Protein AF-0000000080328642 (afdb_homodimer)

Organism: NCBI:txid40318

Secondary structure (DSSP, 8-state):
--------------------EEEEEEEEEE-HHHHHT-HHHHHHHHHHHHHHHHHHHHHHHHHTTTSPP-EEEEEEE--SS---S-HHHHHHHHHHHHHHTT----EEEETHHHH-BTTB-HHHHHHTTB--SSPBTTBSSPPPHHHH-EEESEEPPP----TTS--------EETT-BSB-EEEEEE-EEEETTEEEE-HHHHHHHHHHHHTT--EETTEE-SPPEEP-SSPPPSSGGGS-SEEE--TTPPPS-EEEEEEEEEGGGHHHHHHHHHHHTTB---HHHHHHHHHHHHHTT-PPPSSGGGGEEEEEEPPPP--------/--------------------EEEEEEEEEE-HHHHHT-HHHHHHHHHHHHHHHHHHHHHHHHHTTTSPP-EEEEEEE--SS---S-HHHHHHHHHHHHHHTT----EEEETHHHH-BTTB-HHHHHHTTB--SSPBTTBSSPPPHHHH-EEESEEPPP----TTS--------EETT-BSB-EEEEEE-EEEETTEEEE-HHHHHHHHHHHHTT--EETTEE-SPPEEP-SSPPPSSGGGS-SEEE--TTPPPS-EEEEEEEEEGGGHHHHHHHHHHHTTB---HHHHHHHHHHHHHTT-PPPSSGGGGEEEEEEPPPP--------

pLDDT: mean 88.15, std 17.82, range [19.39, 98.94]

Solvent-accessible surface area (backbone atoms only — not comparable to full-atom values): 35820 Å² total; per-residue (Å²): 133,84,79,75,77,74,72,74,72,73,73,73,68,73,56,57,85,74,69,65,15,56,30,21,36,30,68,35,72,46,43,63,69,51,58,72,61,34,69,64,47,48,38,54,47,32,55,56,41,45,46,50,50,56,30,52,51,52,51,46,18,56,56,47,74,67,41,87,60,43,58,18,32,29,36,38,36,44,52,60,86,46,76,66,87,28,44,46,62,46,51,58,51,53,52,50,36,30,45,74,47,73,42,73,65,23,30,43,33,35,46,40,27,30,42,43,38,96,90,36,55,46,41,60,57,51,59,73,31,52,49,62,48,64,48,74,64,73,65,64,89,58,70,48,44,92,75,66,27,44,53,46,51,27,47,70,51,75,58,69,72,64,87,87,53,73,86,71,74,89,59,75,59,39,24,68,84,50,71,102,44,31,70,29,41,41,34,39,38,36,48,75,57,96,88,39,75,44,74,18,70,37,45,39,49,33,46,45,50,31,40,37,46,52,44,38,62,56,91,31,33,74,53,80,64,71,40,78,56,86,80,67,83,57,44,68,47,65,90,70,46,65,41,26,29,27,64,36,93,81,47,43,40,67,17,5,69,24,38,36,41,42,45,49,38,87,46,48,57,44,53,41,47,18,37,55,49,46,70,28,42,65,61,51,63,57,39,52,50,52,52,40,54,52,27,42,75,66,61,45,59,60,67,88,54,67,46,59,34,45,25,38,37,25,36,64,65,81,76,77,75,72,76,73,70,82,121,135,85,79,76,76,77,72,75,72,76,74,75,68,74,54,57,86,73,69,64,14,55,30,20,36,32,69,38,73,46,42,63,68,50,59,73,59,34,70,64,47,48,38,54,47,31,54,55,41,45,45,50,50,54,30,52,52,51,51,46,18,57,56,49,73,67,40,86,60,43,59,17,32,28,35,37,35,46,52,60,86,46,77,65,87,29,42,45,63,46,49,57,52,53,52,49,36,29,44,75,48,74,41,74,64,24,30,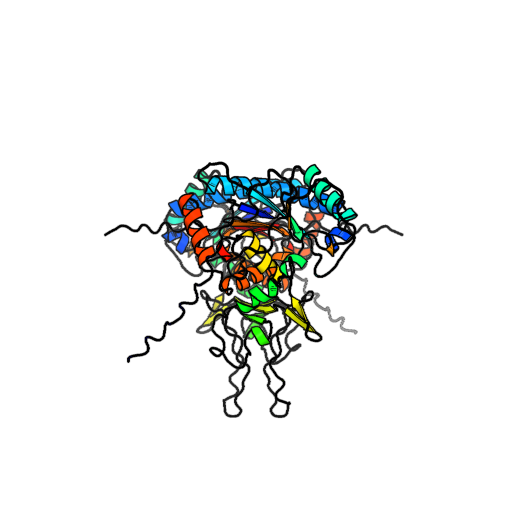43,32,35,46,40,27,30,42,43,38,96,89,36,56,45,41,60,57,50,60,75,30,52,47,64,47,65,48,76,64,75,55,64,90,60,68,48,44,92,74,66,28,45,52,46,50,27,44,70,51,77,49,83,71,52,91,84,51,73,86,70,75,89,59,76,58,40,23,67,83,49,72,100,44,31,68,29,40,41,32,39,38,36,48,76,57,95,88,38,75,45,72,17,69,37,44,38,51,30,47,46,51,32,40,37,46,52,44,39,63,58,90,30,34,74,52,79,66,71,39,79,55,86,79,65,83,58,45,68,46,64,89,70,46,65,41,26,27,28,63,37,92,84,47,42,38,65,16,5,69,23,38,35,41,41,44,48,39,88,46,47,58,44,53,40,47,19,37,56,49,46,70,28,42,65,61,53,64,56,38,52,48,51,53,41,53,51,27,42,74,64,61,46,60,58,67,88,53,69,45,58,34,44,25,37,37,26,36,65,64,79,75,77,74,74,77,74,72,84,119

Foldseek 3Di:
DPPPPPPPPPPQQAQDDFAAWAEEEELEEDDPVQVVLPLVLLLVSLLVSLVVVVVVQVVSCVLLVNDRTAYAYEYEYECQPPNDFFCLPPVVSNQVSNVVSVHHHFKYAYLVVLCPAPNDRQLVVQVVQFAAVVHPPPDEDDDDCVPPQKHKQFAQWHDPPDPPDDPPPTDHTAGPPDDVDDDIDMDRQWDDDPRDTDGDPLSSVLSVLCLQQQQRDDSSHRGPAEDEDPPDGGDRDPVPDHRMYGDDPVHRTRHYNAYEYEYAQVCVVSLVSSLSRQQRGPTDPSRLVVSQVVCVVSSNGHDSRSSRRYHYDHDHRDDSPPPPPPD/DPPPPPPPPVPQQAFDDFAAWAEEEELEEDDPVQVVLPLVLLLVSLLVSLVVVVVVQVVSCVLLVNDRTAYAYEYEYEVQPPNDFFCLPPVVSNQVSNVVSVHHHFKYAYLVVLCPAPNDRQLVVQQVQFAAVVHPPVEEDDDDCVPPQKHKQFHQWHDDPDPPDDPPPTDHTAGPPDDVDDDIDMDRQWDDDPRDTDGDPLSSVLSVLCLQQQQRDDSSHRGPAEDEDPPDGGDRHPVPDHRMYGDDPVHRTRHYNAYEYEYAQVCVVSLVSSLSRQQGGPTDPSRLVVSQVVCVVSSNGHDSRSSRRYHYDHDHRDDSPPPPPPD

InterPro domains:
  IPR049747 SCO2522-like [NF040566] (5-314)
  IPR049747 SCO2522-like [PF28097] (5-315)

Sequence (654 aa):
MTESVFQETTAQPRTQSVPLSHLSLELGHLYMEDFEAGPERLREHFAEVRIWVEAARAAAARRTGGRRPRISTCFLVDDYFTRFSTPAELVPVVLEEAAQAGLVIDYLARESGCAVADKIEIAESVAHRLVESPPPGSHGSRPPVSQTGWLANGQRTPTSRSAMDEVTGWQPPQETAARNHSVFMDVELWSEKDGQRLWSCPFLAAVWQLARLGLLRHLGEPVLTPRPWNGGDFPYDWDRLPPLLQLSPAAAPFCAYRTCTLMANRFLAVEDAVRLILDQVDVDSGALRQVAERSAREGAAVPAAVAQRAGYVFYEEPAHVSSAEETMTESVFQETTAQPRTQSVPLSHLSLELGHLYMEDFEAGPERLREHFAEVRIWVEAARAAAARRTGGRRPRISTCFLVDDYFTRFSTPAELVPVVLEEAAQAGLVIDYLARESGCAVADKIEIAESVAHRLVESPPPGSHGSRPPVSQTGWLANGQRTPTSRSAMDEVTGWQPPQETAARNHSVFMDVELWSEKDGQRLWSCPFLAAVWQLARLGLLRHLGEPVLTPRPWNGGDFPYDWDRLPPLLQLSPAAAPFCAYRTCTLMANRFLAVEDAVRLILDQVDVDSGALRQVAERSAREGAAVPAAVAQRAGYVFYEEPAHVSSAEET

Structure (mmCIF, N/CA/C/O backbone):
data_AF-0000000080328642-model_v1
#
loop_
_entity.id
_entity.type
_entity.pdbx_description
1 polymer 'Uncharacterized protein'
#
loop_
_atom_site.group_PDB
_atom_site.id
_atom_site.type_symbol
_atom_site.label_atom_id
_atom_site.label_alt_id
_atom_site.label_comp_id
_atom_site.label_asym_id
_atom_site.label_entity_id
_atom_site.label_seq_id
_atom_site.pdbx_PDB_ins_code
_atom_site.Cartn_x
_atom_site.Cartn_y
_atom_site.Cartn_z
_atom_site.occupancy
_atom_site.B_iso_or_equiv
_atom_site.auth_seq_id
_atom_site.auth_comp_id
_atom_site.auth_asym_id
_atom_site.auth_atom_id
_atom_site.pdbx_PDB_model_num
ATOM 1 N N . MET A 1 1 ? -30.219 57.719 -15.133 1 29.22 1 MET A N 1
ATOM 2 C CA . MET A 1 1 ? -29.016 57.5 -14.32 1 29.22 1 MET A CA 1
ATOM 3 C C . MET A 1 1 ? -28.844 56.031 -13.961 1 29.22 1 MET A C 1
ATOM 5 O O . MET A 1 1 ? -29.641 55.469 -13.219 1 29.22 1 MET A O 1
ATOM 9 N N . THR A 1 2 ? -28.312 55.156 -14.891 1 35 2 THR A N 1
ATOM 10 C CA . THR A 1 2 ? -28.078 53.719 -14.844 1 35 2 THR A CA 1
ATOM 11 C C . THR A 1 2 ? -27.141 53.375 -13.688 1 35 2 THR A C 1
ATOM 13 O O . THR A 1 2 ? -26.016 53.875 -13.609 1 35 2 THR A O 1
ATOM 16 N N . GLU A 1 3 ? -27.609 53.094 -12.469 1 34.06 3 GLU A N 1
ATOM 17 C CA . GLU A 1 3 ? -26.859 52.656 -11.297 1 34.06 3 GLU A CA 1
ATOM 18 C C . GLU A 1 3 ? -25.938 51.469 -11.633 1 34.06 3 GLU A C 1
ATOM 20 O O . GLU A 1 3 ? -26.422 50.406 -12.07 1 34.06 3 GLU A O 1
ATOM 25 N N . SER A 1 4 ? -24.703 51.688 -12.156 1 37.66 4 SER A N 1
ATOM 26 C CA . SER A 1 4 ? -23.641 50.688 -12.273 1 37.66 4 SER A CA 1
ATOM 27 C C . SER A 1 4 ? -23.469 49.906 -10.969 1 37.66 4 SER A C 1
ATOM 29 O O . SER A 1 4 ? -23.125 50.5 -9.945 1 37.66 4 SER A O 1
ATOM 31 N N . VAL A 1 5 ? -24.266 48.906 -10.672 1 36.34 5 VAL A N 1
ATOM 32 C CA . VAL A 1 5 ? -24.016 48.031 -9.547 1 36.34 5 VAL A CA 1
ATOM 33 C C . VAL A 1 5 ? -22.547 47.594 -9.547 1 36.34 5 VAL A C 1
ATOM 35 O O . VAL A 1 5 ? -22.062 47 -10.516 1 36.34 5 VAL A O 1
ATOM 38 N N . PHE A 1 6 ? -21.609 48.312 -8.898 1 36.38 6 PHE A N 1
ATOM 39 C CA . PHE A 1 6 ? -20.266 47.844 -8.539 1 36.38 6 PHE A CA 1
ATOM 40 C C . PHE A 1 6 ? -20.297 46.438 -8 1 36.38 6 PHE A C 1
ATOM 42 O O . PHE A 1 6 ? -20.859 46.188 -6.938 1 36.38 6 PHE A O 1
ATOM 49 N N . GLN A 1 7 ? -20.453 45.469 -8.797 1 33.44 7 GLN A N 1
ATOM 50 C CA . GLN A 1 7 ? -20.219 44.125 -8.312 1 33.44 7 GLN A CA 1
ATOM 51 C C . GLN A 1 7 ? -18.859 44.031 -7.613 1 33.44 7 GLN A C 1
ATOM 53 O O . GLN A 1 7 ? -17.828 44.375 -8.195 1 33.44 7 GLN A O 1
ATOM 58 N N . GLU A 1 8 ? -18.781 44.312 -6.34 1 35.53 8 GLU A N 1
ATOM 59 C CA . GLU A 1 8 ? -17.594 44 -5.527 1 35.53 8 GLU A CA 1
ATOM 60 C C . GLU A 1 8 ? -16.953 42.688 -5.953 1 35.53 8 GLU A C 1
ATOM 62 O O . GLU A 1 8 ? -17.594 41.656 -5.898 1 35.53 8 GLU A O 1
ATOM 67 N N . THR A 1 9 ? -16.203 42.625 -6.98 1 39.12 9 THR A N 1
ATOM 68 C CA . THR A 1 9 ? -15.375 41.438 -7.219 1 39.12 9 THR A CA 1
ATOM 69 C C . THR A 1 9 ? -14.703 41 -5.926 1 39.12 9 THR A C 1
ATOM 71 O O . THR A 1 9 ? -13.898 41.719 -5.344 1 39.12 9 THR A O 1
ATOM 74 N N . THR A 1 10 ? -15.352 40.5 -4.945 1 40.53 10 THR A N 1
ATOM 75 C CA . THR A 1 10 ? -14.672 39.844 -3.822 1 40.53 10 THR A CA 1
ATOM 76 C C . THR A 1 10 ? -13.359 39.219 -4.277 1 40.53 10 THR A C 1
ATOM 78 O O . THR A 1 10 ? -13.344 38.406 -5.199 1 40.53 10 THR A O 1
ATOM 81 N N . ALA A 1 11 ? -12.242 39.812 -4.25 1 42.97 11 ALA A N 1
ATOM 82 C CA . ALA A 1 11 ? -10.891 39.375 -4.543 1 42.97 11 ALA A CA 1
ATOM 83 C C . ALA A 1 11 ? -10.633 38 -3.951 1 42.97 11 ALA A C 1
ATOM 85 O O . ALA A 1 11 ? -10.875 37.75 -2.764 1 42.97 11 ALA A O 1
ATOM 86 N N . GLN A 1 12 ? -10.875 36.906 -4.574 1 52.72 12 GLN A N 1
ATOM 87 C CA . GLN A 1 12 ? -10.414 35.625 -4.105 1 52.72 12 GLN A CA 1
ATOM 88 C C . GLN A 1 12 ? -9.031 35.719 -3.471 1 52.72 12 GLN A C 1
ATOM 90 O O . GLN A 1 12 ? -8.125 36.344 -4.031 1 52.72 12 GLN A O 1
ATOM 95 N N . PRO A 1 13 ? -8.891 35.562 -2.133 1 62.47 13 PRO A N 1
ATOM 96 C CA . PRO A 1 13 ? -7.598 35.656 -1.454 1 62.47 13 PRO A CA 1
ATOM 97 C C . PRO A 1 13 ? -6.477 34.969 -2.229 1 62.47 13 PRO A C 1
ATOM 99 O O . PRO A 1 13 ? -6.711 33.938 -2.877 1 62.47 13 PRO A O 1
ATOM 102 N N . ARG A 1 14 ? -5.391 35.625 -2.547 1 82.06 14 ARG A N 1
ATOM 103 C CA . ARG A 1 14 ? -4.199 35.125 -3.238 1 82.06 14 ARG A CA 1
ATOM 104 C C . ARG A 1 14 ? -3.562 33.969 -2.482 1 82.06 14 ARG A C 1
ATOM 106 O O . ARG A 1 14 ? -3.381 34.031 -1.266 1 82.06 14 ARG A O 1
ATOM 113 N N . THR A 1 15 ? -3.496 32.75 -3.061 1 91.19 15 THR A N 1
ATOM 114 C CA . THR A 1 15 ? -2.836 31.562 -2.512 1 91.19 15 THR A CA 1
ATOM 115 C C . THR A 1 15 ? -1.35 31.828 -2.291 1 91.19 15 THR A C 1
ATOM 117 O O . THR A 1 15 ? -0.622 32.125 -3.238 1 91.19 15 THR A O 1
ATOM 120 N N . GLN A 1 16 ? -0.92 31.797 -1.029 1 94.5 16 GLN A N 1
ATOM 121 C CA . GLN A 1 16 ? 0.478 32.031 -0.686 1 94.5 16 GLN A CA 1
ATOM 122 C C . GLN A 1 16 ? 1.349 30.844 -1.07 1 94.5 16 GLN A C 1
ATOM 124 O O . GLN A 1 16 ? 0.951 29.688 -0.885 1 94.5 16 GLN A O 1
ATOM 129 N N . SER A 1 17 ? 2.506 31.156 -1.577 1 94.75 17 SER A N 1
ATOM 130 C CA . SER A 1 17 ? 3.447 30.109 -1.954 1 94.75 17 SER A CA 1
ATOM 131 C C . SER A 1 17 ? 4.219 29.594 -0.743 1 94.75 17 SER A C 1
ATOM 133 O O . SER A 1 17 ? 4.332 30.281 0.268 1 94.75 17 SER A O 1
ATOM 135 N N . VAL A 1 18 ? 4.656 28.344 -0.828 1 96.94 18 VAL A N 1
ATOM 136 C CA . VAL A 1 18 ? 5.512 27.75 0.194 1 96.94 18 VAL A CA 1
ATOM 137 C C . VAL A 1 18 ? 6.777 27.188 -0.451 1 96.94 18 VAL A C 1
ATOM 139 O O . VAL A 1 18 ? 6.766 26.797 -1.621 1 96.94 18 VAL A O 1
ATOM 142 N N . PRO A 1 19 ? 7.977 27.281 0.317 1 97.62 19 PRO A N 1
ATOM 143 C CA . PRO A 1 19 ? 9.148 26.594 -0.218 1 97.62 19 PRO A CA 1
ATOM 144 C C . PRO A 1 19 ? 8.93 25.094 -0.363 1 97.62 19 PRO A C 1
ATOM 146 O O . PRO A 1 19 ? 8.18 24.484 0.414 1 97.62 19 PRO A O 1
ATOM 149 N N . LEU A 1 20 ? 9.594 24.5 -1.402 1 98.31 20 LEU A N 1
ATOM 150 C CA . LEU A 1 20 ? 9.328 23.094 -1.695 1 98.31 20 LEU A CA 1
ATOM 151 C C . LEU A 1 20 ? 10.633 22.328 -1.863 1 98.31 20 LEU A C 1
ATOM 153 O O . LEU A 1 20 ? 11.57 22.812 -2.516 1 98.31 20 LEU A O 1
ATOM 157 N N . SER A 1 21 ? 10.672 21.188 -1.241 1 98.69 21 SER A N 1
ATOM 158 C CA . SER A 1 21 ? 11.688 20.188 -1.525 1 98.69 21 SER A CA 1
ATOM 159 C C . SER A 1 21 ? 11.258 19.266 -2.668 1 98.69 21 SER A C 1
ATOM 161 O O . SER A 1 21 ? 10.125 19.359 -3.152 1 98.69 21 SER A O 1
ATOM 163 N N . HIS A 1 22 ? 12.195 18.484 -3.113 1 98.56 22 HIS A N 1
ATOM 164 C CA . HIS A 1 22 ? 11.852 17.484 -4.113 1 98.56 22 HIS A CA 1
ATOM 165 C C . HIS A 1 22 ? 11.109 16.312 -3.484 1 98.56 22 HIS A C 1
ATOM 167 O O . HIS A 1 22 ? 10.195 15.75 -4.098 1 98.56 22 HIS A O 1
ATOM 173 N N . LEU A 1 23 ? 11.5 16.016 -2.246 1 98.81 23 LEU A N 1
ATOM 174 C CA . LEU A 1 23 ? 10.93 14.836 -1.588 1 98.81 23 LEU A CA 1
ATOM 175 C C . LEU A 1 23 ? 10.797 15.07 -0.087 1 98.81 23 LEU A C 1
ATOM 177 O O . LEU A 1 23 ? 11.742 15.508 0.565 1 98.81 23 LEU A O 1
ATOM 181 N N . SER A 1 24 ? 9.625 14.914 0.429 1 98.94 24 SER A N 1
ATOM 182 C CA . SER A 1 24 ? 9.383 14.734 1.857 1 98.94 24 SER A CA 1
ATOM 183 C C . SER A 1 24 ? 9.398 13.258 2.242 1 98.94 24 SER A C 1
ATOM 185 O O . SER A 1 24 ? 8.516 12.5 1.836 1 98.94 24 SER A O 1
ATOM 187 N N . LEU A 1 25 ? 10.359 12.812 3.014 1 98.88 25 LEU A N 1
ATOM 188 C CA . LEU A 1 25 ? 10.578 11.414 3.361 1 98.88 25 LEU A CA 1
ATOM 189 C C . LEU A 1 25 ? 10.18 11.148 4.809 1 98.88 25 LEU A C 1
ATOM 191 O O . LEU A 1 25 ? 10.812 11.664 5.734 1 98.88 25 LEU A O 1
ATOM 195 N N . GLU A 1 26 ? 9.133 10.391 4.992 1 98.88 26 GLU A N 1
ATOM 196 C CA . GLU A 1 26 ? 8.688 10.047 6.336 1 98.88 26 GLU A CA 1
ATOM 197 C C . GLU A 1 26 ? 9.391 8.797 6.855 1 98.88 26 GLU A C 1
ATOM 199 O O . GLU A 1 26 ? 9.25 7.719 6.277 1 98.88 26 GLU A O 1
ATOM 204 N N . LEU A 1 27 ? 10.016 8.93 7.984 1 98.44 27 LEU A N 1
ATOM 205 C CA . LEU A 1 27 ? 10.867 7.875 8.523 1 98.44 27 LEU A CA 1
ATOM 206 C C . LEU A 1 27 ? 10.094 6.973 9.477 1 98.44 27 LEU A C 1
ATOM 208 O O . LEU A 1 27 ? 10.578 5.91 9.867 1 98.44 27 LEU A O 1
ATOM 212 N N . GLY A 1 28 ? 8.906 7.5 9.797 1 95.12 28 GLY A N 1
ATOM 213 C CA . GLY A 1 28 ? 8.133 6.676 10.719 1 95.12 28 GLY A CA 1
ATOM 214 C C . GLY A 1 28 ? 6.934 7.395 11.297 1 95.12 28 GLY A C 1
ATOM 215 O O . GLY A 1 28 ? 6.812 8.617 11.172 1 95.12 28 GLY A O 1
ATOM 216 N N . HIS A 1 29 ? 6.07 6.598 11.789 1 91.38 29 HIS A N 1
ATOM 217 C CA . HIS A 1 29 ? 4.879 6.961 12.547 1 91.38 29 HIS A CA 1
ATOM 218 C C . HIS A 1 29 ? 4.809 6.191 13.867 1 91.38 29 HIS A C 1
ATOM 220 O O . HIS A 1 29 ? 4.578 4.98 13.867 1 91.38 29 HIS A O 1
ATOM 226 N N . LEU A 1 30 ? 4.973 6.945 14.977 1 84.31 30 LEU A N 1
ATOM 227 C CA . LEU A 1 30 ? 5.059 6.281 16.266 1 84.31 30 LEU A CA 1
ATOM 228 C C . LEU A 1 30 ? 3.682 6.184 16.922 1 84.31 30 LEU A C 1
ATOM 230 O O . LEU A 1 30 ? 2.977 7.188 17.047 1 84.31 30 LEU A O 1
ATOM 234 N N . TYR A 1 31 ? 3.4 4.953 17.281 1 83.44 31 TYR A N 1
ATOM 235 C CA . TYR A 1 31 ? 2.16 4.66 17.984 1 83.44 31 TYR A CA 1
ATOM 236 C C . TYR A 1 31 ? 2.443 4.18 19.406 1 83.44 31 TYR A C 1
ATOM 238 O O . TYR A 1 31 ? 3.592 3.889 19.75 1 83.44 31 TYR A O 1
ATOM 246 N N . MET A 1 32 ? 1.432 4.164 20.203 1 79.81 32 MET A N 1
ATOM 247 C CA . MET A 1 32 ? 1.563 3.758 21.594 1 79.81 32 MET A CA 1
ATOM 248 C C . MET A 1 32 ? 2.229 2.391 21.703 1 79.81 32 MET A C 1
ATOM 250 O O . MET A 1 32 ? 3.08 2.174 22.562 1 79.81 32 MET A O 1
ATOM 254 N N . GLU A 1 33 ? 1.872 1.542 20.797 1 79.69 33 GLU A N 1
ATOM 255 C CA . GLU A 1 33 ? 2.414 0.187 20.828 1 79.69 33 GLU A CA 1
ATOM 256 C C . GLU A 1 33 ? 3.922 0.192 20.578 1 79.69 33 GLU A C 1
ATOM 258 O O . GLU A 1 33 ? 4.648 -0.631 21.141 1 79.69 33 GLU A O 1
ATOM 263 N N . ASP A 1 34 ? 4.352 1.085 19.797 1 80.19 34 ASP A N 1
ATOM 264 C CA . ASP A 1 34 ? 5.781 1.203 19.531 1 80.19 34 ASP A CA 1
ATOM 265 C C . ASP A 1 34 ? 6.531 1.714 20.766 1 80.19 34 ASP A C 1
ATOM 267 O O . ASP A 1 34 ? 7.641 1.259 21.047 1 80.19 34 ASP A O 1
ATOM 271 N N . PHE A 1 35 ? 5.855 2.586 21.438 1 77.31 35 PHE A N 1
ATOM 272 C CA . PHE A 1 35 ? 6.441 3.145 22.641 1 77.31 35 PHE A CA 1
ATOM 273 C C . PHE A 1 35 ? 6.535 2.084 23.734 1 77.31 35 PHE A C 1
ATOM 275 O O . PHE A 1 35 ? 7.562 1.967 24.406 1 77.31 35 PHE A O 1
ATOM 282 N N . GLU A 1 36 ? 5.516 1.32 23.797 1 82.81 36 GLU A N 1
ATOM 283 C CA . GLU A 1 36 ? 5.449 0.302 24.844 1 82.81 36 GLU A CA 1
ATOM 284 C C . GLU A 1 36 ? 6.496 -0.785 24.625 1 82.81 36 GLU A C 1
ATOM 286 O O . GLU A 1 36 ? 6.992 -1.385 25.578 1 82.81 36 GLU A O 1
ATOM 291 N N . ALA A 1 37 ? 6.828 -0.941 23.422 1 85.75 37 ALA A N 1
ATOM 292 C CA . ALA A 1 37 ? 7.805 -1.976 23.078 1 85.75 37 ALA A CA 1
ATOM 293 C C . ALA A 1 37 ? 9.219 -1.534 23.438 1 85.75 37 ALA A C 1
ATOM 295 O O . ALA A 1 37 ? 10.141 -2.352 23.469 1 85.75 37 ALA A O 1
ATOM 296 N N . GLY A 1 38 ? 9.461 -0.224 23.766 1 85 38 GLY A N 1
ATOM 297 C CA . GLY A 1 38 ? 10.727 0.267 24.281 1 85 38 GLY A CA 1
ATOM 298 C C . GLY A 1 38 ? 11.68 0.728 23.203 1 85 38 GLY A C 1
ATOM 299 O O . GLY A 1 38 ? 11.359 0.661 22.016 1 85 38 GLY A O 1
ATOM 300 N N . PRO A 1 39 ? 12.812 1.215 23.625 1 90.25 39 PRO A N 1
ATOM 301 C CA . PRO A 1 39 ? 13.781 1.8 22.688 1 90.25 39 PRO A CA 1
ATOM 302 C C . PRO A 1 39 ? 14.336 0.779 21.703 1 90.25 39 PRO A C 1
ATOM 304 O O . PRO A 1 39 ? 14.742 1.143 20.594 1 90.25 39 PRO A O 1
ATOM 307 N N . GLU A 1 40 ? 14.312 -0.454 22.094 1 91.94 40 GLU A N 1
ATOM 308 C CA . GLU A 1 40 ? 14.812 -1.497 21.203 1 91.94 40 GLU A CA 1
ATOM 309 C C . GLU A 1 40 ? 13.969 -1.593 19.938 1 91.94 40 GLU A C 1
ATOM 311 O O . GLU A 1 40 ? 14.492 -1.829 18.844 1 91.94 40 GLU A O 1
ATOM 316 N N . ARG A 1 41 ? 12.719 -1.405 20.125 1 92.12 41 ARG A N 1
ATOM 317 C CA . ARG A 1 41 ? 11.82 -1.421 18.969 1 92.12 41 ARG A CA 1
ATOM 318 C C . ARG A 1 41 ? 12.141 -0.281 18.016 1 92.12 41 ARG A C 1
ATOM 320 O O . ARG A 1 41 ? 12.133 -0.469 16.797 1 92.12 41 ARG A O 1
ATOM 327 N N . LEU A 1 42 ? 12.414 0.886 18.547 1 93.44 42 LEU A N 1
ATOM 328 C CA . LEU A 1 42 ? 12.789 2.031 17.719 1 93.44 42 LEU A CA 1
ATOM 329 C C . LEU A 1 42 ? 14.117 1.779 17.016 1 93.44 42 LEU A C 1
ATOM 331 O O . LEU A 1 42 ? 14.281 2.131 15.844 1 93.44 42 LEU A O 1
ATOM 335 N N . ARG A 1 43 ? 15.008 1.16 17.719 1 94.5 43 ARG A N 1
ATOM 336 C CA . ARG A 1 43 ? 16.312 0.831 17.125 1 94.5 43 ARG A CA 1
ATOM 337 C C . ARG A 1 43 ? 16.156 -0.095 15.93 1 94.5 43 ARG A C 1
ATOM 339 O O . ARG A 1 43 ? 16.734 0.146 14.875 1 94.5 43 ARG A O 1
ATOM 346 N N . GLU A 1 44 ? 15.336 -1.09 16.094 1 93.12 44 GLU A N 1
ATOM 347 C CA . GLU A 1 44 ? 15.078 -2.033 15.008 1 93.12 44 GLU A CA 1
ATOM 348 C C . GLU A 1 44 ? 14.375 -1.353 13.836 1 93.12 44 GLU A C 1
ATOM 350 O O . GLU A 1 44 ? 14.703 -1.607 12.672 1 93.12 44 GLU A O 1
ATOM 355 N N . HIS A 1 45 ? 13.516 -0.506 14.234 1 94.12 45 HIS A N 1
ATOM 356 C CA . HIS A 1 45 ? 12.789 0.24 13.219 1 94.12 45 HIS A CA 1
ATOM 357 C C . HIS A 1 45 ? 13.734 1.094 12.375 1 94.12 45 HIS A C 1
ATOM 359 O O . HIS A 1 45 ? 13.727 1.008 11.148 1 94.12 45 HIS A O 1
ATOM 365 N N . PHE A 1 46 ? 14.57 1.849 13.008 1 96.62 46 PHE A N 1
ATOM 366 C CA . PHE A 1 46 ? 15.43 2.777 12.273 1 96.62 46 PHE A CA 1
ATOM 367 C C . PHE A 1 46 ? 16.516 2.027 11.508 1 96.62 46 PHE A C 1
ATOM 369 O O . PHE A 1 46 ? 16.953 2.473 10.445 1 96.62 46 PHE A O 1
ATOM 376 N N . ALA A 1 47 ? 16.875 0.851 12.031 1 95.69 47 ALA A N 1
ATOM 377 C CA . ALA A 1 47 ? 17.828 0.026 11.289 1 95.69 47 ALA A CA 1
ATOM 378 C C . ALA A 1 47 ? 17.234 -0.408 9.945 1 95.69 47 ALA A C 1
ATOM 380 O O . ALA A 1 47 ? 17.938 -0.412 8.93 1 95.69 47 ALA A O 1
ATOM 381 N N . GLU A 1 48 ? 15.953 -0.744 9.969 1 95.75 48 GLU A N 1
ATOM 382 C CA . GLU A 1 48 ? 15.258 -1.101 8.742 1 95.75 48 GLU A CA 1
ATOM 383 C C . GLU A 1 48 ? 15.07 0.116 7.84 1 95.75 48 GLU A C 1
ATOM 385 O O . GLU A 1 48 ? 15.367 0.059 6.645 1 95.75 48 GLU A O 1
ATOM 390 N N . VAL A 1 49 ? 14.695 1.182 8.398 1 97.62 49 VAL A N 1
ATOM 391 C CA . VAL A 1 49 ? 14.352 2.406 7.68 1 97.62 49 VAL A CA 1
ATOM 392 C C . VAL A 1 49 ? 15.594 2.953 6.98 1 97.62 49 VAL A C 1
ATOM 394 O O . VAL A 1 49 ? 15.508 3.469 5.859 1 97.62 49 VAL A O 1
ATOM 397 N N . ARG A 1 50 ? 16.719 2.844 7.629 1 98.19 50 ARG A N 1
ATOM 398 C CA . ARG A 1 50 ? 17.969 3.361 7.066 1 98.19 50 ARG A CA 1
ATOM 399 C C . ARG A 1 50 ? 18.219 2.791 5.676 1 98.19 50 ARG A C 1
ATOM 401 O O . ARG A 1 50 ? 18.641 3.514 4.77 1 98.19 50 ARG A O 1
ATOM 408 N N . ILE A 1 51 ? 17.922 1.55 5.473 1 97.94 51 ILE A N 1
ATOM 409 C CA . ILE A 1 51 ? 18.109 0.88 4.191 1 97.94 51 ILE A CA 1
ATOM 410 C C . ILE A 1 51 ? 17.25 1.543 3.127 1 97.94 51 ILE A C 1
ATOM 412 O O . ILE A 1 51 ? 17.734 1.901 2.051 1 97.94 51 ILE A O 1
ATOM 416 N N . TRP A 1 52 ? 16.094 1.783 3.459 1 98.56 52 TRP A N 1
ATOM 417 C CA . TRP A 1 52 ? 15.125 2.287 2.496 1 98.56 52 TRP A CA 1
ATOM 418 C C . TRP A 1 52 ? 15.312 3.781 2.256 1 98.56 52 TRP A C 1
ATOM 420 O O . TRP A 1 52 ? 15.039 4.281 1.163 1 98.56 52 TRP A O 1
ATOM 430 N N . VAL A 1 53 ? 15.828 4.508 3.262 1 98.69 53 VAL A N 1
ATOM 431 C CA . VAL A 1 53 ? 16.141 5.922 3.096 1 98.69 53 VAL A CA 1
ATOM 432 C C . VAL A 1 53 ? 17.172 6.098 1.979 1 98.69 53 VAL A C 1
ATOM 434 O O . VAL A 1 53 ? 17.016 6.977 1.127 1 98.69 53 VAL A O 1
ATOM 437 N N . GLU A 1 54 ? 18.141 5.254 1.947 1 98.19 54 GLU A N 1
ATOM 438 C CA . GLU A 1 54 ? 19.172 5.348 0.919 1 98.19 54 GLU A CA 1
ATOM 439 C C . GLU A 1 54 ? 18.594 5.105 -0.47 1 98.19 54 GLU A C 1
ATOM 441 O O . GLU A 1 54 ? 18.953 5.789 -1.429 1 98.19 54 GLU A O 1
ATOM 446 N N . ALA A 1 55 ? 17.703 4.184 -0.55 1 98.62 55 ALA A N 1
ATOM 447 C CA . ALA A 1 55 ? 17.047 3.912 -1.826 1 98.62 55 ALA A CA 1
ATOM 448 C C . ALA A 1 55 ? 16.172 5.082 -2.25 1 98.62 55 ALA A C 1
ATOM 450 O O . ALA A 1 55 ? 16.156 5.473 -3.42 1 98.62 55 ALA A O 1
ATOM 451 N N . ALA A 1 56 ? 15.422 5.656 -1.297 1 98.62 56 ALA A N 1
ATOM 452 C CA . ALA A 1 56 ? 14.57 6.805 -1.591 1 98.62 56 ALA A CA 1
ATOM 453 C C . ALA A 1 56 ? 15.391 7.988 -2.084 1 98.62 56 ALA A C 1
ATOM 455 O O . ALA A 1 56 ? 14.984 8.695 -3.006 1 98.62 56 ALA A O 1
ATOM 456 N N . ARG A 1 57 ? 16.547 8.203 -1.486 1 98.06 57 ARG A N 1
ATOM 457 C CA . ARG A 1 57 ? 17.438 9.266 -1.912 1 98.06 57 ARG A CA 1
ATOM 458 C C . ARG A 1 57 ? 17.938 9.031 -3.336 1 98.06 57 ARG A C 1
ATOM 460 O O . ARG A 1 57 ? 17.953 9.961 -4.152 1 98.06 57 ARG A O 1
ATOM 467 N N . ALA A 1 58 ? 18.312 7.785 -3.604 1 97.69 58 ALA A N 1
ATOM 468 C CA . ALA A 1 58 ? 18.797 7.445 -4.941 1 97.69 58 ALA A CA 1
ATOM 469 C C . ALA A 1 58 ? 17.688 7.625 -5.977 1 97.69 58 ALA A C 1
ATOM 471 O O . ALA A 1 58 ? 17.938 8.125 -7.078 1 97.69 58 ALA A O 1
ATOM 472 N N . ALA A 1 59 ? 16.484 7.254 -5.637 1 97.25 59 ALA A N 1
ATOM 473 C CA . ALA A 1 59 ? 15.344 7.41 -6.543 1 97.25 59 ALA A CA 1
ATOM 474 C C . ALA A 1 59 ? 15.055 8.883 -6.812 1 97.25 59 ALA A C 1
ATOM 476 O O . ALA A 1 59 ? 14.766 9.273 -7.949 1 97.25 59 ALA A O 1
ATOM 477 N N . ALA A 1 60 ? 15.141 9.672 -5.738 1 97.38 60 ALA A N 1
ATOM 478 C CA . ALA A 1 60 ? 14.938 11.109 -5.902 1 97.38 60 ALA A CA 1
ATOM 479 C C . ALA A 1 60 ? 16.016 11.719 -6.797 1 97.38 60 ALA A C 1
ATOM 481 O O . ALA A 1 60 ? 15.719 12.57 -7.633 1 97.38 60 ALA A O 1
ATOM 482 N N . ALA A 1 61 ? 17.25 11.266 -6.605 1 96.75 61 ALA A N 1
ATOM 483 C CA . ALA A 1 61 ? 18.344 11.75 -7.434 1 96.75 61 ALA A CA 1
ATOM 484 C C . ALA A 1 61 ? 18.125 11.406 -8.898 1 96.75 61 ALA A C 1
ATOM 486 O O . ALA A 1 61 ? 18.359 12.242 -9.781 1 96.75 61 ALA A O 1
ATOM 487 N N . ARG A 1 62 ? 17.672 10.25 -9.156 1 94.06 62 ARG A N 1
ATOM 488 C CA . ARG A 1 62 ? 17.391 9.836 -10.531 1 94.06 62 ARG A CA 1
ATOM 489 C C . ARG A 1 62 ? 16.312 10.727 -11.156 1 94.06 62 ARG A C 1
ATOM 491 O O . ARG A 1 62 ? 16.453 11.156 -12.305 1 94.06 62 ARG A O 1
ATOM 498 N N . ARG A 1 63 ? 15.32 11.023 -10.414 1 92.44 63 ARG A N 1
ATOM 499 C CA . ARG A 1 63 ? 14.188 11.797 -10.914 1 92.44 63 ARG A CA 1
ATOM 500 C C . ARG A 1 63 ? 14.609 13.227 -11.25 1 92.44 63 ARG A C 1
ATOM 502 O O . ARG A 1 63 ? 14.031 13.852 -12.141 1 92.44 63 ARG A O 1
ATOM 509 N N . THR A 1 64 ? 15.578 13.719 -10.578 1 92.69 64 THR A N 1
ATOM 510 C CA . THR A 1 64 ? 16.031 15.086 -10.805 1 92.69 64 THR A CA 1
ATOM 511 C C . THR A 1 64 ? 17.141 15.125 -11.852 1 92.69 64 THR A C 1
ATOM 513 O O . THR A 1 64 ? 17.812 16.141 -12.008 1 92.69 64 THR A O 1
ATOM 516 N N . GLY A 1 65 ? 17.391 14.031 -12.57 1 89.19 65 GLY A N 1
ATOM 517 C CA . GLY A 1 65 ? 18.391 13.992 -13.625 1 89.19 65 GLY A CA 1
ATOM 518 C C . GLY A 1 65 ? 19.812 13.914 -13.102 1 89.19 65 GLY A C 1
ATOM 519 O O . GLY A 1 65 ? 20.734 14.461 -13.703 1 89.19 65 GLY A O 1
ATOM 520 N N . GLY A 1 66 ? 19.938 13.43 -11.922 1 84.94 66 GLY A N 1
ATOM 521 C CA . GLY A 1 66 ? 21.281 13.25 -11.375 1 84.94 66 GLY A CA 1
ATOM 522 C C . GLY A 1 66 ? 21.719 14.406 -10.5 1 84.94 66 GLY A C 1
ATOM 523 O O . GLY A 1 66 ? 22.781 14.344 -9.867 1 84.94 66 GLY A O 1
ATOM 524 N N . ARG A 1 67 ? 20.922 15.484 -10.469 1 89.56 67 ARG A N 1
ATOM 525 C CA . ARG A 1 67 ? 21.219 16.578 -9.562 1 89.56 67 ARG A CA 1
ATOM 526 C C . ARG A 1 67 ? 20.906 16.203 -8.117 1 89.56 67 ARG A C 1
ATOM 528 O O . ARG A 1 67 ? 20.141 15.266 -7.875 1 89.56 67 ARG A O 1
ATOM 535 N N . ARG A 1 68 ? 21.516 16.922 -7.242 1 94.44 68 ARG A N 1
ATOM 536 C CA . ARG A 1 68 ? 21.25 16.656 -5.832 1 94.44 68 ARG A CA 1
ATOM 537 C C . ARG A 1 68 ? 19.844 17.094 -5.434 1 94.44 68 ARG A C 1
ATOM 539 O O . ARG A 1 68 ? 19.531 18.297 -5.48 1 94.44 68 ARG A O 1
ATOM 546 N N . PRO A 1 69 ? 19.094 16.172 -5.031 1 97.5 69 PRO A N 1
ATOM 547 C CA . PRO A 1 69 ? 17.719 16.562 -4.664 1 97.5 69 PRO A CA 1
ATOM 548 C C . PRO A 1 69 ? 17.641 17.188 -3.275 1 97.5 69 PRO A C 1
ATOM 550 O O . PRO A 1 69 ? 18.406 16.812 -2.379 1 97.5 69 PRO A O 1
ATOM 553 N N . ARG A 1 70 ? 16.75 18.156 -3.109 1 98.44 70 ARG A N 1
ATOM 554 C CA . ARG A 1 70 ? 16.359 18.609 -1.781 1 98.44 70 ARG A CA 1
ATOM 555 C C . ARG A 1 70 ? 15.406 17.625 -1.123 1 98.44 70 ARG A C 1
ATOM 557 O O . ARG A 1 70 ? 14.305 17.391 -1.625 1 98.44 70 ARG A O 1
ATOM 564 N N . ILE A 1 71 ? 15.906 17.016 -0.026 1 98.69 71 ILE A N 1
ATOM 565 C CA . ILE A 1 71 ? 15.102 16.016 0.66 1 98.69 71 ILE A CA 1
ATOM 566 C C . ILE A 1 71 ? 14.938 16.406 2.129 1 98.69 71 ILE A C 1
ATOM 568 O O . ILE A 1 71 ? 15.914 16.719 2.809 1 98.69 71 ILE A O 1
ATOM 572 N N . SER A 1 72 ? 13.734 16.484 2.574 1 98.69 72 SER A N 1
ATOM 573 C CA . SER A 1 72 ? 13.484 16.641 4.004 1 98.69 72 SER A CA 1
ATOM 574 C C . SER A 1 72 ? 12.93 15.352 4.609 1 98.69 72 SER A C 1
ATOM 576 O O . SER A 1 72 ? 12.203 14.602 3.941 1 98.69 72 SER A O 1
ATOM 578 N N . THR A 1 73 ? 13.312 15.078 5.82 1 98.81 73 THR A N 1
ATO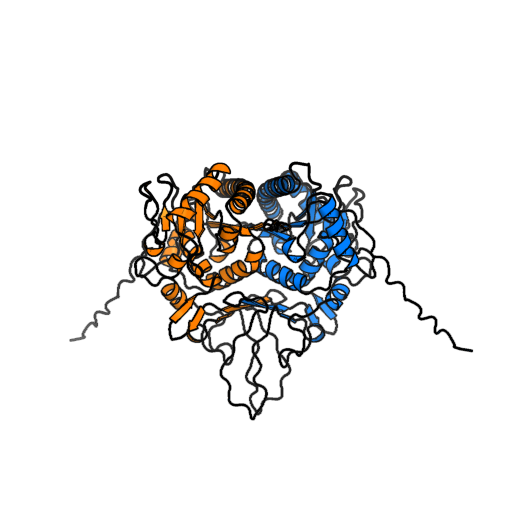M 579 C CA . THR A 1 73 ? 12.82 13.906 6.539 1 98.81 73 THR A CA 1
ATOM 580 C C . THR A 1 73 ? 11.844 14.32 7.637 1 98.81 73 THR A C 1
ATOM 582 O O . THR A 1 73 ? 11.953 15.414 8.195 1 98.81 73 THR A O 1
ATOM 585 N N . CYS A 1 74 ? 10.875 13.5 7.867 1 98.81 74 CYS A N 1
ATOM 586 C CA . CYS A 1 74 ? 9.914 13.82 8.914 1 98.81 74 CYS A CA 1
ATOM 587 C C . CYS A 1 74 ? 9.508 12.562 9.68 1 98.81 74 CYS A C 1
ATOM 589 O O . CYS A 1 74 ? 9.758 11.445 9.227 1 98.81 74 CYS A O 1
ATOM 591 N N . PHE A 1 75 ? 9.039 12.766 10.867 1 98.5 75 PHE A N 1
ATOM 592 C CA . PHE A 1 75 ? 8.578 11.734 11.789 1 98.5 75 PHE A CA 1
ATOM 593 C C . PHE A 1 75 ? 7.297 12.172 12.492 1 98.5 75 PHE A C 1
ATOM 595 O O . PHE A 1 75 ? 7.203 13.297 12.984 1 98.5 75 PHE A O 1
ATOM 602 N N . LEU A 1 76 ? 6.289 11.32 12.469 1 97.5 76 LEU A N 1
ATOM 603 C CA . LEU A 1 76 ? 4.984 11.648 13.031 1 97.5 76 LEU A CA 1
ATOM 604 C C . LEU A 1 76 ? 4.746 10.867 14.32 1 97.5 76 LEU A C 1
ATOM 606 O O . LEU A 1 76 ? 5.027 9.672 14.398 1 97.5 76 LEU A O 1
ATOM 610 N N . VAL A 1 77 ? 4.277 11.57 15.344 1 95.69 77 VAL A N 1
ATOM 611 C CA . VAL A 1 77 ? 3.908 10.945 16.609 1 95.69 77 VAL A CA 1
ATOM 612 C C . VAL A 1 77 ? 2.391 10.977 16.781 1 95.69 77 VAL A C 1
ATOM 614 O O . VAL A 1 77 ? 1.77 12.031 16.656 1 95.69 77 VAL A O 1
ATOM 617 N N . ASP A 1 78 ? 1.811 9.812 17.078 1 93.94 78 ASP A N 1
ATOM 618 C CA . ASP A 1 78 ? 0.37 9.758 17.312 1 93.94 78 ASP A CA 1
ATOM 619 C C . ASP A 1 78 ? 0.025 10.195 18.734 1 93.94 78 ASP A C 1
ATOM 621 O O . ASP A 1 78 ? -0.071 9.359 19.641 1 93.94 78 ASP A O 1
ATOM 625 N N . ASP A 1 79 ? -0.255 11.445 18.938 1 93.81 79 ASP A N 1
ATOM 626 C CA . ASP A 1 79 ? -0.723 11.977 20.203 1 93.81 79 ASP A CA 1
ATOM 627 C C . ASP A 1 79 ? -2.223 12.266 20.172 1 93.81 79 ASP A C 1
ATOM 629 O O . ASP A 1 79 ? -2.779 12.812 21.125 1 93.81 79 ASP A O 1
ATOM 633 N N . TYR A 1 80 ? -2.838 11.922 19.078 1 93.75 80 TYR A N 1
ATOM 634 C CA . TYR A 1 80 ? -4.25 12.227 18.906 1 93.75 80 TYR A CA 1
ATOM 635 C C . TYR A 1 80 ? -5.125 11.211 19.625 1 93.75 80 TYR A C 1
ATOM 637 O O . TYR A 1 80 ? -6.035 11.586 20.375 1 93.75 80 TYR A O 1
ATOM 645 N N . PHE A 1 81 ? -4.836 9.945 19.484 1 88 81 PHE A N 1
ATOM 646 C CA . PHE A 1 81 ? -5.656 8.906 20.094 1 88 81 PHE A CA 1
ATOM 647 C C . PHE A 1 81 ? -5.152 8.57 21.484 1 88 81 PHE A C 1
ATOM 649 O O . PHE A 1 81 ? -5.953 8.352 22.406 1 88 81 PHE A O 1
ATOM 656 N N . THR A 1 82 ? -3.904 8.438 21.5 1 82.81 82 THR A N 1
ATOM 657 C CA . THR A 1 82 ? -3.336 8.094 22.812 1 82.81 82 THR A CA 1
ATOM 658 C C . THR A 1 82 ? -2.133 8.984 23.125 1 82.81 82 THR A C 1
ATOM 660 O O . THR A 1 82 ? -1.172 9.023 22.344 1 82.81 82 THR A O 1
ATOM 663 N N . ARG A 1 83 ? -2.305 9.664 24.141 1 82.69 83 ARG A N 1
ATOM 664 C CA . ARG A 1 83 ? -1.143 10.391 24.656 1 82.69 83 ARG A CA 1
ATOM 665 C C . ARG A 1 83 ? -0.35 9.531 25.641 1 82.69 83 ARG A C 1
ATOM 667 O O . ARG A 1 83 ? -0.91 9 26.594 1 82.69 83 ARG A O 1
ATOM 674 N N . PHE A 1 84 ? 0.709 9.148 25 1 80.88 84 PHE A N 1
ATOM 675 C CA . PHE A 1 84 ? 1.57 8.32 25.844 1 80.88 84 PHE A CA 1
ATOM 676 C C . PHE A 1 84 ? 2.85 9.062 26.203 1 80.88 84 PHE A C 1
ATOM 678 O O . PHE A 1 84 ? 3.348 9.875 25.422 1 80.88 84 PHE A O 1
ATOM 685 N N . SER A 1 85 ? 3.195 8.883 27.469 1 87.44 85 SER A N 1
ATOM 686 C CA . SER A 1 85 ? 4.395 9.531 27.984 1 87.44 85 SER A CA 1
ATOM 687 C C . SER A 1 85 ? 4.352 11.039 27.766 1 87.44 85 SER A C 1
ATOM 689 O O . SER A 1 85 ? 3.283 11.656 27.844 1 87.44 85 SER A O 1
ATOM 691 N N . THR A 1 86 ? 5.543 11.641 27.703 1 93.88 86 THR A N 1
ATOM 692 C CA . THR A 1 86 ? 5.691 13.07 27.469 1 93.88 86 THR A CA 1
ATOM 693 C C . THR A 1 86 ? 6.711 13.328 26.359 1 93.88 86 THR A C 1
ATOM 695 O O . THR A 1 86 ? 7.582 12.492 26.094 1 93.88 86 THR A O 1
ATOM 698 N N . PRO A 1 87 ? 6.574 14.531 25.672 1 95.75 87 PRO A N 1
ATOM 699 C CA . PRO A 1 87 ? 7.605 14.859 24.688 1 95.75 87 PRO A CA 1
ATOM 700 C C . PRO A 1 87 ? 9.016 14.883 25.281 1 95.75 87 PRO A C 1
ATOM 702 O O . PRO A 1 87 ? 9.969 14.445 24.641 1 95.75 87 PRO A O 1
ATOM 705 N N . ALA A 1 88 ? 9.133 15.312 26.516 1 96.75 88 ALA A N 1
ATOM 706 C CA . ALA A 1 88 ? 10.43 15.414 27.172 1 96.75 88 ALA A CA 1
ATOM 707 C C . ALA A 1 88 ? 11.094 14.047 27.281 1 96.75 88 ALA A C 1
ATOM 709 O O . ALA A 1 88 ? 12.328 13.945 27.234 1 96.75 88 ALA A O 1
ATOM 710 N N . GLU A 1 89 ? 10.328 13.109 27.438 1 94.12 89 GLU A N 1
ATOM 711 C CA . GLU A 1 89 ? 10.844 11.758 27.594 1 94.12 89 GLU A CA 1
ATOM 712 C C . GLU A 1 89 ? 10.984 11.055 26.25 1 94.12 89 GLU A C 1
ATOM 714 O O . GLU A 1 89 ? 11.984 10.391 25.984 1 94.12 89 GLU A O 1
ATOM 719 N N . LEU A 1 90 ? 10.078 11.234 25.422 1 93.88 90 LEU A N 1
ATOM 720 C CA . LEU A 1 90 ? 9.953 10.438 24.203 1 93.88 90 LEU A CA 1
ATOM 721 C C . LEU A 1 90 ? 10.836 10.984 23.094 1 93.88 90 LEU A C 1
ATOM 723 O O . LEU A 1 90 ? 11.531 10.227 22.422 1 93.88 90 LEU A O 1
ATOM 727 N N . VAL A 1 91 ? 10.789 12.273 22.859 1 96 91 VAL A N 1
ATOM 728 C CA . VAL A 1 91 ? 11.391 12.875 21.672 1 96 91 VAL A CA 1
ATOM 729 C C . VAL A 1 91 ? 12.906 12.641 21.703 1 96 91 VAL A C 1
ATOM 731 O O . VAL A 1 91 ? 13.484 12.227 20.688 1 96 91 VAL A O 1
ATOM 734 N N . PRO A 1 92 ? 13.594 12.805 22.859 1 96 92 PRO A N 1
ATOM 735 C CA . PRO A 1 92 ? 15.031 12.531 22.875 1 96 92 PRO A CA 1
ATOM 736 C C . PRO A 1 92 ? 15.359 11.086 22.516 1 96 92 PRO A C 1
ATOM 738 O O . PRO A 1 92 ? 16.359 10.828 21.828 1 96 92 PRO A O 1
ATOM 741 N N . VAL A 1 93 ? 14.523 10.188 22.969 1 95.25 93 VAL A N 1
ATOM 742 C CA . VAL A 1 93 ? 14.75 8.773 22.688 1 95.25 93 VAL A CA 1
ATOM 743 C C . VAL A 1 93 ? 14.633 8.516 21.188 1 95.25 93 VAL A C 1
ATOM 745 O O . VAL A 1 93 ? 15.477 7.836 20.594 1 95.25 93 VAL A O 1
ATOM 748 N N . VAL A 1 94 ? 13.625 9.086 20.578 1 96.38 94 VAL A N 1
ATOM 749 C CA . VAL A 1 94 ? 13.406 8.93 19.156 1 96.38 94 VAL A CA 1
ATOM 750 C C . VAL A 1 94 ? 14.594 9.5 18.375 1 96.38 94 VAL A C 1
ATOM 752 O O . VAL A 1 94 ? 15.133 8.844 17.484 1 96.38 94 VAL A O 1
ATOM 755 N N . LEU A 1 95 ? 15.031 10.68 18.766 1 97 95 LEU A N 1
ATOM 756 C CA . LEU A 1 95 ? 16.125 11.359 18.062 1 97 95 LEU A CA 1
ATOM 757 C C . LEU A 1 95 ? 17.422 10.602 18.234 1 97 95 LEU A C 1
ATOM 759 O O . LEU A 1 95 ? 18.203 10.461 17.297 1 97 95 LEU A O 1
ATOM 763 N N . GLU A 1 96 ? 17.656 10.125 19.422 1 96.88 96 GLU A N 1
ATOM 764 C CA . GLU A 1 96 ? 18.875 9.383 19.719 1 96.88 96 GLU A CA 1
ATOM 765 C C . GLU A 1 96 ? 18.938 8.086 18.906 1 96.88 96 GLU A C 1
ATOM 767 O O . GLU A 1 96 ? 19.969 7.773 18.312 1 96.88 96 GLU A O 1
ATOM 772 N N . GLU A 1 97 ? 17.828 7.328 18.891 1 96.69 97 GLU A N 1
ATOM 773 C CA . GLU A 1 97 ? 17.797 6.062 18.172 1 96.69 97 GLU A CA 1
ATOM 774 C C . GLU A 1 97 ? 17.953 6.293 16.656 1 96.69 97 GLU A C 1
ATOM 776 O O . GLU A 1 97 ? 18.609 5.516 15.969 1 96.69 97 GLU A O 1
ATOM 781 N N . ALA A 1 98 ? 17.328 7.344 16.188 1 97.69 98 ALA A N 1
ATOM 782 C CA . ALA A 1 98 ? 17.5 7.691 14.773 1 97.69 98 ALA A CA 1
ATOM 783 C C . ALA A 1 98 ? 18.953 8.016 14.469 1 97.69 98 ALA A C 1
ATOM 785 O O . ALA A 1 98 ? 19.516 7.527 13.484 1 97.69 98 ALA A O 1
ATOM 786 N N . ALA A 1 99 ? 19.578 8.82 15.312 1 97.69 99 ALA A N 1
ATOM 787 C CA . ALA A 1 99 ? 20.969 9.219 15.117 1 97.69 99 ALA A CA 1
ATOM 788 C C . ALA A 1 99 ? 21.906 8.016 15.148 1 97.69 99 ALA A C 1
ATOM 790 O O . ALA A 1 99 ? 22.859 7.941 14.367 1 97.69 99 ALA A O 1
ATOM 791 N N . GLN A 1 100 ? 21.609 7.102 16.031 1 97.5 100 GLN A N 1
ATOM 792 C CA . GLN A 1 100 ? 22.422 5.895 16.141 1 97.5 100 GLN A CA 1
ATOM 793 C C . GLN A 1 100 ? 22.375 5.082 14.844 1 97.5 100 GLN A C 1
ATOM 795 O O . GLN A 1 100 ? 23.344 4.41 14.492 1 97.5 100 GLN A O 1
ATOM 800 N N . ALA A 1 101 ? 21.281 5.191 14.156 1 97 101 ALA A N 1
ATOM 801 C CA . ALA A 1 101 ? 21.125 4.488 12.883 1 97 101 ALA A CA 1
ATOM 802 C C . ALA A 1 101 ? 21.672 5.32 11.727 1 97 101 ALA A C 1
ATOM 804 O O . ALA A 1 101 ? 21.562 4.918 10.562 1 97 101 ALA A O 1
ATOM 805 N N . GLY A 1 102 ? 22.172 6.523 12 1 97.69 102 GLY A N 1
ATOM 806 C CA . GLY A 1 102 ? 22.703 7.402 10.969 1 97.69 102 GLY A CA 1
ATOM 807 C C . GLY A 1 102 ? 21.625 8.211 10.266 1 97.69 102 GLY A C 1
ATOM 808 O O . GLY A 1 102 ? 21.812 8.633 9.125 1 97.69 102 GLY A O 1
ATOM 809 N N . LEU A 1 103 ? 20.516 8.359 10.938 1 98.38 103 LEU A N 1
ATOM 810 C CA . LEU A 1 103 ? 19.391 9.086 10.344 1 98.38 103 LEU A CA 1
ATOM 811 C C . LEU A 1 103 ? 19.188 10.422 11.047 1 98.38 103 LEU A C 1
ATOM 813 O O . LEU A 1 103 ? 19.391 10.539 12.258 1 98.38 103 LEU A O 1
ATOM 817 N N . VAL A 1 104 ? 18.812 11.414 10.297 1 97.94 104 VAL A N 1
ATOM 818 C CA . VAL A 1 104 ? 18.469 12.727 10.828 1 97.94 104 VAL A CA 1
ATOM 819 C C . VAL A 1 104 ? 16.984 13.008 10.602 1 97.94 104 VAL A C 1
ATOM 821 O O . VAL A 1 104 ? 16.484 12.852 9.484 1 97.94 104 VAL A O 1
ATOM 824 N N . ILE A 1 105 ? 16.312 13.32 11.633 1 98.44 105 ILE A N 1
ATOM 825 C CA . ILE A 1 105 ? 14.938 13.781 11.539 1 98.44 105 ILE A CA 1
ATOM 826 C C . ILE A 1 105 ? 14.906 15.305 11.461 1 98.44 105 ILE A C 1
ATOM 828 O O . ILE A 1 105 ? 15.273 15.984 12.414 1 98.44 105 ILE A O 1
ATOM 832 N N . ASP A 1 106 ? 14.453 15.812 10.352 1 98.81 106 ASP A N 1
ATOM 833 C CA . ASP A 1 106 ? 14.398 17.25 10.133 1 98.81 106 ASP A CA 1
ATOM 834 C C . ASP A 1 106 ? 13.164 17.875 10.789 1 98.81 106 ASP A C 1
ATOM 836 O O . ASP A 1 106 ? 13.242 18.953 11.367 1 98.81 106 ASP A O 1
ATOM 840 N N . TYR A 1 107 ? 12.047 17.188 10.672 1 98.81 107 TYR A N 1
ATOM 841 C CA . TYR A 1 107 ? 10.766 17.719 11.141 1 98.81 107 TYR A CA 1
ATOM 842 C C . TYR A 1 107 ? 10.023 16.688 11.984 1 98.81 107 TYR A C 1
ATOM 844 O O . TYR A 1 107 ? 9.906 15.523 11.594 1 98.81 107 TYR A O 1
ATOM 852 N N . LEU A 1 108 ? 9.586 17.062 13.156 1 98.56 108 LEU A N 1
ATOM 853 C CA . LEU A 1 108 ? 8.758 16.25 14.039 1 98.56 108 LEU A CA 1
ATOM 854 C C . LEU A 1 108 ? 7.332 16.797 14.102 1 98.56 108 LEU A C 1
ATOM 856 O O . LEU A 1 108 ? 7.125 17.969 14.414 1 98.56 108 LEU A O 1
ATOM 860 N N . ALA A 1 109 ? 6.387 15.938 13.758 1 98.31 109 ALA A N 1
ATOM 861 C CA . ALA A 1 109 ? 4.992 16.375 13.719 1 98.31 109 ALA A CA 1
ATOM 862 C C . ALA A 1 109 ? 4.145 15.57 14.711 1 98.31 109 ALA A C 1
ATOM 864 O O . ALA A 1 109 ? 4.461 14.422 15.023 1 98.31 109 ALA A O 1
ATOM 865 N N . ARG A 1 110 ? 3.148 16.234 15.203 1 97.38 110 ARG A N 1
ATOM 866 C CA . ARG A 1 110 ? 2.127 15.609 16.031 1 97.38 110 ARG A CA 1
ATOM 867 C C . ARG A 1 110 ? 0.858 15.336 15.234 1 97.38 110 ARG A C 1
ATOM 869 O O . ARG A 1 110 ? 0.353 16.219 14.539 1 97.38 110 ARG A O 1
ATOM 876 N N . GLU A 1 111 ? 0.298 14.148 15.359 1 97.06 111 GLU A N 1
ATOM 877 C CA . GLU A 1 111 ? -0.917 13.812 14.625 1 97.06 111 GLU A CA 1
ATOM 878 C C . GLU A 1 111 ? -2.072 14.734 15.016 1 97.06 111 GLU A C 1
ATOM 880 O O . GLU A 1 111 ? -2.912 15.07 14.18 1 97.06 111 GLU A O 1
ATOM 885 N N . SER A 1 112 ? -2.174 15.117 16.312 1 97.06 112 SER A N 1
ATOM 886 C CA . SER A 1 112 ? -3.215 16.031 16.781 1 97.06 112 SER A CA 1
ATOM 887 C C . SER A 1 112 ? -3.156 17.359 16.031 1 97.06 112 SER A C 1
ATOM 889 O O . SER A 1 112 ? -4.172 18.031 15.875 1 97.06 112 SER A O 1
ATOM 891 N N . GLY A 1 113 ? -1.937 17.688 15.555 1 97.62 113 GLY A N 1
ATOM 892 C CA . GLY A 1 113 ? -1.771 18.906 14.773 1 97.62 113 GLY A CA 1
ATOM 893 C C . GLY A 1 113 ? -2.496 18.859 13.438 1 97.62 113 GLY A C 1
ATOM 894 O O . GLY A 1 113 ? -2.748 19.906 12.828 1 97.62 113 GLY A O 1
ATOM 895 N N . CYS A 1 114 ? -2.779 17.688 12.922 1 98.19 114 CYS A N 1
ATOM 896 C CA . CYS A 1 114 ? -3.539 17.516 11.688 1 98.19 114 CYS A CA 1
ATOM 897 C C . CYS A 1 114 ? -5.023 17.781 11.922 1 98.19 114 CYS A C 1
ATOM 899 O O . CYS A 1 114 ? -5.762 18.062 10.977 1 98.19 114 CYS A O 1
ATOM 901 N N . ALA A 1 115 ? -5.402 17.625 13.195 1 97.81 115 ALA A N 1
ATOM 902 C CA . ALA A 1 115 ? -6.773 17.969 13.555 1 97.81 115 ALA A CA 1
ATOM 903 C C . ALA A 1 115 ? -6.918 19.469 13.812 1 97.81 115 ALA A C 1
ATOM 905 O O . ALA A 1 115 ? -7.738 20.141 13.18 1 97.81 115 ALA A O 1
ATOM 906 N N . VAL A 1 116 ? -6.102 19.953 14.742 1 97.25 116 VAL A N 1
ATOM 907 C CA . VAL A 1 116 ? -6.105 21.359 15.117 1 97.25 116 VAL A CA 1
ATOM 908 C C . VAL A 1 116 ? -4.672 21.859 15.273 1 97.25 116 VAL A C 1
ATOM 910 O O . VAL A 1 116 ? -3.846 21.203 15.914 1 97.25 116 VAL A O 1
ATOM 913 N N . ALA A 1 117 ? -4.352 22.891 14.648 1 96.69 117 ALA A N 1
ATOM 914 C CA . ALA A 1 117 ? -3.066 23.562 14.812 1 96.69 117 ALA A CA 1
ATOM 915 C C . ALA A 1 117 ? -3.236 25.078 14.82 1 96.69 117 ALA A C 1
ATOM 917 O O . ALA A 1 117 ? -3.947 25.641 13.977 1 96.69 117 ALA A O 1
ATOM 918 N N . ASP A 1 118 ? -2.605 25.781 15.859 1 94.25 118 ASP A N 1
ATOM 919 C CA . ASP A 1 118 ? -2.643 27.234 15.969 1 94.25 118 ASP A CA 1
ATOM 920 C C . ASP A 1 118 ? -4.078 27.75 15.938 1 94.25 118 ASP A C 1
ATOM 922 O O . ASP A 1 118 ? -4.387 28.688 15.203 1 94.25 118 ASP A O 1
ATOM 926 N N . LYS A 1 119 ? -4.977 27.094 16.5 1 94 119 LYS A N 1
ATOM 927 C CA . LYS A 1 119 ? -6.379 27.438 16.703 1 94 119 LYS A CA 1
ATOM 928 C C . LYS A 1 119 ? -7.172 27.312 15.414 1 94 119 LYS A C 1
ATOM 930 O O . LYS A 1 119 ? -8.305 27.781 15.32 1 94 119 LYS A O 1
ATOM 935 N N . ILE A 1 120 ? -6.559 26.766 14.453 1 96.62 120 ILE A N 1
ATOM 936 C CA . ILE A 1 120 ? -7.262 26.469 13.211 1 96.62 120 ILE A CA 1
ATOM 937 C C . ILE A 1 120 ? -7.699 25.016 13.188 1 96.62 120 ILE A C 1
ATOM 939 O O . ILE A 1 120 ? -6.898 24.109 13.445 1 96.62 120 ILE A O 1
ATOM 943 N N . GLU A 1 121 ? -8.977 24.797 12.945 1 97.31 121 GLU A N 1
ATOM 944 C CA . GLU A 1 121 ? -9.516 23.438 12.797 1 97.31 121 GLU A CA 1
ATOM 945 C C . GLU A 1 121 ? -9.211 22.875 11.414 1 97.31 121 GLU A C 1
ATOM 947 O O . GLU A 1 121 ? -10.078 22.859 10.539 1 97.31 121 GLU A O 1
ATOM 952 N N . ILE A 1 122 ? -8.086 22.312 11.266 1 98 122 ILE A N 1
ATOM 953 C CA . ILE A 1 122 ? -7.539 21.922 9.969 1 98 122 ILE A CA 1
ATOM 954 C C . ILE A 1 122 ? -8.344 20.781 9.383 1 98 122 ILE A C 1
ATOM 956 O O . ILE A 1 122 ? -8.766 20.828 8.227 1 98 122 ILE A O 1
ATOM 960 N N . ALA A 1 123 ? -8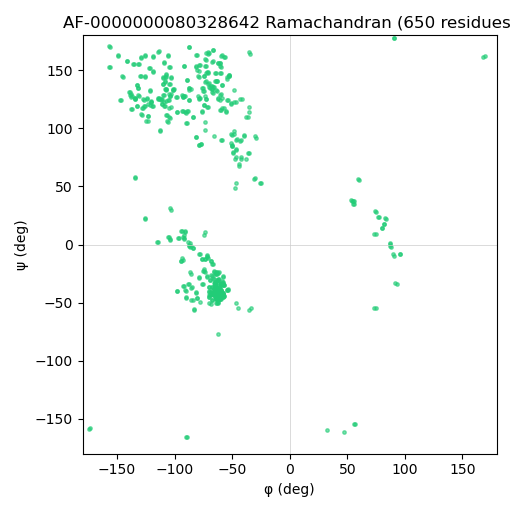.539 19.75 10.164 1 98.06 123 ALA A N 1
ATOM 961 C CA . ALA A 1 123 ? -9.281 18.578 9.688 1 98.06 123 ALA A CA 1
ATOM 962 C C . ALA A 1 123 ? -10.68 18.984 9.234 1 98.06 123 ALA A C 1
ATOM 964 O O . ALA A 1 123 ? -11.156 18.531 8.188 1 98.06 123 ALA A O 1
ATOM 965 N N . GLU A 1 124 ? -11.352 19.859 10.031 1 96.56 124 GLU A N 1
ATOM 966 C CA . GLU A 1 124 ? -12.68 20.344 9.664 1 96.56 124 GLU A CA 1
ATOM 967 C C . GLU A 1 124 ? -12.641 21.094 8.336 1 96.56 124 GLU A C 1
ATOM 969 O O . GLU A 1 124 ? -13.516 20.906 7.484 1 96.56 124 GLU A O 1
ATOM 974 N N . SER A 1 125 ? -11.656 21.922 8.227 1 96.44 125 SER A N 1
ATOM 975 C CA . SER A 1 125 ? -11.492 22.672 6.988 1 96.44 125 SER A CA 1
ATOM 976 C C . SER A 1 125 ? -11.352 21.75 5.785 1 96.44 125 SER A C 1
ATOM 978 O O . SER A 1 125 ? -11.969 21.984 4.742 1 96.44 125 SER A O 1
ATOM 980 N N . VAL A 1 126 ? -10.625 20.688 5.895 1 97.62 126 VAL A N 1
ATOM 981 C CA . VAL A 1 126 ? -10.422 19.734 4.809 1 97.62 126 VAL A CA 1
ATOM 982 C C . VAL A 1 126 ? -11.711 18.969 4.555 1 97.62 126 VAL A C 1
ATOM 984 O O . VAL A 1 126 ? -12.086 18.719 3.4 1 97.62 126 VAL A O 1
ATOM 987 N N . ALA A 1 127 ? -12.383 18.609 5.613 1 97.19 127 ALA A N 1
ATOM 988 C CA . ALA A 1 127 ? -13.641 17.891 5.473 1 97.19 127 ALA A CA 1
ATOM 989 C C . ALA A 1 127 ? -14.648 18.688 4.648 1 97.19 127 ALA A C 1
ATOM 991 O O . ALA A 1 127 ? -15.406 18.109 3.865 1 97.19 127 ALA A O 1
ATOM 992 N N . HIS A 1 128 ? -14.648 19.969 4.758 1 95.19 128 HIS A N 1
ATOM 993 C CA . HIS A 1 128 ? -15.578 20.844 4.047 1 95.19 128 HIS A CA 1
ATOM 994 C C . HIS A 1 128 ? -15.25 20.891 2.557 1 95.19 128 HIS A C 1
ATOM 996 O O . HIS A 1 128 ? -16.062 21.359 1.756 1 95.19 128 HIS A O 1
ATOM 1002 N N . ARG A 1 129 ? -14.117 20.375 2.221 1 95.81 129 ARG A N 1
ATOM 1003 C CA . ARG A 1 129 ? -13.688 20.438 0.83 1 95.81 129 ARG A CA 1
ATOM 1004 C C . ARG A 1 129 ? -13.828 19.078 0.143 1 95.81 129 ARG A C 1
ATOM 1006 O O . ARG A 1 129 ? -13.383 18.906 -0.99 1 95.81 129 ARG A O 1
ATOM 1013 N N . LEU A 1 130 ? -14.398 18.141 0.782 1 96 130 LEU A N 1
ATOM 1014 C CA . LEU A 1 130 ? -14.648 16.828 0.188 1 96 130 LEU A CA 1
ATOM 1015 C C . LEU A 1 130 ? -15.68 16.922 -0.932 1 96 130 LEU A C 1
ATOM 1017 O O . LEU A 1 130 ? -16.703 17.594 -0.784 1 96 130 LEU A O 1
ATOM 1021 N N . VAL A 1 131 ? -15.398 16.297 -2.02 1 91.62 131 VAL A N 1
ATOM 1022 C CA . VAL A 1 131 ? -16.312 16.203 -3.158 1 91.62 131 VAL A CA 1
ATOM 1023 C C . VAL A 1 131 ? -16.531 14.727 -3.51 1 91.62 131 VAL A C 1
ATOM 1025 O O . VAL A 1 131 ? -15.672 14.102 -4.141 1 91.62 131 VAL A O 1
ATOM 1028 N N . GLU A 1 132 ? -17.672 14.281 -3.166 1 86.94 132 GLU A N 1
ATOM 1029 C CA . GLU A 1 132 ? -17.969 12.859 -3.334 1 86.94 132 GLU A CA 1
ATOM 1030 C C . GLU A 1 132 ? -18.047 12.484 -4.812 1 86.94 132 GLU A C 1
ATOM 1032 O O . GLU A 1 132 ? -18.594 13.242 -5.621 1 86.94 132 GLU A O 1
ATOM 1037 N N . SER A 1 133 ? -17.469 11.391 -5.195 1 78.31 133 SER A N 1
ATOM 1038 C CA . SER A 1 133 ? -17.594 10.789 -6.52 1 78.31 133 SER A CA 1
ATOM 1039 C C . SER A 1 133 ? -18.047 9.336 -6.43 1 78.31 133 SER A C 1
ATOM 1041 O O . SER A 1 133 ? -17.312 8.484 -5.918 1 78.31 133 SER A O 1
ATOM 1043 N N . PRO A 1 134 ? -19.188 9.031 -7.016 1 71.81 134 PRO A N 1
ATOM 1044 C CA . PRO A 1 134 ? -20.156 9.906 -7.68 1 71.81 134 PRO A CA 1
ATOM 1045 C C . PRO A 1 134 ? -20.859 10.859 -6.707 1 71.81 134 PRO A C 1
ATOM 1047 O O . PRO A 1 134 ? -20.812 10.648 -5.492 1 71.81 134 PRO A O 1
ATOM 1050 N N . PRO A 1 135 ? -21.391 12.016 -7.297 1 67.88 135 PRO A N 1
ATOM 1051 C CA . PRO A 1 135 ? -22.031 12.992 -6.426 1 67.88 135 PRO A CA 1
ATOM 1052 C C . PRO A 1 135 ? -23.219 12.414 -5.664 1 67.88 135 PRO A C 1
ATOM 1054 O O . PRO A 1 135 ? -23.828 11.438 -6.113 1 67.88 135 PRO A O 1
ATOM 1057 N N . PRO A 1 136 ? -23.391 13.086 -4.496 1 58.16 136 PRO A N 1
ATOM 1058 C CA . PRO A 1 136 ? -24.547 12.664 -3.693 1 58.16 136 PRO A CA 1
ATOM 1059 C C . PRO A 1 136 ? -25.844 12.703 -4.477 1 58.16 136 PRO A C 1
ATOM 1061 O O . PRO A 1 136 ? -26.062 13.602 -5.289 1 58.16 136 PRO A O 1
ATOM 1064 N N . GLY A 1 137 ? -26.734 11.812 -4.266 1 56.31 137 GLY A N 1
ATOM 1065 C CA . GLY A 1 137 ? -28.016 11.742 -4.938 1 56.31 137 GLY A CA 1
ATOM 1066 C C . GLY A 1 137 ? -28 10.898 -6.195 1 56.31 137 GLY A C 1
ATOM 1067 O O . GLY A 1 137 ? -29.047 10.586 -6.766 1 56.31 137 GLY A O 1
ATOM 1068 N N . SER A 1 138 ? -26.656 11.055 -6.816 1 49.72 138 SER A N 1
ATOM 1069 C CA . SER A 1 138 ? -26.641 10.234 -8.023 1 49.72 138 SER A CA 1
ATOM 1070 C C . SER A 1 138 ? -27.25 8.859 -7.766 1 49.72 138 SER A C 1
ATOM 1072 O O . SER A 1 138 ? -27.859 8.266 -8.656 1 49.72 138 SER A O 1
ATOM 1074 N N . HIS A 1 139 ? -26.641 8.336 -6.797 1 47.88 139 HIS A N 1
ATOM 1075 C CA . HIS A 1 139 ? -27.156 7.012 -6.484 1 47.88 139 HIS A CA 1
ATOM 1076 C C . HIS A 1 139 ? -27.688 6.953 -5.055 1 47.88 139 HIS A C 1
ATOM 1078 O O . HIS A 1 139 ? -27.031 7.406 -4.121 1 47.88 139 HIS A O 1
ATOM 1084 N N . GLY A 1 140 ? -28.969 6.57 -4.832 1 52.12 140 GLY A N 1
ATOM 1085 C CA . GLY A 1 140 ? -29.812 6.133 -3.725 1 52.12 140 GLY A CA 1
ATOM 1086 C C . GLY A 1 140 ? -29.672 7.012 -2.494 1 52.12 140 GLY A C 1
ATOM 1087 O O . GLY A 1 140 ? -29.062 8.086 -2.557 1 52.12 140 GLY A O 1
ATOM 1088 N N . SER A 1 141 ? -30.156 6.387 -1.239 1 60.75 141 SER A N 1
ATOM 1089 C CA . SER A 1 141 ? -30.625 6.695 0.107 1 60.75 141 SER A CA 1
ATOM 1090 C C . SER A 1 141 ? -29.469 7.113 1.013 1 60.75 141 SER A C 1
ATOM 1092 O O . SER A 1 141 ? -29.672 7.387 2.199 1 60.75 141 SER A O 1
ATOM 1094 N N . ARG A 1 142 ? -28.188 7.309 0.412 1 68.06 142 ARG A N 1
ATOM 1095 C CA . ARG A 1 142 ? -27.203 7.648 1.437 1 68.06 142 ARG A CA 1
ATOM 1096 C C . ARG A 1 142 ? -27.062 9.164 1.582 1 68.06 142 ARG A C 1
ATOM 1098 O O . ARG A 1 142 ? -26.922 9.875 0.588 1 68.06 142 ARG A O 1
ATOM 1105 N N . PRO A 1 143 ? -27.172 9.555 2.805 1 78.75 143 PRO A N 1
ATOM 1106 C CA . PRO A 1 143 ? -26.906 10.977 3.053 1 78.75 143 PRO A CA 1
ATOM 1107 C C . PRO A 1 143 ? -25.484 11.383 2.672 1 78.75 143 PRO A C 1
ATOM 1109 O O . PRO A 1 143 ? -24.625 10.516 2.492 1 78.75 143 PRO A O 1
ATOM 1112 N N . PRO A 1 144 ? -25.297 12.617 2.402 1 86.19 144 PRO A N 1
ATOM 1113 C CA . PRO A 1 144 ? -23.953 13.117 2.043 1 86.19 144 PRO A CA 1
ATOM 1114 C C . PRO A 1 144 ? -22.906 12.812 3.111 1 86.19 144 PRO A C 1
ATOM 1116 O O . PRO A 1 144 ? -23.25 12.57 4.27 1 86.19 144 PRO A O 1
ATOM 1119 N N . VAL A 1 145 ? -21.672 12.883 2.699 1 90.81 145 VAL A N 1
ATOM 1120 C CA . VAL A 1 145 ? -20.531 12.562 3.559 1 90.81 145 VAL A CA 1
ATOM 1121 C C . VAL A 1 145 ? -20.531 13.492 4.773 1 90.81 145 VAL A C 1
ATOM 1123 O O . VAL A 1 145 ? -20.141 13.086 5.871 1 90.81 145 VAL A O 1
ATOM 1126 N N . SER A 1 146 ? -20.969 14.734 4.602 1 88.81 146 SER A N 1
ATOM 1127 C CA . SER A 1 146 ? -20.984 15.703 5.695 1 88.81 146 SER A CA 1
ATOM 1128 C C . SER A 1 146 ? -21.891 15.234 6.832 1 88.81 146 SER A C 1
ATOM 1130 O O . SER A 1 146 ? -21.656 15.594 7.992 1 88.81 146 SER A O 1
ATOM 1132 N N . GLN A 1 147 ? -22.828 14.383 6.469 1 86.62 147 GLN A N 1
ATOM 1133 C CA . GLN A 1 147 ? -23.781 13.891 7.457 1 86.62 147 GLN A CA 1
ATOM 1134 C C . GLN A 1 147 ? -23.359 12.516 7.98 1 86.62 147 GLN A C 1
ATOM 1136 O O . GLN A 1 147 ? -23.453 12.25 9.18 1 86.62 147 GLN A O 1
ATOM 1141 N N . THR A 1 148 ? -22.891 11.695 7.145 1 88.38 148 THR A N 1
ATOM 1142 C CA . THR A 1 148 ? -22.656 10.305 7.527 1 88.38 148 THR A CA 1
ATOM 1143 C C . THR A 1 148 ? -21.266 10.133 8.125 1 88.38 148 THR A C 1
ATOM 1145 O O . THR A 1 148 ? -21.047 9.25 8.953 1 88.38 148 THR A O 1
ATOM 1148 N N . GLY A 1 149 ? -20.25 10.938 7.602 1 94 149 GLY A N 1
ATOM 1149 C CA . GLY A 1 149 ? -18.859 10.742 7.961 1 94 149 GLY A CA 1
ATOM 1150 C C . GLY A 1 149 ? -18.203 9.602 7.203 1 94 149 GLY A C 1
ATOM 1151 O O . GLY A 1 149 ? -17.172 9.086 7.629 1 94 149 GLY A O 1
ATOM 1152 N N . TRP A 1 150 ? -18.922 9.172 6.105 1 93.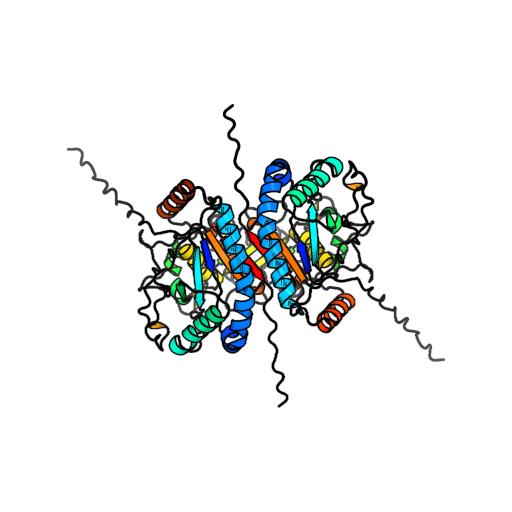88 150 TRP A N 1
ATOM 1153 C CA . TRP A 1 150 ? -18.422 8.047 5.324 1 93.88 150 TRP A CA 1
ATOM 1154 C C . TRP A 1 150 ? -18.203 8.445 3.871 1 93.88 150 TRP A C 1
ATOM 1156 O O . TRP A 1 150 ? -19.047 9.125 3.273 1 93.88 150 TRP A O 1
ATOM 1166 N N . LEU A 1 151 ? -17.062 8.102 3.328 1 95.81 151 LEU A N 1
ATOM 1167 C CA . LEU A 1 151 ? -16.672 8.43 1.962 1 95.81 151 LEU A CA 1
ATOM 1168 C C . LEU A 1 151 ? -16.391 7.168 1.152 1 95.81 151 LEU A C 1
ATOM 1170 O O . LEU A 1 151 ? -15.555 6.352 1.535 1 95.81 151 LEU A O 1
ATOM 1174 N N . ALA A 1 152 ? -17.078 6.973 0.051 1 93.81 152 ALA A N 1
ATOM 1175 C CA . ALA A 1 152 ? -16.922 5.781 -0.779 1 93.81 152 ALA A CA 1
ATOM 1176 C C . ALA A 1 152 ? -16.234 6.113 -2.098 1 93.81 152 ALA A C 1
ATOM 1178 O O . ALA A 1 152 ? -16.234 7.266 -2.535 1 93.81 152 ALA A O 1
ATOM 1179 N N . ASN A 1 153 ? -15.633 5.109 -2.689 1 94.88 153 ASN A N 1
ATOM 1180 C CA . ASN A 1 153 ? -15.008 5.309 -3.996 1 94.88 153 ASN A CA 1
ATOM 1181 C C . ASN A 1 153 ? -15.961 4.93 -5.129 1 94.88 153 ASN A C 1
ATOM 1183 O O . ASN A 1 153 ? -15.531 4.742 -6.27 1 94.88 153 ASN A O 1
ATOM 1187 N N . GLY A 1 154 ? -17.141 4.738 -4.801 1 91.81 154 GLY A N 1
ATOM 1188 C CA . GLY A 1 154 ? -18.125 4.363 -5.801 1 91.81 154 GLY A CA 1
ATOM 1189 C C . GLY A 1 154 ? -19.531 4.305 -5.258 1 91.81 154 GLY A C 1
ATOM 1190 O O . GLY A 1 154 ? -19.859 5.004 -4.297 1 91.81 154 GLY A O 1
ATOM 1191 N N . GLN A 1 155 ? -20.375 3.525 -6.016 1 85.5 155 GLN A N 1
ATOM 1192 C CA . GLN A 1 155 ? -21.781 3.41 -5.645 1 85.5 155 GLN A CA 1
ATOM 1193 C C . GLN A 1 155 ? -22 2.223 -4.711 1 85.5 155 GLN A C 1
ATOM 1195 O O . GLN A 1 155 ? -21.562 1.109 -4.996 1 85.5 155 GLN A O 1
ATOM 1200 N N . ARG A 1 156 ? -22.625 2.506 -3.627 1 81.62 156 ARG A N 1
ATOM 1201 C CA . ARG A 1 156 ? -22.969 1.462 -2.67 1 81.62 156 ARG A CA 1
ATOM 1202 C C . ARG A 1 156 ? -24.109 0.585 -3.205 1 81.62 156 ARG A C 1
ATOM 1204 O O . ARG A 1 156 ? -24.797 0.963 -4.152 1 81.62 156 ARG A O 1
ATOM 1211 N N . THR A 1 157 ? -24.219 -0.582 -2.496 1 73.56 157 THR A N 1
ATOM 1212 C CA . THR A 1 157 ? -25.359 -1.437 -2.811 1 73.56 157 THR A CA 1
ATOM 1213 C C . THR A 1 157 ? -26.672 -0.718 -2.512 1 73.56 157 THR A C 1
ATOM 1215 O O . THR A 1 157 ? -26.828 -0.128 -1.442 1 73.56 157 THR A O 1
ATOM 1218 N N . PRO A 1 158 ? -27.547 -0.671 -3.643 1 64.56 158 PRO A N 1
ATOM 1219 C CA . PRO A 1 158 ? -28.844 -0.008 -3.402 1 64.56 158 PRO A CA 1
ATOM 1220 C C . PRO A 1 158 ? -29.641 -0.67 -2.289 1 64.56 158 PRO A C 1
ATOM 1222 O O . PRO A 1 158 ? -29.609 -1.895 -2.145 1 64.56 158 PRO A O 1
ATOM 1225 N N . THR A 1 159 ? -30.047 0.174 -1.288 1 57.75 159 THR A N 1
ATOM 1226 C CA . THR A 1 159 ? -30.938 -0.333 -0.241 1 57.75 159 THR A CA 1
ATOM 1227 C C . THR A 1 159 ? -32.344 -0.517 -0.768 1 57.75 159 THR A C 1
ATOM 1229 O O . THR A 1 159 ? -32.812 0.255 -1.613 1 57.75 159 THR A O 1
ATOM 1232 N N . SER A 1 160 ? -32.906 -1.554 -1.042 1 52.03 160 SER A N 1
ATOM 1233 C CA . SER A 1 160 ? -34.219 -1.869 -1.566 1 52.03 160 SER A CA 1
ATOM 1234 C C . SER A 1 160 ? -35.281 -0.945 -0.979 1 52.03 160 SER A C 1
ATOM 1236 O O . SER A 1 160 ? -35.531 -0.968 0.228 1 52.03 160 SER A O 1
ATOM 1238 N N . ARG A 1 161 ? -35.531 0.247 -1.204 1 43.69 161 ARG A N 1
ATOM 1239 C CA . ARG A 1 161 ? -36.688 0.888 -0.595 1 43.69 161 ARG A CA 1
ATOM 1240 C C . ARG A 1 161 ? -37.969 0.222 -1.047 1 43.69 161 ARG A C 1
ATOM 1242 O O . ARG A 1 161 ? -38.875 -0.023 -0.235 1 43.69 161 ARG A O 1
ATOM 1249 N N . SER A 1 162 ? -38.5 0.459 -2.311 1 41.88 162 SER A N 1
ATOM 1250 C CA . SER A 1 162 ? -39.906 0.689 -2.516 1 41.88 162 SER A CA 1
ATOM 1251 C C . SER A 1 162 ? -40.719 -0.605 -2.375 1 41.88 162 SER A C 1
ATOM 1253 O O . SER A 1 162 ? -40.312 -1.649 -2.887 1 41.88 162 SER A O 1
ATOM 1255 N N . ALA A 1 163 ? -41.812 -0.72 -1.562 1 41.72 163 ALA A N 1
ATOM 1256 C CA . ALA A 1 163 ? -42.844 -1.747 -1.425 1 41.72 163 ALA A CA 1
ATOM 1257 C C . ALA A 1 163 ? -43.156 -2.396 -2.77 1 41.72 163 ALA A C 1
ATOM 1259 O O . ALA A 1 163 ? -43.469 -3.59 -2.836 1 41.72 163 ALA A O 1
ATOM 1260 N N . MET A 1 164 ? -43.469 -1.563 -3.686 1 43.47 164 MET A N 1
ATOM 1261 C CA . MET A 1 164 ? -44.062 -2.037 -4.938 1 43.47 164 MET A CA 1
ATOM 1262 C C . MET A 1 164 ? -43 -2.699 -5.812 1 43.47 164 MET A C 1
ATOM 1264 O O . MET A 1 164 ? -43.312 -3.219 -6.887 1 43.47 164 MET A O 1
ATOM 1268 N N . ASP A 1 165 ? -41.688 -2.359 -5.555 1 43.66 165 ASP A N 1
ATOM 1269 C CA . ASP A 1 165 ? -40.719 -2.848 -6.527 1 43.66 165 ASP A CA 1
ATOM 1270 C C . ASP A 1 165 ? -40.375 -4.316 -6.273 1 43.66 165 ASP A C 1
ATOM 1272 O O . ASP A 1 165 ? -40.344 -4.758 -5.125 1 43.66 165 ASP A O 1
ATOM 1276 N N . GLU A 1 166 ? -40.469 -5.125 -7.207 1 41.53 166 GLU A N 1
ATOM 1277 C CA . GLU A 1 166 ? -40.062 -6.52 -7.301 1 41.53 166 GLU A CA 1
ATOM 1278 C C . GLU A 1 166 ? -38.75 -6.754 -6.512 1 41.53 166 GLU A C 1
ATOM 1280 O O . GLU A 1 166 ? -37.906 -5.887 -6.457 1 41.53 166 GLU A O 1
ATOM 1285 N N . VAL A 1 167 ? -38.812 -7.551 -5.43 1 44.69 167 VAL A N 1
ATOM 1286 C CA . VAL A 1 167 ? -37.719 -8.07 -4.629 1 44.69 167 VAL A CA 1
ATOM 1287 C C . VAL A 1 167 ? -36.438 -8.125 -5.473 1 44.69 167 VAL A C 1
ATOM 1289 O O . VAL A 1 167 ? -36.281 -8.992 -6.336 1 44.69 167 VAL A O 1
ATOM 1292 N N . THR A 1 168 ? -36.031 -7.102 -6.094 1 52.47 168 THR A N 1
ATOM 1293 C CA . THR A 1 168 ? -34.781 -7.266 -6.871 1 52.47 168 THR A CA 1
ATOM 1294 C C . THR A 1 168 ? -33.656 -7.77 -5.984 1 52.47 168 THR A C 1
ATOM 1296 O O . THR A 1 168 ? -33.531 -7.355 -4.832 1 52.47 168 THR A O 1
ATOM 1299 N N . GLY A 1 169 ? -33.094 -9.078 -6.219 1 61.84 169 GLY A N 1
ATOM 1300 C CA . GLY A 1 169 ? -31.984 -9.797 -5.629 1 61.84 169 GLY A CA 1
ATOM 1301 C C . GLY A 1 169 ? -30.828 -8.898 -5.246 1 61.84 169 GLY A C 1
ATOM 1302 O O . GLY A 1 169 ? -30.891 -7.684 -5.441 1 61.84 169 GLY A O 1
ATOM 1303 N N . TRP A 1 170 ? -29.859 -9.234 -4.484 1 73.19 170 TRP A N 1
ATOM 1304 C CA . TRP A 1 170 ? -28.625 -8.57 -4.066 1 73.19 170 TRP A CA 1
ATOM 1305 C C . TRP A 1 170 ? -27.891 -7.992 -5.266 1 73.19 170 TRP A C 1
ATOM 1307 O O . TRP A 1 170 ? -27.75 -8.648 -6.297 1 73.19 170 TRP A O 1
ATOM 1317 N N . GLN A 1 171 ? -27.672 -6.652 -5.176 1 80.81 171 GLN A N 1
ATOM 1318 C CA . GLN A 1 171 ? -26.812 -6.027 -6.18 1 80.81 171 GLN A CA 1
ATOM 1319 C C . GLN A 1 171 ? -25.469 -5.613 -5.578 1 80.81 171 GLN A C 1
ATOM 1321 O O . GLN A 1 171 ? -25.422 -5.137 -4.445 1 80.81 171 GLN A O 1
ATOM 1326 N N . PRO A 1 172 ? -24.422 -5.809 -6.305 1 85.88 172 PRO A N 1
ATOM 1327 C CA . PRO A 1 172 ? -23.109 -5.457 -5.789 1 85.88 172 PRO A CA 1
ATOM 1328 C C . PRO A 1 172 ? -22.828 -3.955 -5.859 1 85.88 172 PRO A C 1
ATOM 1330 O O . PRO A 1 172 ? -23.484 -3.236 -6.617 1 85.88 172 PRO A O 1
ATOM 1333 N N . PRO A 1 173 ? -21.938 -3.51 -4.969 1 87.94 173 PRO A N 1
ATOM 1334 C CA . PRO A 1 173 ? -21.438 -2.141 -5.152 1 87.94 173 PRO A CA 1
ATOM 1335 C C . PRO A 1 173 ? -20.594 -1.98 -6.418 1 87.94 173 PRO A C 1
ATOM 1337 O O . PRO A 1 173 ? -20.297 -2.969 -7.09 1 87.94 173 PRO A O 1
ATOM 1340 N N . GLN A 1 174 ? -20.359 -0.717 -6.754 1 89.94 174 GLN A N 1
ATOM 1341 C CA . GLN A 1 174 ? -19.578 -0.446 -7.953 1 89.94 174 GLN A CA 1
ATOM 1342 C C . GLN A 1 174 ? -18.516 0.624 -7.691 1 89.94 174 GLN A C 1
ATOM 1344 O O . GLN A 1 174 ? -18.828 1.688 -7.152 1 89.94 174 GLN A O 1
ATOM 1349 N N . GLU A 1 175 ? -17.297 0.283 -8.008 1 92.88 175 GLU A N 1
ATOM 1350 C CA . GLU A 1 175 ? -16.219 1.265 -7.977 1 92.88 175 GLU A CA 1
ATOM 1351 C C . GLU A 1 175 ? -16.281 2.205 -9.18 1 92.88 175 GLU A C 1
ATOM 1353 O O . GLU A 1 175 ? -16.422 1.756 -10.32 1 92.88 175 GLU A O 1
ATOM 1358 N N . THR A 1 176 ? -16.125 3.498 -8.961 1 88.38 176 THR A N 1
ATOM 1359 C CA . THR A 1 176 ? -16.281 4.5 -10.008 1 88.38 176 THR A CA 1
ATOM 1360 C C . THR A 1 176 ? -15.266 4.273 -11.125 1 88.38 176 THR A C 1
ATOM 1362 O O . THR A 1 176 ? -15.625 4.258 -12.305 1 88.38 176 THR A O 1
ATOM 1365 N N . ALA A 1 177 ? -14.047 4.031 -10.805 1 85.94 177 ALA A N 1
ATOM 1366 C CA . ALA A 1 177 ? -12.992 3.912 -11.812 1 85.94 177 ALA A CA 1
ATOM 1367 C C . ALA A 1 177 ? -12.609 2.451 -12.031 1 85.94 177 ALA A C 1
ATOM 1369 O O . ALA A 1 177 ? -11.453 2.148 -12.344 1 85.94 177 ALA A O 1
ATOM 1370 N N . ALA A 1 178 ? -13.562 1.609 -11.867 1 86.69 178 ALA A N 1
ATOM 1371 C CA . ALA A 1 178 ? -13.273 0.183 -11.984 1 86.69 178 ALA A CA 1
ATOM 1372 C C . ALA A 1 178 ? -12.828 -0.173 -13.398 1 86.69 178 ALA A C 1
ATOM 1374 O O . ALA A 1 178 ? -13.391 0.33 -14.375 1 86.69 178 ALA A O 1
ATOM 1375 N N . ARG A 1 179 ? -11.695 -0.966 -13.391 1 82 179 ARG A N 1
ATOM 1376 C CA . ARG A 1 179 ? -11.273 -1.583 -14.641 1 82 179 ARG A CA 1
ATOM 1377 C C . ARG A 1 179 ? -11.562 -3.08 -14.641 1 82 179 ARG A C 1
ATOM 1379 O O . ARG A 1 179 ? -10.852 -3.857 -14.008 1 82 179 ARG A O 1
ATOM 1386 N N . ASN A 1 180 ? -12.531 -3.574 -15.344 1 86.94 180 ASN A N 1
ATOM 1387 C CA . ASN A 1 180 ? -12.977 -4.961 -15.445 1 86.94 180 ASN A CA 1
ATOM 1388 C C . ASN A 1 180 ? -13.703 -5.414 -14.188 1 86.94 180 ASN A C 1
ATOM 1390 O O . ASN A 1 180 ? -14.82 -5.934 -14.258 1 86.94 180 ASN A O 1
ATOM 1394 N N . HIS A 1 181 ? -13.062 -5.27 -13.008 1 94.88 181 HIS A N 1
ATOM 1395 C CA . HIS A 1 181 ? -13.656 -5.637 -11.727 1 94.88 181 HIS A CA 1
ATOM 1396 C C . HIS A 1 181 ? -13.539 -4.504 -10.711 1 94.88 181 HIS A C 1
ATOM 1398 O O . HIS A 1 181 ? -12.727 -3.59 -10.891 1 94.88 181 HIS A O 1
ATOM 1404 N N . SER A 1 182 ? -14.375 -4.586 -9.688 1 95.25 182 SER A N 1
ATOM 1405 C CA . SER A 1 182 ? -14.453 -3.502 -8.711 1 95.25 182 SER A CA 1
ATOM 1406 C C . SER A 1 182 ? -13.75 -3.883 -7.414 1 95.25 182 SER A C 1
ATOM 1408 O O . SER A 1 182 ? -13.82 -5.035 -6.98 1 95.25 182 SER A O 1
ATOM 1410 N N . VAL A 1 183 ? -13.062 -2.988 -6.898 1 96.94 183 VAL A N 1
ATOM 1411 C CA . VAL A 1 183 ? -12.688 -2.945 -5.488 1 96.94 183 VAL A CA 1
ATOM 1412 C C . VAL A 1 183 ? -13.375 -1.771 -4.805 1 96.94 183 VAL A C 1
ATOM 1414 O O . VAL A 1 183 ? -12.938 -0.625 -4.922 1 96.94 183 VAL A O 1
ATOM 1417 N N . PHE A 1 184 ? -14.492 -2.072 -4.129 1 95.31 184 PHE A N 1
ATOM 1418 C CA . PHE A 1 184 ? -15.281 -1.025 -3.492 1 95.31 184 PHE A CA 1
ATOM 1419 C C . PHE A 1 184 ? -14.773 -0.75 -2.08 1 95.31 184 PHE A C 1
ATOM 1421 O O . PHE A 1 184 ? -14.469 -1.682 -1.333 1 95.31 184 PHE A O 1
ATOM 1428 N N . MET A 1 185 ? -14.648 0.498 -1.753 1 96.12 185 MET A N 1
ATOM 1429 C CA . MET A 1 185 ? -14.188 0.911 -0.431 1 96.12 185 MET A CA 1
ATOM 1430 C C . MET A 1 185 ? -15.094 1.999 0.144 1 96.12 185 MET A C 1
ATOM 1432 O O . MET A 1 185 ? -15.562 2.871 -0.587 1 96.12 185 MET A O 1
ATOM 1436 N N . ASP A 1 186 ? -15.398 1.885 1.333 1 94.81 186 ASP A N 1
ATOM 1437 C CA . ASP A 1 186 ? -16.141 2.865 2.123 1 94.81 186 ASP A CA 1
ATOM 1438 C C . ASP A 1 186 ? -15.383 3.211 3.408 1 94.81 186 ASP A C 1
ATOM 1440 O O . ASP A 1 186 ? -15.219 2.361 4.285 1 94.81 186 ASP A O 1
ATOM 1444 N N . VAL A 1 187 ? -14.977 4.488 3.564 1 97.12 187 VAL A N 1
ATOM 1445 C CA . VAL A 1 187 ? -14.047 4.891 4.613 1 97.12 187 VAL A CA 1
ATOM 1446 C C . VAL A 1 187 ? -14.773 5.762 5.641 1 97.12 187 VAL A C 1
ATOM 1448 O O . VAL A 1 187 ? -15.422 6.75 5.281 1 97.12 187 VAL A O 1
ATOM 1451 N N . GLU A 1 188 ? -14.68 5.352 6.855 1 97.38 188 GLU A N 1
ATOM 1452 C CA . GLU A 1 188 ? -15.148 6.199 7.949 1 97.38 188 GLU A CA 1
ATOM 1453 C C . GLU A 1 188 ? -14.18 7.344 8.211 1 97.38 188 GLU A C 1
ATOM 1455 O O . GLU A 1 188 ? -13.031 7.117 8.594 1 97.38 188 GLU A O 1
ATOM 1460 N N . LEU A 1 189 ? -14.68 8.531 8.078 1 98.12 189 LEU A N 1
ATOM 1461 C CA . LEU A 1 189 ? -13.789 9.688 8.18 1 98.12 189 LEU A CA 1
ATOM 1462 C C . LEU A 1 189 ? -13.742 10.211 9.609 1 98.12 189 LEU A C 1
ATOM 1464 O O . LEU A 1 189 ? -12.727 10.758 10.047 1 98.12 189 LEU A O 1
ATOM 1468 N N . TRP A 1 190 ? -14.812 10.148 10.242 1 97.56 190 TRP A N 1
ATOM 1469 C CA . TRP A 1 190 ? -14.914 10.547 11.641 1 97.56 190 TRP A CA 1
ATOM 1470 C C . TRP A 1 190 ? -16.094 9.852 12.32 1 97.56 190 TRP A C 1
ATOM 1472 O O . TRP A 1 190 ? -16.969 9.297 11.648 1 97.56 190 TRP A O 1
ATOM 1482 N N . SER A 1 191 ? -16.016 9.672 13.562 1 94.62 191 SER A N 1
ATOM 1483 C CA . SER A 1 191 ? -17.172 9.336 14.398 1 94.62 191 SER A CA 1
ATOM 1484 C C . SER A 1 191 ? -17.625 10.539 15.219 1 94.62 191 SER A C 1
ATOM 1486 O O . SER A 1 191 ? -16.875 11.492 15.398 1 94.62 191 SER A O 1
ATOM 1488 N N . GLU A 1 192 ? -18.906 10.523 15.531 1 91.19 192 GLU A N 1
ATOM 1489 C CA . GLU A 1 192 ? -19.438 11.641 16.297 1 91.19 192 GLU A CA 1
ATOM 1490 C C . GLU A 1 192 ? -20.062 11.164 17.609 1 91.19 192 GLU A C 1
ATOM 1492 O O . GLU A 1 192 ? -20.844 10.203 17.625 1 91.19 192 GLU A O 1
ATOM 1497 N N . LYS A 1 193 ? -19.5 11.688 18.672 1 84.5 193 LYS A N 1
ATOM 1498 C CA . LYS A 1 193 ? -20.078 11.461 20 1 84.5 193 LYS A CA 1
ATOM 1499 C C . LYS A 1 193 ? -20.328 12.773 20.719 1 84.5 193 LYS A C 1
ATOM 1501 O O . LYS A 1 193 ? -19.422 13.594 20.859 1 84.5 193 LYS A O 1
ATOM 1506 N N . ASP A 1 194 ? -21.531 13.016 21.156 1 88.44 194 ASP A N 1
ATOM 1507 C CA . ASP A 1 194 ? -21.938 14.195 21.922 1 88.44 194 ASP A CA 1
ATOM 1508 C C . ASP A 1 194 ? -21.578 15.477 21.172 1 88.44 194 ASP A C 1
ATOM 1510 O O . ASP A 1 194 ? -21.031 16.422 21.75 1 88.44 194 ASP A O 1
ATOM 1514 N N . GLY A 1 195 ? -21.656 15.438 19.906 1 85.94 195 GLY A N 1
ATOM 1515 C CA . GLY A 1 195 ? -21.469 16.609 19.078 1 85.94 195 GLY A CA 1
ATOM 1516 C C . GLY A 1 195 ? -20.016 16.859 18.703 1 85.94 195 GLY A C 1
ATOM 1517 O O . GLY A 1 195 ? -19.719 17.828 18 1 85.94 195 GLY A O 1
ATOM 1518 N N . GLN A 1 196 ? -19.188 16.094 19.156 1 90.69 196 GLN A N 1
ATOM 1519 C CA . GLN A 1 196 ? -17.766 16.25 18.844 1 90.69 196 GLN A CA 1
ATOM 1520 C C . GLN A 1 196 ? -17.297 15.156 17.891 1 90.69 196 GLN A C 1
ATOM 1522 O O . GLN A 1 196 ? -17.641 13.984 18.047 1 90.69 196 GLN A O 1
ATOM 1527 N N . ARG A 1 197 ? -16.578 15.617 16.922 1 94.75 197 ARG A N 1
ATOM 1528 C CA . ARG A 1 197 ? -16.062 14.656 15.945 1 94.75 197 ARG A CA 1
ATOM 1529 C C . ARG A 1 197 ? -14.727 14.078 16.406 1 94.75 197 ARG A C 1
ATOM 1531 O O . ARG A 1 197 ? -13.883 14.797 16.938 1 94.75 197 ARG A O 1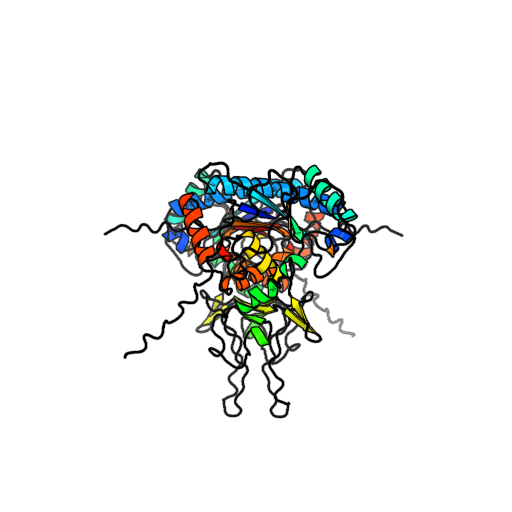
ATOM 1538 N N . LEU A 1 198 ? -14.641 12.852 16.312 1 96.69 198 LEU A N 1
ATOM 1539 C CA . LEU A 1 198 ? -13.375 12.141 16.406 1 96.69 198 LEU A CA 1
ATOM 1540 C C . LEU A 1 198 ? -12.891 11.688 15.039 1 96.69 198 LEU A C 1
ATOM 1542 O O . LEU A 1 198 ? -13.477 10.781 14.438 1 96.69 198 LEU A O 1
ATOM 1546 N N . TRP A 1 199 ? -11.867 12.328 14.602 1 97.62 199 TRP A N 1
ATOM 1547 C CA . TRP A 1 199 ? -11.383 12.094 13.25 1 97.62 199 TRP A CA 1
ATOM 1548 C C . TRP A 1 199 ? -10.664 10.758 13.141 1 97.62 199 TRP A C 1
ATOM 1550 O O . TRP A 1 199 ? -9.961 10.344 14.07 1 97.62 199 TRP A O 1
ATOM 1560 N N . SER A 1 200 ? -10.789 10.094 12.023 1 97.56 200 SER A N 1
ATOM 1561 C CA . SER A 1 200 ? -10.188 8.781 11.828 1 97.56 200 SER A CA 1
ATOM 1562 C C . SER A 1 200 ? -8.711 8.898 11.461 1 97.56 200 SER A C 1
ATOM 1564 O O . SER A 1 200 ? -8.266 9.961 11.016 1 97.56 200 SER A O 1
ATOM 1566 N N . CYS A 1 201 ? -8 7.812 11.602 1 95.69 201 CYS A N 1
ATOM 1567 C CA . CYS A 1 201 ? -6.586 7.742 11.25 1 95.69 201 CYS A CA 1
ATOM 1568 C C . CYS A 1 201 ? -6.379 8.023 9.773 1 95.69 201 CYS A C 1
ATOM 1570 O O . CYS A 1 201 ? -5.547 8.859 9.406 1 95.69 201 CYS A O 1
ATOM 1572 N N . PRO A 1 202 ? -7.145 7.434 8.875 1 97.94 202 PRO A N 1
ATOM 1573 C CA . PRO A 1 202 ? -6.918 7.73 7.461 1 97.94 202 PRO A CA 1
ATOM 1574 C C . PRO A 1 202 ? -7.207 9.188 7.109 1 97.94 202 PRO A C 1
ATOM 1576 O O . PRO A 1 202 ? -6.551 9.758 6.234 1 97.94 202 PRO A O 1
ATOM 1579 N N . PHE A 1 203 ? -8.172 9.781 7.742 1 98.62 203 PHE A N 1
ATOM 1580 C CA . PHE A 1 203 ? -8.477 11.172 7.434 1 98.62 203 PHE A CA 1
ATOM 1581 C C . PHE A 1 203 ? -7.344 12.086 7.867 1 98.62 203 PHE A C 1
ATOM 1583 O O . PHE A 1 203 ? -6.895 12.938 7.098 1 98.62 203 PHE A O 1
ATOM 1590 N N . LEU A 1 204 ? -6.902 11.867 9.094 1 98.5 204 LEU A N 1
ATOM 1591 C CA . LEU A 1 204 ? -5.801 12.688 9.586 1 98.5 204 LEU A CA 1
ATOM 1592 C C . LEU A 1 204 ? -4.535 12.445 8.773 1 98.5 204 LEU A C 1
ATOM 1594 O O . LEU A 1 204 ? -3.752 13.367 8.531 1 98.5 204 LEU A O 1
ATOM 1598 N N . ALA A 1 205 ? -4.324 11.234 8.375 1 98.44 205 ALA A N 1
ATOM 1599 C CA . ALA A 1 205 ? -3.18 10.914 7.523 1 98.44 205 ALA A CA 1
ATOM 1600 C C . ALA A 1 205 ? -3.299 11.602 6.164 1 98.44 205 ALA A C 1
ATOM 1602 O O . ALA A 1 205 ? -2.291 11.992 5.57 1 98.44 205 ALA A O 1
ATOM 1603 N N . ALA A 1 206 ? -4.504 11.75 5.633 1 98.81 206 ALA A N 1
ATOM 1604 C CA . ALA A 1 206 ? -4.699 12.492 4.391 1 98.81 206 ALA A CA 1
ATOM 1605 C C . ALA A 1 206 ? -4.344 13.961 4.566 1 98.81 206 ALA A C 1
ATOM 1607 O O . ALA A 1 206 ? -3.689 14.555 3.705 1 98.81 206 ALA A O 1
ATOM 1608 N N . VAL A 1 207 ? -4.793 14.516 5.695 1 98.81 207 VAL A N 1
ATOM 1609 C CA . VAL A 1 207 ? -4.422 15.891 6.02 1 98.81 207 VAL A CA 1
ATOM 1610 C C . VAL A 1 207 ? -2.902 16.016 6.086 1 98.81 207 VAL A C 1
ATOM 1612 O O . VAL A 1 207 ? -2.326 16.969 5.543 1 98.81 207 VAL A O 1
ATOM 1615 N N . TRP A 1 208 ? -2.271 15.023 6.699 1 98.69 208 TRP A N 1
ATOM 1616 C CA . TRP A 1 208 ? -0.819 14.984 6.832 1 98.69 208 TRP A CA 1
ATOM 1617 C C . TRP A 1 208 ? -0.148 14.953 5.461 1 98.69 208 TRP A C 1
ATOM 1619 O O . TRP A 1 208 ? 0.814 15.688 5.219 1 98.69 208 TRP A O 1
ATOM 1629 N N . GLN A 1 209 ? -0.658 14.172 4.539 1 98.81 209 GLN A N 1
ATOM 1630 C CA . GLN A 1 209 ? -0.117 14.117 3.186 1 98.81 209 GLN A CA 1
ATOM 1631 C C . GLN A 1 209 ? -0.259 15.461 2.479 1 98.81 209 GLN A C 1
ATOM 1633 O O . GLN A 1 209 ? 0.672 15.914 1.812 1 98.81 209 GLN A O 1
ATOM 1638 N N . LEU A 1 210 ? -1.405 16.078 2.621 1 98.81 210 LEU A N 1
ATOM 1639 C CA . LEU A 1 210 ? -1.615 17.391 2.006 1 98.81 210 LEU A CA 1
ATOM 1640 C C . LEU A 1 210 ? -0.614 18.406 2.539 1 98.81 210 LEU A C 1
ATOM 1642 O O . LEU A 1 210 ? -0.095 19.234 1.781 1 98.81 210 LEU A O 1
ATOM 1646 N N . ALA A 1 211 ? -0.364 18.328 3.822 1 98.69 211 ALA A N 1
ATOM 1647 C CA . ALA A 1 211 ? 0.61 19.234 4.43 1 98.69 211 ALA A CA 1
ATOM 1648 C C . ALA A 1 211 ? 2.002 19.016 3.842 1 98.69 211 ALA A C 1
ATOM 1650 O O . ALA A 1 211 ? 2.666 19.969 3.428 1 98.69 211 ALA A O 1
ATOM 1651 N N . ARG A 1 212 ? 2.412 17.797 3.752 1 98.88 212 ARG A N 1
ATOM 1652 C CA . ARG A 1 212 ? 3.738 17.469 3.244 1 98.88 212 ARG A CA 1
ATOM 1653 C C . ARG A 1 212 ? 3.877 17.859 1.776 1 98.88 212 ARG A C 1
ATOM 1655 O O . ARG A 1 212 ? 4.945 18.281 1.344 1 98.88 212 ARG A O 1
ATOM 1662 N N . LEU A 1 213 ? 2.793 17.781 1.052 1 98.75 213 LEU A N 1
ATOM 1663 C CA . LEU A 1 213 ? 2.826 18.062 -0.378 1 98.75 213 LEU A CA 1
ATOM 1664 C C . LEU A 1 213 ? 2.703 19.562 -0.634 1 98.75 213 LEU A C 1
ATOM 1666 O O . LEU A 1 213 ? 2.701 20 -1.787 1 98.75 213 LEU A O 1
ATOM 1670 N N . GLY A 1 214 ? 2.52 20.359 0.438 1 98.06 214 GLY A N 1
ATOM 1671 C CA . GLY A 1 214 ? 2.383 21.797 0.307 1 98.06 214 GLY A CA 1
ATOM 1672 C C . GLY A 1 214 ? 1.034 22.219 -0.244 1 98.06 214 GLY A C 1
ATOM 1673 O O . GLY A 1 214 ? 0.924 23.266 -0.902 1 98.06 214 GLY A O 1
ATOM 1674 N N . LEU A 1 215 ? 0.04 21.422 0.008 1 98.38 215 LEU A N 1
ATOM 1675 C CA . LEU A 1 215 ? -1.256 21.641 -0.624 1 98.38 215 LEU A CA 1
ATOM 1676 C C . LEU A 1 215 ? -2.316 21.984 0.417 1 98.38 215 LEU A C 1
ATOM 1678 O O . LEU A 1 215 ? -3.494 22.141 0.083 1 98.38 215 LEU A O 1
ATOM 1682 N N . LEU A 1 216 ? -1.928 22.078 1.679 1 97.56 216 LEU A N 1
ATOM 1683 C CA . LEU A 1 216 ? -2.842 22.406 2.768 1 97.56 216 LEU A CA 1
ATOM 1684 C C . LEU A 1 216 ? -2.932 23.922 2.969 1 97.56 216 LEU A C 1
ATOM 1686 O O . LEU A 1 216 ? -1.932 24.562 3.279 1 97.56 216 LEU A O 1
ATOM 1690 N N . ARG A 1 217 ? -4.176 24.438 2.689 1 95.38 217 ARG A N 1
ATOM 1691 C CA . ARG A 1 217 ? -4.406 25.875 2.842 1 95.38 217 ARG A CA 1
ATOM 1692 C C . ARG A 1 217 ? -5.652 26.141 3.676 1 95.38 217 ARG A C 1
ATOM 1694 O O . ARG A 1 217 ? -6.594 25.359 3.67 1 95.38 217 ARG A O 1
ATOM 1701 N N . HIS A 1 218 ? -5.574 27.172 4.418 1 93.31 218 HIS A N 1
ATOM 1702 C CA . HIS A 1 218 ? -6.73 27.781 5.059 1 93.31 218 HIS A CA 1
ATOM 1703 C C . HIS A 1 218 ? -6.867 29.25 4.656 1 93.31 218 HIS A C 1
ATOM 1705 O O . HIS A 1 218 ? -6.023 30.078 5.016 1 93.31 218 HIS A O 1
ATOM 1711 N N . LEU A 1 219 ? -7.895 29.594 3.863 1 89.81 219 LEU A N 1
ATOM 1712 C CA . LEU A 1 219 ? -8.133 30.938 3.352 1 89.81 219 LEU A CA 1
ATOM 1713 C C . LEU A 1 219 ? -6.914 31.453 2.598 1 89.81 219 LEU A C 1
ATOM 1715 O O . LEU A 1 219 ? -6.469 32.594 2.83 1 89.81 219 LEU A O 1
ATOM 1719 N N . GLY A 1 220 ? -6.289 30.516 1.89 1 90.5 220 GLY A N 1
ATOM 1720 C CA . GLY A 1 220 ? -5.195 30.891 1.005 1 90.5 220 GLY A CA 1
ATOM 1721 C C . GLY A 1 220 ? -3.84 30.844 1.684 1 90.5 220 GLY A C 1
ATOM 1722 O O . GLY A 1 220 ? -2.805 30.922 1.018 1 90.5 220 GLY A O 1
ATOM 1723 N N . GLU A 1 221 ? -3.814 30.688 2.988 1 94.31 221 GLU A N 1
ATOM 1724 C CA . GLU A 1 221 ? -2.566 30.688 3.748 1 94.31 221 GLU A CA 1
ATOM 1725 C C . GLU A 1 221 ? -2.166 29.266 4.137 1 94.31 221 GLU A C 1
ATOM 1727 O O . GLU A 1 221 ? -3.023 28.438 4.445 1 94.31 221 GLU A O 1
ATOM 1732 N N . PRO A 1 222 ? -0.826 29.031 4.105 1 94.88 222 PRO A N 1
ATOM 1733 C CA . PRO A 1 222 ? -0.396 27.703 4.582 1 94.88 222 PRO A CA 1
ATOM 1734 C C . PRO A 1 222 ? -0.698 27.484 6.062 1 94.88 222 PRO A C 1
ATOM 1736 O O . PRO A 1 222 ? -0.621 28.438 6.859 1 94.88 222 PRO A O 1
ATOM 1739 N N . VAL A 1 223 ? -1.09 26.328 6.348 1 95.56 223 VAL A N 1
ATOM 1740 C CA . VAL A 1 223 ? -1.315 25.938 7.734 1 95.56 223 VAL A CA 1
ATOM 1741 C C . VAL A 1 223 ? -0.39 24.781 8.102 1 95.56 223 VAL A C 1
ATOM 1743 O O . VAL A 1 223 ? 0.161 24.109 7.227 1 95.56 223 VAL A O 1
ATOM 1746 N N . LEU A 1 224 ? -0.191 24.562 9.445 1 95.5 224 LEU A N 1
ATOM 1747 C CA . LEU A 1 224 ? 0.756 23.562 9.938 1 95.5 224 LEU A CA 1
ATOM 1748 C C . LEU A 1 224 ? 2.17 23.875 9.461 1 95.5 224 LEU A C 1
ATOM 1750 O O . LEU A 1 224 ? 2.83 23.031 8.859 1 95.5 224 LEU A O 1
ATOM 1754 N N . THR A 1 225 ? 2.568 25.094 9.797 1 96.31 225 THR A N 1
ATOM 1755 C CA . THR A 1 225 ? 3.889 25.578 9.406 1 96.31 225 THR A CA 1
ATOM 1756 C C . THR A 1 225 ? 4.93 25.219 10.461 1 96.31 225 THR A C 1
ATOM 1758 O O . THR A 1 225 ? 4.656 25.281 11.664 1 96.31 225 THR A O 1
ATOM 1761 N N . PRO A 1 226 ? 6.113 24.859 10.016 1 97.88 226 PRO A N 1
ATOM 1762 C CA . PRO A 1 226 ? 7.137 24.422 10.969 1 97.88 226 PRO A CA 1
ATOM 1763 C C . PRO A 1 226 ? 7.602 25.547 11.891 1 97.88 226 PRO A C 1
ATOM 1765 O O . PRO A 1 226 ? 7.758 26.688 11.445 1 97.88 226 PRO A O 1
ATOM 1768 N N . ARG A 1 227 ? 7.727 25.25 13.156 1 97.75 227 ARG A N 1
ATOM 1769 C CA . ARG A 1 227 ? 8.359 26.109 14.141 1 97.75 227 ARG A CA 1
ATOM 1770 C C . ARG A 1 227 ? 9.781 25.641 14.453 1 97.75 227 ARG A C 1
ATOM 1772 O O . ARG A 1 227 ? 10 24.469 14.711 1 97.75 227 ARG A O 1
ATOM 1779 N N . PRO A 1 228 ? 10.727 26.531 14.477 1 97.62 228 PRO A N 1
ATOM 1780 C CA . PRO A 1 228 ? 12.094 26.109 14.75 1 97.62 228 PRO A CA 1
ATOM 1781 C C . PRO A 1 228 ? 12.289 25.656 16.203 1 97.62 228 PRO A C 1
ATOM 1783 O O . PRO A 1 228 ? 11.727 26.25 17.109 1 97.62 228 PRO A O 1
ATOM 1786 N N . TRP A 1 229 ? 12.977 24.547 16.359 1 96.44 229 TRP A N 1
ATOM 1787 C CA . TRP A 1 229 ? 13.43 24.094 17.672 1 96.44 229 TRP A CA 1
ATOM 1788 C C . TRP A 1 229 ? 14.625 24.922 18.156 1 96.44 229 TRP A C 1
ATOM 1790 O O . TRP A 1 229 ? 15.562 25.172 17.391 1 96.44 229 TRP A O 1
ATOM 1800 N N . ASN A 1 230 ? 14.609 25.375 19.312 1 90.69 230 ASN A N 1
ATOM 1801 C CA . ASN A 1 230 ? 15.648 26.25 19.844 1 90.69 230 ASN A CA 1
ATOM 1802 C C . ASN A 1 230 ? 16.812 25.469 20.438 1 90.69 230 ASN A C 1
ATOM 1804 O O . ASN A 1 230 ? 17.75 26.047 20.984 1 90.69 230 ASN A O 1
ATOM 1808 N N . GLY A 1 231 ? 16.766 24.188 20.375 1 89.62 231 GLY A N 1
ATOM 1809 C CA . GLY A 1 231 ? 17.844 23.344 20.891 1 89.62 231 GLY A CA 1
ATOM 1810 C C . GLY A 1 231 ? 17.688 23.016 22.359 1 89.62 231 GLY A C 1
ATOM 1811 O O . GLY A 1 231 ? 18.516 22.297 22.922 1 89.62 231 GLY A O 1
ATOM 1812 N N . GLY A 1 232 ? 16.625 23.516 22.938 1 91.38 232 GLY A N 1
ATOM 1813 C CA . GLY A 1 232 ? 16.438 23.297 24.359 1 91.38 232 GLY A CA 1
ATOM 1814 C C . GLY A 1 232 ? 15.664 22.031 24.672 1 91.38 232 GLY A C 1
ATOM 1815 O O . GLY A 1 232 ? 15.586 21.125 23.844 1 91.38 232 GLY A O 1
ATOM 1816 N N . ASP A 1 233 ? 15.234 21.984 25.922 1 95.88 233 ASP A N 1
ATOM 1817 C CA . ASP A 1 233 ? 14.492 20.812 26.375 1 95.88 233 ASP A CA 1
ATOM 1818 C C . ASP A 1 233 ? 13.094 20.781 25.781 1 95.88 233 ASP A C 1
ATOM 1820 O O . ASP A 1 233 ? 12.508 21.828 25.5 1 95.88 233 ASP A O 1
ATOM 1824 N N . PHE A 1 234 ? 12.648 19.641 25.562 1 97.62 234 PHE A N 1
ATOM 1825 C CA . PHE A 1 234 ? 11.266 19.469 25.125 1 97.62 234 PHE A CA 1
ATOM 1826 C C . PHE A 1 234 ? 10.312 19.594 26.312 1 97.62 234 PHE A C 1
ATOM 1828 O O . PHE A 1 234 ? 10.672 19.266 27.438 1 97.62 234 PHE A O 1
ATOM 1835 N N . PRO A 1 235 ? 9.156 20.062 26.062 1 96.94 235 PRO A N 1
ATOM 1836 C CA . PRO A 1 235 ? 8.195 20.25 27.156 1 96.94 235 PRO A CA 1
ATOM 1837 C C . PRO A 1 235 ? 7.66 18.938 27.703 1 96.94 235 PRO A C 1
ATOM 1839 O O . PRO A 1 235 ? 7.75 17.891 27.047 1 96.94 235 PRO A O 1
ATOM 1842 N N . TYR A 1 236 ? 7.039 18.953 28.891 1 96 236 TYR A N 1
ATOM 1843 C CA . TYR A 1 236 ? 6.453 17.781 29.516 1 96 236 TYR A CA 1
ATOM 1844 C C . TYR A 1 236 ? 5.027 17.547 29.031 1 96 236 TYR A C 1
ATOM 1846 O O . TYR A 1 236 ? 4.531 16.422 29.047 1 96 236 TYR A O 1
ATOM 1854 N N . ASP A 1 237 ? 4.438 18.609 28.609 1 95.44 237 ASP A N 1
ATOM 1855 C CA . ASP A 1 237 ? 3.059 18.547 28.125 1 95.44 237 ASP A CA 1
ATOM 1856 C C . ASP A 1 237 ? 3.002 18.578 26.594 1 95.44 237 ASP A C 1
ATOM 1858 O O . ASP A 1 237 ? 3.592 19.453 25.969 1 95.44 237 ASP A O 1
ATOM 1862 N N . TRP A 1 238 ? 2.275 17.625 26.047 1 94.88 238 TRP A N 1
ATOM 1863 C CA . TRP A 1 238 ? 2.135 17.531 24.594 1 94.88 238 TRP A CA 1
ATOM 1864 C C . TRP A 1 238 ? 1.557 18.828 24.016 1 94.88 238 TRP A C 1
ATOM 1866 O O . TRP A 1 238 ? 1.923 19.234 22.922 1 94.88 238 TRP A O 1
ATOM 1876 N N . ASP A 1 239 ? 0.676 19.5 24.75 1 94.12 239 ASP A N 1
ATOM 1877 C CA . ASP A 1 239 ? 0.018 20.719 24.266 1 94.12 239 ASP A CA 1
ATOM 1878 C C . ASP A 1 239 ? 1.018 21.859 24.094 1 94.12 239 ASP A C 1
ATOM 1880 O O . ASP A 1 239 ? 0.729 22.844 23.422 1 94.12 239 ASP A O 1
ATOM 1884 N N . ARG A 1 240 ? 2.148 21.672 24.719 1 95.44 240 ARG A N 1
ATOM 1885 C CA . ARG A 1 240 ? 3.158 22.719 24.656 1 95.44 240 ARG A CA 1
ATOM 1886 C C . ARG A 1 240 ? 4.16 22.453 23.531 1 95.44 240 ARG A C 1
ATOM 1888 O O . ARG A 1 240 ? 4.98 23.312 23.219 1 95.44 240 ARG A O 1
ATOM 1895 N N . LEU A 1 241 ? 4.172 21.281 23 1 96.56 241 LEU A N 1
ATOM 1896 C CA . LEU A 1 241 ? 4.992 20.984 21.828 1 96.56 241 LEU A CA 1
ATOM 1897 C C . LEU A 1 241 ? 4.324 21.5 20.547 1 96.56 241 LEU A C 1
ATOM 1899 O O . LEU A 1 241 ? 3.166 21.172 20.281 1 96.56 241 LEU A O 1
ATOM 1903 N N . PRO A 1 242 ? 5.031 22.328 19.75 1 97.38 242 PRO A N 1
ATOM 1904 C CA . PRO A 1 242 ? 4.418 22.766 18.5 1 97.38 242 PRO A CA 1
ATOM 1905 C C . PRO A 1 242 ? 3.916 21.609 17.641 1 97.38 242 PRO A C 1
ATOM 1907 O O . PRO A 1 242 ? 4.512 20.531 17.656 1 97.38 242 PRO A O 1
ATOM 1910 N N . PRO A 1 243 ? 2.799 21.781 16.906 1 98 243 PRO A N 1
ATOM 1911 C CA . PRO A 1 243 ? 2.27 20.703 16.062 1 98 243 PRO A CA 1
ATOM 1912 C C . PRO A 1 243 ? 3.281 20.219 15.031 1 98 243 PRO A C 1
ATOM 1914 O O . PRO A 1 243 ? 3.271 19.031 14.664 1 98 243 PRO A O 1
ATOM 1917 N N . LEU A 1 244 ? 4.109 21.062 14.555 1 98.62 244 LEU A N 1
ATOM 1918 C CA . LEU A 1 244 ? 5.176 20.766 13.609 1 98.62 244 LEU A CA 1
ATOM 1919 C C . LEU A 1 244 ? 6.465 21.484 13.992 1 98.62 244 LEU A C 1
ATOM 1921 O O . LEU A 1 244 ? 6.508 22.719 13.992 1 98.62 244 LEU A O 1
ATOM 1925 N N . LEU A 1 245 ? 7.477 20.703 14.305 1 98.5 245 LEU A N 1
ATOM 1926 C CA . LEU A 1 245 ? 8.734 21.234 14.82 1 98.5 245 LEU A CA 1
ATOM 1927 C C . LEU A 1 245 ? 9.875 20.984 13.836 1 98.5 245 LEU A C 1
ATOM 1929 O O . LEU A 1 245 ? 10.055 19.875 13.352 1 98.5 245 LEU A O 1
ATOM 1933 N N . GLN A 1 246 ? 10.562 22.031 13.461 1 98.75 246 GLN A N 1
ATOM 1934 C CA . GLN A 1 246 ? 11.797 21.891 12.703 1 98.75 246 GLN A CA 1
ATOM 1935 C C . GLN A 1 246 ? 12.984 21.641 13.633 1 98.75 246 GLN A C 1
ATOM 1937 O O . GLN A 1 246 ? 13.414 22.531 14.352 1 98.75 246 GLN A O 1
ATOM 1942 N N . LEU A 1 247 ? 13.484 20.438 13.578 1 98.44 247 LEU A N 1
ATOM 1943 C CA . LEU A 1 247 ? 14.531 20.016 14.508 1 98.44 247 LEU A CA 1
ATOM 1944 C C . LEU A 1 247 ? 15.914 20.422 13.992 1 98.44 247 LEU A C 1
ATOM 1946 O O . LEU A 1 247 ? 16.797 20.766 14.773 1 98.44 247 LEU A O 1
ATOM 1950 N N . SER A 1 248 ? 16.078 20.344 12.68 1 95.81 248 SER A N 1
ATOM 1951 C CA . SER A 1 248 ? 17.344 20.672 12.047 1 95.81 248 SER A CA 1
ATOM 1952 C C . SER A 1 248 ? 17.281 22.031 11.359 1 95.81 248 SER A C 1
ATOM 1954 O O . SER A 1 248 ? 16.547 22.203 10.398 1 95.81 248 SER A O 1
ATOM 1956 N N . PRO A 1 249 ? 18.062 23 11.766 1 94.44 249 PRO A N 1
ATOM 1957 C CA . PRO A 1 249 ? 18.047 24.312 11.133 1 94.44 249 PRO A CA 1
ATOM 1958 C C . PRO A 1 249 ? 18.484 24.266 9.664 1 94.44 249 PRO A C 1
ATOM 1960 O O . PRO A 1 249 ? 18.094 25.125 8.875 1 94.44 249 PRO A O 1
ATOM 1963 N N . ALA A 1 250 ? 19.219 23.297 9.312 1 95.5 250 ALA A N 1
ATOM 1964 C CA . ALA A 1 250 ? 19.734 23.188 7.953 1 95.5 250 ALA A CA 1
ATOM 1965 C C . ALA A 1 250 ? 18.797 22.359 7.082 1 95.5 250 ALA A C 1
ATOM 1967 O O . ALA A 1 250 ? 19.109 22.062 5.922 1 95.5 250 ALA A O 1
ATOM 1968 N N . ALA A 1 251 ? 17.688 22.016 7.617 1 97.94 251 ALA A N 1
ATOM 1969 C CA . ALA A 1 251 ? 16.766 21.125 6.91 1 97.94 251 ALA A CA 1
ATOM 1970 C C . ALA A 1 251 ? 16.266 21.781 5.621 1 97.94 251 ALA A C 1
ATOM 1972 O O . ALA A 1 251 ? 16.016 22.984 5.578 1 97.94 251 ALA A O 1
ATOM 1973 N N . ALA A 1 252 ? 16.141 20.984 4.539 1 98.56 252 ALA A N 1
ATOM 1974 C CA . ALA A 1 252 ? 15.398 21.422 3.363 1 98.56 252 ALA A CA 1
ATOM 1975 C C . ALA A 1 252 ? 13.953 21.75 3.725 1 98.56 252 ALA A C 1
ATOM 1977 O O . ALA A 1 252 ? 13.469 21.359 4.789 1 98.56 252 ALA A O 1
ATOM 1978 N N . PRO A 1 253 ? 13.289 22.469 2.857 1 98.69 253 PRO A N 1
ATOM 1979 C CA . PRO A 1 253 ? 11.898 22.828 3.135 1 98.69 253 PRO A CA 1
ATOM 1980 C C . PRO A 1 253 ? 11.031 21.609 3.479 1 98.69 253 PRO A C 1
ATOM 1982 O O . PRO A 1 253 ? 11.234 20.531 2.926 1 98.69 253 PRO A O 1
ATOM 1985 N N . PHE A 1 254 ? 10.086 21.812 4.367 1 98.69 254 PHE A N 1
ATOM 1986 C CA . PHE A 1 254 ? 9.195 20.766 4.855 1 98.69 254 PHE A CA 1
ATOM 1987 C C . PHE A 1 254 ? 8.32 20.234 3.723 1 98.69 254 PHE A C 1
ATOM 1989 O O . PHE A 1 254 ? 8.195 19.016 3.555 1 98.69 254 PHE A O 1
ATOM 1996 N N . CYS A 1 255 ? 7.66 21.109 2.969 1 98.75 255 CYS A N 1
ATOM 1997 C CA . CYS A 1 255 ? 6.793 20.703 1.867 1 98.75 255 CYS A CA 1
ATOM 1998 C C . CYS A 1 255 ? 7.609 20.219 0.679 1 98.75 255 CYS A C 1
ATOM 2000 O O . CYS A 1 255 ? 8.758 20.625 0.5 1 98.75 255 CYS A O 1
ATOM 2002 N N . ALA A 1 256 ? 6.98 19.375 -0.074 1 98.81 256 ALA A N 1
ATOM 2003 C CA . ALA A 1 256 ? 7.723 18.797 -1.194 1 98.81 256 ALA A CA 1
ATOM 2004 C C . ALA A 1 256 ? 6.789 18.484 -2.361 1 98.81 256 ALA A C 1
ATOM 2006 O O . ALA A 1 256 ? 5.57 18.406 -2.189 1 98.81 256 ALA A O 1
ATOM 2007 N N . TYR A 1 257 ? 7.387 18.281 -3.559 1 98.5 257 TYR A N 1
ATOM 2008 C CA . TYR A 1 257 ? 6.656 17.875 -4.75 1 98.5 257 TYR A CA 1
ATOM 2009 C C . TYR A 1 257 ? 6.066 16.484 -4.574 1 98.5 257 TYR A C 1
ATOM 2011 O O . TYR A 1 257 ? 4.965 16.203 -5.055 1 98.5 257 TYR A O 1
ATOM 2019 N N . ARG A 1 258 ? 6.832 15.648 -3.871 1 98.62 258 ARG A N 1
ATOM 2020 C CA . ARG A 1 258 ? 6.492 14.242 -3.676 1 98.62 258 ARG A CA 1
ATOM 2021 C C . ARG A 1 258 ? 6.719 13.828 -2.227 1 98.62 258 ARG A C 1
ATOM 2023 O O . ARG A 1 258 ? 7.508 14.445 -1.511 1 98.62 258 ARG A O 1
ATOM 2030 N N . THR A 1 259 ? 6 12.82 -1.873 1 98.81 259 THR A N 1
ATOM 2031 C CA . THR A 1 259 ? 6.227 12.227 -0.562 1 98.81 259 THR A CA 1
ATOM 2032 C C . THR A 1 259 ? 6.582 10.742 -0.699 1 98.81 259 THR A C 1
ATOM 2034 O O . THR A 1 259 ? 6.246 10.109 -1.699 1 98.81 259 THR A O 1
ATOM 2037 N N . CYS A 1 260 ? 7.301 10.242 0.182 1 98.88 260 CYS A N 1
ATOM 2038 C CA . CYS A 1 260 ? 7.555 8.82 0.368 1 98.88 260 CYS A CA 1
ATOM 2039 C C . CYS A 1 260 ? 7.43 8.43 1.837 1 98.88 260 CYS A C 1
ATOM 2041 O O . CYS A 1 260 ? 8.031 9.062 2.705 1 98.88 260 CYS A O 1
ATOM 2043 N N . THR A 1 261 ? 6.617 7.488 2.086 1 98.75 261 THR A N 1
ATOM 2044 C CA . THR A 1 261 ? 6.367 7.039 3.451 1 98.75 261 THR A CA 1
ATOM 2045 C C . THR A 1 261 ? 6.926 5.637 3.672 1 98.75 261 THR A C 1
ATOM 2047 O O . THR A 1 261 ? 6.613 4.711 2.922 1 98.75 261 THR A O 1
ATOM 2050 N N . LEU A 1 262 ? 7.84 5.5 4.637 1 98.19 262 LEU A N 1
ATOM 2051 C CA . LEU A 1 262 ? 8.391 4.215 5.059 1 98.19 262 LEU A CA 1
ATOM 2052 C C . LEU A 1 262 ? 7.676 3.697 6.301 1 98.19 262 LEU A C 1
ATOM 2054 O O . LEU A 1 262 ? 7.738 4.32 7.363 1 98.19 262 LEU A O 1
ATOM 2058 N N . MET A 1 263 ? 6.949 2.574 6.16 1 96 263 MET A N 1
ATOM 2059 C CA . MET A 1 263 ? 6.184 2.137 7.324 1 96 263 MET A CA 1
ATOM 2060 C C . MET A 1 263 ? 5.895 0.641 7.254 1 96 263 MET A C 1
ATOM 2062 O O . MET A 1 263 ? 6.168 -0.002 6.238 1 96 263 MET A O 1
ATOM 2066 N N . ALA A 1 264 ? 5.383 0.126 8.352 1 95.31 264 ALA A N 1
ATOM 2067 C CA . ALA A 1 264 ? 5.012 -1.284 8.438 1 95.31 264 ALA A CA 1
ATOM 2068 C C . ALA A 1 264 ? 3.873 -1.613 7.473 1 95.31 264 ALA A C 1
ATOM 2070 O O . ALA A 1 264 ? 2.977 -0.794 7.262 1 95.31 264 ALA A O 1
ATOM 2071 N N . ASN A 1 265 ? 3.863 -2.889 6.93 1 96.62 265 ASN A N 1
ATOM 2072 C CA . ASN A 1 265 ? 2.914 -3.273 5.891 1 96.62 265 ASN A CA 1
ATOM 2073 C C . ASN A 1 265 ? 1.501 -3.42 6.449 1 96.62 265 ASN A C 1
ATOM 2075 O O . ASN A 1 265 ? 0.529 -3.441 5.691 1 96.62 265 ASN A O 1
ATOM 2079 N N . ARG A 1 266 ? 1.32 -3.381 7.797 1 92.88 266 ARG A N 1
ATOM 2080 C CA . ARG A 1 266 ? -0.011 -3.443 8.391 1 92.88 266 ARG A CA 1
ATOM 2081 C C . ARG A 1 266 ? -0.803 -2.174 8.094 1 92.88 266 ARG A C 1
ATOM 2083 O O . ARG A 1 266 ? -2.027 -2.154 8.234 1 92.88 266 ARG A O 1
ATOM 2090 N N . PHE A 1 267 ? -0.12 -1.124 7.625 1 95.25 267 PHE A N 1
ATOM 2091 C CA . PHE A 1 267 ? -0.775 0.161 7.406 1 95.25 267 PHE A CA 1
ATOM 2092 C C . PHE A 1 267 ? -1.183 0.318 5.945 1 95.25 267 PHE A C 1
ATOM 2094 O O . PHE A 1 267 ? -1.678 1.373 5.547 1 95.25 267 PHE A O 1
ATOM 2101 N N . LEU A 1 268 ? -1.001 -0.714 5.168 1 97.75 268 LEU A N 1
ATOM 2102 C CA . LEU A 1 268 ? -1.304 -0.615 3.744 1 97.75 268 LEU A CA 1
ATOM 2103 C C . LEU A 1 268 ? -2.768 -0.249 3.523 1 97.75 268 LEU A C 1
ATOM 2105 O O . LEU A 1 268 ? -3.078 0.619 2.705 1 97.75 268 LEU A O 1
ATOM 2109 N N . ALA A 1 269 ? -3.646 -0.817 4.273 1 97.12 269 ALA A N 1
ATOM 2110 C CA . ALA A 1 269 ? -5.074 -0.541 4.137 1 97.12 269 ALA A CA 1
ATOM 2111 C C . ALA A 1 269 ? -5.387 0.911 4.484 1 97.12 269 ALA A C 1
ATOM 2113 O O . ALA A 1 269 ? -6.195 1.558 3.811 1 97.12 269 ALA A O 1
ATOM 2114 N N . VAL A 1 270 ? -4.758 1.408 5.469 1 96.94 270 VAL A N 1
ATOM 2115 C CA . VAL A 1 270 ? -4.953 2.795 5.879 1 96.94 270 VAL A CA 1
ATOM 2116 C C . VAL A 1 270 ? -4.492 3.732 4.766 1 96.94 270 VAL A C 1
ATOM 2118 O O . VAL A 1 270 ? -5.199 4.68 4.41 1 96.94 270 VAL A O 1
ATOM 2121 N N . GLU A 1 271 ? -3.344 3.436 4.207 1 98.44 271 GLU A N 1
ATOM 2122 C CA . GLU A 1 271 ? -2.799 4.309 3.174 1 98.44 271 GLU A CA 1
ATOM 2123 C C . GLU A 1 271 ? -3.627 4.234 1.894 1 98.44 271 GLU A C 1
ATOM 2125 O O . GLU A 1 271 ? -3.721 5.211 1.148 1 98.44 271 GLU A O 1
ATOM 2130 N N . ASP A 1 272 ? -4.234 3.066 1.652 1 98.44 272 ASP A N 1
ATOM 2131 C CA . ASP A 1 272 ? -5.18 3.01 0.542 1 98.44 272 ASP A CA 1
ATOM 2132 C C . ASP A 1 272 ? -6.359 3.949 0.777 1 98.44 272 ASP A C 1
ATOM 2134 O O . ASP A 1 272 ? -6.785 4.66 -0.135 1 98.44 272 ASP A O 1
ATOM 2138 N N . ALA A 1 273 ? -6.887 3.949 1.974 1 98.5 273 ALA A N 1
ATOM 2139 C CA . ALA A 1 273 ? -7.957 4.867 2.348 1 98.5 273 ALA A CA 1
ATOM 2140 C C . ALA A 1 273 ? -7.512 6.32 2.197 1 98.5 273 ALA A C 1
ATOM 2142 O O . ALA A 1 273 ? -8.289 7.172 1.753 1 98.5 273 ALA A O 1
ATOM 2143 N N . VAL A 1 274 ? -6.281 6.605 2.576 1 98.81 274 VAL A N 1
ATOM 2144 C CA . VAL A 1 274 ? -5.727 7.949 2.439 1 98.81 274 VAL A CA 1
ATOM 2145 C C . VAL A 1 274 ? -5.789 8.391 0.979 1 98.81 274 VAL A C 1
ATOM 2147 O O . VAL A 1 274 ? -6.207 9.508 0.678 1 98.81 274 VAL A O 1
ATOM 2150 N N . ARG A 1 275 ? -5.422 7.531 0.098 1 98.5 275 ARG A N 1
ATOM 2151 C CA . ARG A 1 275 ? -5.414 7.848 -1.326 1 98.5 275 ARG A CA 1
ATOM 2152 C C . ARG A 1 275 ? -6.828 8.117 -1.835 1 98.5 275 ARG A C 1
ATOM 2154 O O . ARG A 1 275 ? -7.039 9.031 -2.635 1 98.5 275 ARG A O 1
ATOM 2161 N N . LEU A 1 276 ? -7.77 7.316 -1.372 1 97.69 276 LEU A N 1
ATOM 2162 C CA . LEU A 1 276 ? -9.164 7.555 -1.718 1 97.69 276 LEU A CA 1
ATOM 2163 C C . LEU A 1 276 ? -9.602 8.953 -1.287 1 97.69 276 LEU A C 1
ATOM 2165 O O . LEU A 1 276 ? -10.25 9.664 -2.053 1 97.69 276 LEU A O 1
ATOM 2169 N N . ILE A 1 277 ? -9.234 9.305 -0.083 1 98.44 277 ILE A N 1
ATOM 2170 C CA . ILE A 1 277 ? -9.602 10.617 0.454 1 98.44 277 ILE A CA 1
ATOM 2171 C C . ILE A 1 277 ? -8.945 11.711 -0.38 1 98.44 277 ILE A C 1
ATOM 2173 O O . ILE A 1 277 ? -9.609 12.672 -0.782 1 98.44 277 ILE A O 1
ATOM 2177 N N . LEU A 1 278 ? -7.688 11.562 -0.685 1 98.38 278 LEU A N 1
ATOM 2178 C CA . LEU A 1 278 ? -6.953 12.555 -1.457 1 98.38 278 LEU A CA 1
ATOM 2179 C C . LEU A 1 278 ? -7.59 12.758 -2.828 1 98.38 278 LEU A C 1
ATOM 2181 O O . LEU A 1 278 ? -7.59 13.875 -3.359 1 98.38 278 LEU A O 1
ATOM 2185 N N . ASP A 1 279 ? -8.125 11.742 -3.381 1 96.75 279 ASP A N 1
ATOM 2186 C CA . ASP A 1 279 ? -8.727 11.805 -4.707 1 96.75 279 ASP A CA 1
ATOM 2187 C C . ASP A 1 279 ? -10.062 12.539 -4.668 1 96.75 279 ASP A C 1
ATOM 2189 O O . ASP A 1 279 ? -10.617 12.891 -5.715 1 96.75 279 ASP A O 1
ATOM 2193 N N . GLN A 1 280 ? -10.586 12.766 -3.473 1 96.88 280 GLN A N 1
ATOM 2194 C CA . GLN A 1 280 ? -11.922 13.359 -3.379 1 96.88 280 GLN A CA 1
ATOM 2195 C C . GLN A 1 280 ? -11.906 14.617 -2.512 1 96.88 280 GLN A C 1
ATOM 2197 O O . GLN A 1 280 ? -12.906 14.945 -1.875 1 96.88 280 GLN A O 1
ATOM 2202 N N . VAL A 1 281 ? -10.758 15.219 -2.377 1 97.06 281 VAL A N 1
ATOM 2203 C CA . VAL A 1 281 ? -10.625 16.531 -1.742 1 97.06 281 VAL A CA 1
ATOM 2204 C C . VAL A 1 281 ? -10.422 17.609 -2.809 1 97.06 281 VAL A C 1
ATOM 2206 O O . VAL A 1 281 ? -9.586 17.453 -3.703 1 97.06 281 VAL A O 1
ATOM 2209 N N . ASP A 1 282 ? -11.219 18.625 -2.758 1 96.5 282 ASP A N 1
ATOM 2210 C CA . ASP A 1 282 ? -11.031 19.781 -3.613 1 96.5 282 ASP A CA 1
ATOM 2211 C C . ASP A 1 282 ? -9.891 20.656 -3.1 1 96.5 282 ASP A C 1
ATOM 2213 O O . ASP A 1 282 ? -10.117 21.609 -2.344 1 96.5 282 ASP A O 1
ATOM 2217 N N . VAL A 1 283 ? -8.688 20.344 -3.498 1 96.44 283 VAL A N 1
ATOM 2218 C CA . VAL A 1 283 ? -7.473 21.031 -3.051 1 96.44 283 VAL A CA 1
ATOM 2219 C C . VAL A 1 283 ? -7.414 22.422 -3.654 1 96.44 283 VAL A C 1
ATOM 2221 O O . VAL A 1 283 ? -7.934 22.672 -4.746 1 96.44 283 VAL A O 1
ATOM 2224 N N . ASP A 1 284 ? -6.836 23.359 -2.951 1 95.19 284 ASP A N 1
ATOM 2225 C CA . ASP A 1 284 ? -6.676 24.734 -3.4 1 95.19 284 ASP A CA 1
ATOM 2226 C C . ASP A 1 284 ? -6.043 24.797 -4.789 1 95.19 284 ASP A C 1
ATOM 2228 O O . ASP A 1 284 ? -4.922 24.312 -4.984 1 95.19 284 ASP A O 1
ATOM 2232 N N . SER A 1 285 ? -6.746 25.406 -5.738 1 95.44 285 SER A N 1
ATOM 2233 C CA . SER A 1 285 ? -6.309 25.406 -7.129 1 95.44 285 SER A CA 1
ATOM 2234 C C . SER A 1 285 ? -5.031 26.219 -7.305 1 95.44 285 SER A C 1
ATOM 2236 O O . SER A 1 285 ? -4.188 25.891 -8.141 1 95.44 285 SER A O 1
ATOM 2238 N N . GLY A 1 286 ? -4.953 27.297 -6.551 1 96.19 286 GLY A N 1
ATOM 2239 C CA . GLY A 1 286 ? -3.725 28.078 -6.59 1 96.19 286 GLY A CA 1
ATOM 2240 C C . GLY A 1 286 ? -2.506 27.297 -6.145 1 96.19 286 GLY A C 1
ATOM 2241 O O . GLY A 1 286 ? -1.457 27.344 -6.789 1 96.19 286 GLY A O 1
ATOM 2242 N N . ALA A 1 287 ? -2.637 26.531 -5.059 1 97.44 287 ALA A N 1
ATOM 2243 C CA . ALA A 1 287 ? -1.542 25.703 -4.559 1 97.44 287 ALA A CA 1
ATOM 2244 C C . ALA A 1 287 ? -1.166 24.625 -5.57 1 97.44 287 ALA A C 1
ATOM 2246 O O . ALA A 1 287 ? 0.017 24.391 -5.832 1 97.44 287 ALA A O 1
ATOM 2247 N N . LEU A 1 288 ? -2.166 24 -6.184 1 97.81 288 LEU A N 1
ATOM 2248 C CA . LEU A 1 288 ? -1.937 22.953 -7.188 1 97.81 288 LEU A CA 1
ATOM 2249 C C . LEU A 1 288 ? -1.151 23.516 -8.367 1 97.81 288 LEU A C 1
ATOM 2251 O O . LEU A 1 288 ? -0.176 22.906 -8.812 1 97.81 288 LEU A O 1
ATOM 2255 N N . ARG A 1 289 ? -1.576 24.641 -8.82 1 97.31 289 ARG A N 1
ATOM 2256 C CA . ARG A 1 289 ? -0.919 25.266 -9.961 1 97.31 289 ARG A CA 1
ATOM 2257 C C . ARG A 1 289 ? 0.522 25.641 -9.625 1 97.31 289 ARG A C 1
ATOM 2259 O O . ARG A 1 289 ? 1.433 25.391 -10.422 1 97.31 289 ARG A O 1
ATOM 2266 N N . GLN A 1 290 ? 0.74 26.203 -8.461 1 97.12 290 GLN A N 1
ATOM 2267 C CA . GLN A 1 290 ? 2.074 26.609 -8.047 1 97.12 290 GLN A CA 1
ATOM 2268 C C . GLN A 1 290 ? 3.027 25.422 -7.988 1 97.12 290 GLN A C 1
ATOM 2270 O O . GLN A 1 290 ? 4.145 25.484 -8.508 1 97.12 290 GLN A O 1
ATOM 2275 N N . VAL A 1 291 ? 2.604 24.328 -7.414 1 98 291 VAL A N 1
ATOM 2276 C CA . VAL A 1 291 ? 3.439 23.141 -7.27 1 98 291 VAL A CA 1
ATOM 2277 C C . VAL A 1 291 ? 3.721 22.547 -8.648 1 98 291 VAL A C 1
ATOM 2279 O O . VAL A 1 291 ? 4.855 22.156 -8.945 1 98 291 VAL A O 1
ATOM 2282 N N . ALA A 1 292 ? 2.695 22.5 -9.477 1 97.62 292 ALA A N 1
ATOM 2283 C CA . ALA A 1 292 ? 2.842 21.922 -10.812 1 97.62 292 ALA A CA 1
ATOM 2284 C C . ALA A 1 292 ? 3.818 22.75 -11.656 1 97.62 292 ALA A C 1
ATOM 2286 O O . ALA A 1 292 ? 4.715 22.188 -12.289 1 97.62 292 ALA A O 1
ATOM 2287 N N . GLU A 1 293 ? 3.664 24.047 -11.625 1 97.75 293 GLU A N 1
ATOM 2288 C CA . GLU A 1 293 ? 4.512 24.938 -12.422 1 97.75 293 GLU A CA 1
ATOM 2289 C C . GLU A 1 293 ? 5.961 24.891 -11.945 1 97.75 293 GLU A C 1
ATOM 2291 O O . GLU A 1 293 ? 6.883 24.781 -12.758 1 97.75 293 GLU A O 1
ATOM 2296 N N . ARG A 1 294 ? 6.148 24.891 -10.695 1 97.62 294 ARG A N 1
ATOM 2297 C CA . ARG A 1 294 ? 7.504 24.906 -10.148 1 97.62 294 ARG A CA 1
ATOM 2298 C C . ARG A 1 294 ? 8.203 23.562 -10.391 1 97.62 294 ARG A C 1
ATOM 2300 O O . ARG A 1 294 ? 9.375 23.531 -10.766 1 97.62 294 ARG A O 1
ATOM 2307 N N . SER A 1 295 ? 7.527 22.484 -10.148 1 97 295 SER A N 1
ATOM 2308 C CA . SER A 1 295 ? 8.117 21.172 -10.391 1 97 295 SER A CA 1
ATOM 2309 C C . SER A 1 295 ? 8.5 21 -11.859 1 97 295 SER A C 1
ATOM 2311 O O . SER A 1 295 ? 9.562 20.453 -12.164 1 97 295 SER A O 1
ATOM 2313 N N . ALA A 1 296 ? 7.676 21.484 -12.719 1 96.19 296 ALA A N 1
ATOM 2314 C CA . ALA A 1 296 ? 7.965 21.406 -14.148 1 96.19 296 ALA A CA 1
ATOM 2315 C C . ALA A 1 296 ? 9.203 22.219 -14.508 1 96.19 296 ALA A C 1
ATOM 2317 O O . ALA A 1 296 ? 10.047 21.781 -15.281 1 96.19 296 ALA A O 1
ATOM 2318 N N . ARG A 1 297 ? 9.297 23.359 -13.914 1 95.88 297 ARG A N 1
ATOM 2319 C CA . ARG A 1 297 ? 10.438 24.234 -14.164 1 95.88 297 ARG A CA 1
ATOM 2320 C C . ARG A 1 297 ? 11.734 23.578 -13.703 1 95.88 297 ARG A C 1
ATOM 2322 O O . ARG A 1 297 ? 12.797 23.797 -14.297 1 95.88 297 ARG A O 1
ATOM 2329 N N . GLU A 1 298 ? 11.57 22.797 -12.703 1 95 298 GLU A N 1
ATOM 2330 C CA . GLU A 1 298 ? 12.758 22.141 -12.164 1 95 298 GLU A CA 1
ATOM 2331 C C . GLU A 1 298 ? 12.984 20.781 -12.82 1 95 298 GLU A C 1
ATOM 2333 O O . GLU A 1 298 ? 13.82 20 -12.367 1 95 298 GLU A O 1
ATOM 2338 N N . GLY A 1 299 ? 12.203 20.422 -13.805 1 91.62 299 GLY A N 1
ATOM 2339 C CA . GLY A 1 299 ? 12.414 19.203 -14.578 1 91.62 299 GLY A CA 1
ATOM 2340 C C . GLY A 1 299 ? 11.875 17.969 -13.898 1 91.62 299 GLY A C 1
ATOM 2341 O O . GLY A 1 299 ? 12.305 16.844 -14.195 1 91.62 299 GLY A O 1
ATOM 2342 N N . ALA A 1 300 ? 11.039 18.203 -12.977 1 92.81 300 ALA A N 1
ATOM 2343 C CA . ALA A 1 300 ? 10.453 17.094 -12.234 1 92.81 300 ALA A CA 1
ATOM 2344 C C . ALA A 1 300 ? 8.945 17.266 -12.086 1 92.81 300 ALA A C 1
ATOM 2346 O O . ALA A 1 300 ? 8.414 17.188 -10.977 1 92.81 300 ALA A O 1
ATOM 2347 N N . ALA A 1 301 ? 8.297 17.375 -13.227 1 95.81 301 ALA A N 1
ATOM 2348 C CA . ALA A 1 301 ? 6.863 17.656 -13.219 1 95.81 301 ALA A CA 1
ATOM 2349 C C . ALA A 1 301 ? 6.094 16.578 -12.453 1 95.81 301 ALA A C 1
ATOM 2351 O O . ALA A 1 301 ? 6.391 15.391 -12.578 1 95.81 301 ALA A O 1
ATOM 2352 N N . VAL A 1 302 ? 5.16 17.016 -11.664 1 97.19 302 VAL A N 1
ATOM 2353 C CA . VAL A 1 302 ? 4.383 16.094 -10.844 1 97.19 302 VAL A CA 1
ATOM 2354 C C . VAL A 1 302 ? 3.123 15.672 -11.594 1 97.19 302 VAL A C 1
ATOM 2356 O O . VAL A 1 302 ? 2.639 16.391 -12.469 1 97.19 302 VAL A O 1
ATOM 2359 N N . PRO A 1 303 ? 2.605 14.484 -11.266 1 96.25 303 PRO A N 1
ATOM 2360 C CA . PRO A 1 303 ? 1.305 14.102 -11.812 1 96.25 303 PRO A CA 1
ATOM 2361 C C . PRO A 1 303 ? 0.176 15.023 -11.367 1 96.25 303 PRO A C 1
ATOM 2363 O O . PRO A 1 303 ? 0.266 15.648 -10.305 1 96.25 303 PRO A O 1
ATOM 2366 N N . ALA A 1 304 ? -0.91 15.047 -12.188 1 95.38 304 ALA A N 1
ATOM 2367 C CA . ALA A 1 304 ? -2.074 15.867 -11.867 1 95.38 304 ALA A CA 1
ATOM 2368 C C . ALA A 1 304 ? -2.791 15.336 -10.625 1 95.38 304 ALA A C 1
ATOM 2370 O O . ALA A 1 304 ? -3.189 16.109 -9.75 1 95.38 304 ALA A O 1
ATOM 2371 N N . ALA A 1 305 ? -2.932 14.023 -10.555 1 95.75 305 ALA A N 1
ATOM 2372 C CA . ALA A 1 305 ? -3.604 13.414 -9.414 1 95.75 305 ALA A CA 1
ATOM 2373 C C . ALA A 1 305 ? -2.725 13.469 -8.164 1 95.75 305 ALA A C 1
ATOM 2375 O O . ALA A 1 305 ? -1.614 12.938 -8.156 1 95.75 305 ALA A O 1
ATOM 2376 N N . VAL A 1 306 ? -3.23 14.031 -7.082 1 97.75 306 VAL A N 1
ATOM 2377 C CA . VAL A 1 306 ? -2.469 14.297 -5.863 1 97.75 306 VAL A CA 1
ATOM 2378 C C . VAL A 1 306 ? -2.008 12.977 -5.25 1 97.75 306 VAL A C 1
ATOM 2380 O O . VAL A 1 306 ? -0.858 12.852 -4.82 1 97.75 306 VAL A O 1
ATOM 2383 N N . ALA A 1 307 ? -2.893 11.961 -5.281 1 97.75 307 ALA A N 1
ATOM 2384 C CA . ALA A 1 307 ? -2.572 10.672 -4.664 1 97.75 307 ALA A CA 1
ATOM 2385 C C . ALA A 1 307 ? -1.389 10.008 -5.363 1 97.75 307 ALA A C 1
ATOM 2387 O O . ALA A 1 307 ? -0.645 9.242 -4.746 1 97.75 307 ALA A O 1
ATOM 2388 N N . GLN A 1 308 ? -1.173 10.344 -6.625 1 97.38 308 GLN A N 1
ATOM 2389 C CA . GLN A 1 308 ? -0.109 9.719 -7.406 1 97.38 308 GLN A CA 1
ATOM 2390 C C . GLN A 1 308 ? 1.252 10.312 -7.055 1 97.38 308 GLN A C 1
ATOM 2392 O O . GLN A 1 308 ? 2.289 9.781 -7.453 1 97.38 308 GLN A O 1
ATOM 2397 N N . ARG A 1 309 ? 1.277 11.383 -6.262 1 98.31 309 ARG A N 1
ATOM 2398 C CA . ARG A 1 309 ? 2.52 12.031 -5.855 1 98.31 309 ARG A CA 1
ATOM 2399 C C . ARG A 1 309 ? 3.104 11.367 -4.613 1 98.31 309 ARG A C 1
ATOM 2401 O O . ARG A 1 309 ? 4.203 11.711 -4.176 1 98.31 309 ARG A O 1
ATOM 2408 N N . ALA A 1 310 ? 2.391 10.344 -4.102 1 98.5 310 ALA A N 1
ATOM 2409 C CA . ALA A 1 310 ? 2.811 9.656 -2.881 1 98.5 310 ALA A CA 1
ATOM 2410 C C . ALA A 1 310 ? 3.395 8.281 -3.197 1 98.5 310 ALA A C 1
ATOM 2412 O O . ALA A 1 310 ? 2.762 7.473 -3.877 1 98.5 310 ALA A O 1
ATOM 2413 N N . GLY A 1 311 ? 4.621 8.031 -2.758 1 98.44 311 GLY A N 1
ATOM 2414 C CA . GLY A 1 311 ? 5.23 6.711 -2.795 1 98.44 311 GLY A CA 1
ATOM 2415 C C . GLY A 1 311 ? 5.305 6.051 -1.432 1 98.44 311 GLY A C 1
ATOM 2416 O O . GLY A 1 311 ? 5.141 6.711 -0.405 1 98.44 311 GLY A O 1
ATOM 2417 N N . TYR A 1 312 ? 5.508 4.746 -1.453 1 98.75 312 TYR A N 1
ATOM 2418 C CA . TYR A 1 312 ? 5.473 4.004 -0.198 1 98.75 312 TYR A CA 1
ATOM 2419 C C . TYR A 1 312 ? 6.473 2.852 -0.22 1 98.75 312 TYR A C 1
ATOM 2421 O O . TYR A 1 312 ? 6.691 2.232 -1.264 1 98.75 312 TYR A O 1
ATOM 2429 N N . VAL A 1 313 ? 7.039 2.6 0.907 1 98.75 313 VAL A N 1
ATOM 2430 C CA . VAL A 1 313 ? 7.676 1.321 1.206 1 98.75 313 VAL A CA 1
ATOM 2431 C C . VAL A 1 313 ? 6.988 0.671 2.406 1 98.75 313 VAL A C 1
ATOM 2433 O O . VAL A 1 313 ? 6.902 1.271 3.48 1 98.75 313 VAL A O 1
ATOM 2436 N N . PHE A 1 314 ? 6.441 -0.497 2.166 1 98.44 314 PHE A N 1
ATOM 2437 C CA . PHE A 1 314 ? 5.82 -1.285 3.227 1 98.44 314 PHE A CA 1
ATOM 2438 C C . PHE A 1 314 ? 6.668 -2.508 3.557 1 98.44 314 PHE A C 1
ATOM 2440 O O . PHE A 1 314 ? 6.91 -3.354 2.693 1 98.44 314 PHE A O 1
ATOM 2447 N N . TYR A 1 315 ? 7.117 -2.609 4.719 1 96.56 315 TYR A N 1
ATOM 2448 C CA . TYR A 1 315 ? 7.945 -3.732 5.148 1 96.56 315 TYR A CA 1
ATOM 2449 C C . TYR A 1 315 ? 7.359 -4.406 6.379 1 96.56 315 TYR A C 1
ATOM 2451 O O . TYR A 1 315 ? 6.465 -3.857 7.027 1 96.56 315 TYR A O 1
ATOM 2459 N N . GLU A 1 316 ? 7.793 -5.613 6.641 1 94.19 316 GLU A N 1
ATOM 2460 C CA . GLU A 1 316 ? 7.336 -6.398 7.781 1 94.19 316 GLU A CA 1
ATOM 2461 C C . GLU A 1 316 ? 7.785 -5.773 9.102 1 94.19 316 GLU A C 1
ATOM 2463 O O . GLU A 1 316 ? 8.953 -5.402 9.25 1 94.19 316 GLU A O 1
ATOM 2468 N N . GLU A 1 317 ? 6.816 -5.648 9.977 1 85.19 317 GLU A N 1
ATOM 2469 C CA . GLU A 1 317 ? 7.168 -5.148 11.297 1 85.19 317 GLU A CA 1
ATOM 2470 C C . GLU A 1 317 ? 7.973 -6.176 12.086 1 85.19 317 GLU A C 1
ATOM 2472 O O . GLU A 1 317 ? 7.695 -7.375 12.016 1 85.19 317 GLU A O 1
ATOM 2477 N N . PRO A 1 318 ? 8.945 -5.695 12.758 1 71 318 PRO A N 1
ATOM 2478 C CA . PRO A 1 318 ? 9.719 -6.652 13.555 1 71 318 PRO A CA 1
ATOM 2479 C C . PRO A 1 318 ? 8.867 -7.371 14.602 1 71 318 PRO A C 1
ATOM 2481 O O . PRO A 1 318 ? 7.918 -6.789 15.133 1 71 318 PRO A O 1
ATOM 2484 N N . ALA A 1 319 ? 8.883 -8.734 14.688 1 58.47 319 ALA A N 1
ATOM 2485 C CA . ALA A 1 319 ? 8.125 -9.539 15.648 1 58.47 319 ALA A CA 1
ATOM 2486 C C . ALA A 1 319 ? 8.391 -9.078 17.078 1 58.47 319 ALA A C 1
ATOM 2488 O O . ALA A 1 319 ? 9.5 -8.648 17.406 1 58.47 319 ALA A O 1
ATOM 2489 N N . HIS A 1 320 ? 7.258 -8.727 17.812 1 52.5 320 HIS A N 1
ATOM 2490 C CA . HIS A 1 320 ? 7.449 -8.531 19.25 1 52.5 320 HIS A CA 1
ATOM 2491 C C . HIS A 1 320 ? 8.172 -9.719 19.875 1 52.5 320 HIS A C 1
ATOM 2493 O O . HIS A 1 320 ? 7.766 -10.867 19.703 1 52.5 320 HIS A O 1
ATOM 2499 N N . VAL A 1 321 ? 9.422 -9.656 20.016 1 41 321 VAL A N 1
ATOM 2500 C CA . VAL A 1 321 ? 9.969 -10.664 20.938 1 41 321 VAL A CA 1
ATOM 2501 C C . VAL A 1 321 ? 9.18 -10.656 22.234 1 41 321 VAL A C 1
ATOM 2503 O O . VAL A 1 321 ? 9.156 -9.656 22.953 1 41 321 VAL A O 1
ATOM 2506 N N . SER A 1 322 ? 8.008 -11.25 22.312 1 37.38 322 SER A N 1
ATOM 2507 C CA . SER A 1 322 ? 7.461 -11.5 23.641 1 37.38 322 SER A CA 1
ATOM 2508 C C . SER A 1 322 ? 8.547 -11.953 24.609 1 37.38 322 SER A C 1
ATOM 2510 O O . SER A 1 322 ? 9.258 -12.922 24.344 1 37.38 322 SER A O 1
ATOM 2512 N N . SER A 1 323 ? 9.086 -11.094 25.312 1 32.31 323 SER A N 1
ATOM 2513 C CA . SER A 1 323 ? 9.781 -11.492 26.531 1 32.31 323 SER A CA 1
ATOM 2514 C C . SER A 1 323 ? 8.953 -12.469 27.359 1 32.31 323 SER A C 1
ATOM 2516 O O . SER A 1 323 ? 7.898 -12.102 27.875 1 32.31 323 SER A O 1
ATOM 2518 N N . ALA A 1 324 ? 8.797 -13.68 27.078 1 31.47 324 ALA A N 1
ATOM 2519 C CA . ALA A 1 324 ? 8.453 -14.711 28.062 1 31.47 324 ALA A CA 1
ATOM 2520 C C . ALA A 1 324 ? 9.328 -14.609 29.297 1 31.47 324 ALA A C 1
ATOM 2522 O O . ALA A 1 324 ? 10.461 -15.109 29.312 1 31.47 324 ALA A O 1
ATOM 2523 N N . GLU A 1 325 ? 9.555 -13.539 29.922 1 25.88 325 GLU A N 1
ATOM 2524 C CA . GLU A 1 325 ? 9.977 -13.789 31.297 1 25.88 325 GLU A CA 1
ATOM 2525 C C . GLU A 1 325 ? 9.039 -14.781 32 1 25.88 325 GLU A C 1
ATOM 2527 O O . GLU A 1 325 ? 7.824 -14.602 31.969 1 25.88 325 GLU A O 1
ATOM 2532 N N . GLU A 1 326 ? 9.398 -16.047 31.984 1 26.17 326 GLU A N 1
ATOM 2533 C CA . GLU A 1 326 ? 9.203 -17.047 33.031 1 26.17 326 GLU A CA 1
ATOM 2534 C C . GLU A 1 326 ? 9.203 -16.406 34.406 1 26.17 326 GLU A C 1
ATOM 2536 O O . GLU A 1 326 ? 10.25 -15.992 34.906 1 26.17 326 GLU A O 1
ATOM 2541 N N . THR A 1 327 ? 8.375 -15.445 34.781 1 19.39 327 THR A N 1
ATOM 2542 C CA . THR A 1 327 ? 8.047 -15.578 36.219 1 19.39 327 THR A CA 1
ATOM 2543 C C . THR A 1 327 ? 7.051 -16.719 36.438 1 19.39 327 THR A C 1
ATOM 2545 O O . THR A 1 327 ? 6.117 -16.891 35.625 1 19.39 327 THR A O 1
ATOM 2548 N N . MET B 1 1 ? -21.547 -61.094 17.188 1 30.77 1 MET B N 1
ATOM 2549 C CA . MET B 1 1 ? -20.5 -60.781 16.219 1 30.77 1 MET B CA 1
ATOM 2550 C C . MET B 1 1 ? -20.469 -59.312 15.914 1 30.77 1 MET B C 1
ATOM 2552 O O . MET B 1 1 ? -21.391 -58.781 15.281 1 30.77 1 MET B O 1
ATOM 2556 N N . THR B 1 2 ? -19.938 -58.406 16.828 1 35.28 2 THR B N 1
ATOM 2557 C CA . THR B 1 2 ? -19.844 -56.938 16.812 1 35.28 2 THR B CA 1
ATOM 2558 C C . THR B 1 2 ? -19.047 -56.469 15.602 1 35.28 2 THR B C 1
ATOM 2560 O O . THR B 1 2 ? -17.891 -56.844 15.422 1 35.28 2 THR B O 1
ATOM 2563 N N . GLU B 1 3 ? -19.641 -56.188 14.422 1 34.12 3 GLU B N 1
ATOM 2564 C CA . GLU B 1 3 ? -19.047 -55.656 13.203 1 34.12 3 GLU B CA 1
ATOM 2565 C C . GLU B 1 3 ? -18.219 -54.406 13.492 1 34.12 3 GLU B C 1
ATOM 2567 O O . GLU B 1 3 ? -18.75 -53.406 14 1 34.12 3 GLU B O 1
ATOM 2572 N N . SER B 1 4 ? -16.922 -54.5 13.891 1 38.16 4 SER B N 1
ATOM 2573 C CA . SER B 1 4 ? -15.969 -53.406 13.93 1 38.16 4 SER B CA 1
ATOM 2574 C C . SER B 1 4 ? -16 -52.594 12.633 1 38.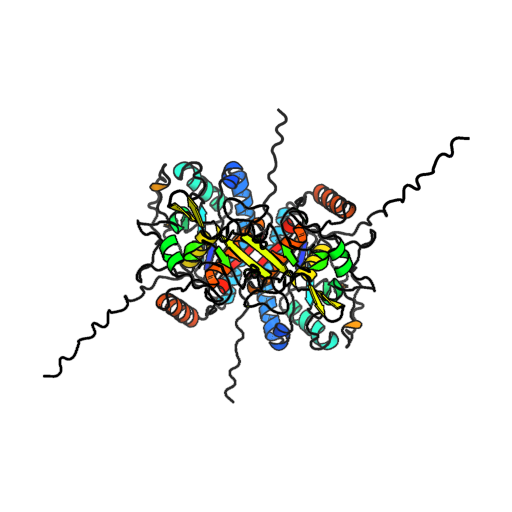16 4 SER B C 1
ATOM 2576 O O . SER B 1 4 ? -15.711 -53.125 11.562 1 38.16 4 SER B O 1
ATOM 2578 N N . VAL B 1 5 ? -16.922 -51.656 12.438 1 36.97 5 VAL B N 1
ATOM 2579 C CA . VAL B 1 5 ? -16.875 -50.719 11.32 1 36.97 5 VAL B CA 1
ATOM 2580 C C . VAL B 1 5 ? -15.469 -50.156 11.172 1 36.97 5 VAL B C 1
ATOM 2582 O O . VAL B 1 5 ? -14.945 -49.531 12.102 1 36.97 5 VAL B O 1
ATOM 2585 N N . PHE B 1 6 ? -14.516 -50.719 10.391 1 36.62 6 PHE B N 1
ATOM 2586 C CA . PHE B 1 6 ? -13.281 -50.156 9.891 1 36.62 6 PHE B CA 1
ATOM 2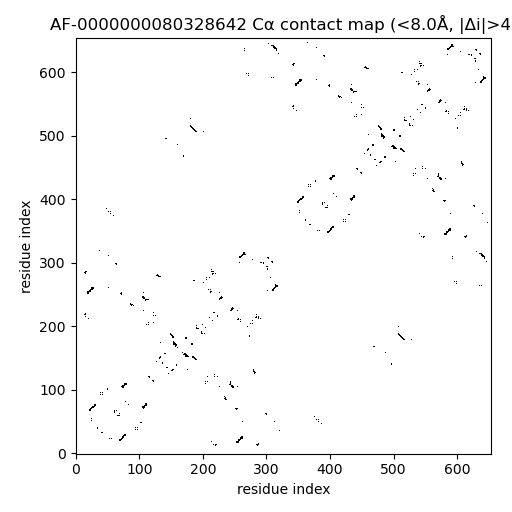587 C C . PHE B 1 6 ? -13.508 -48.719 9.414 1 36.62 6 PHE B C 1
ATOM 2589 O O . PHE B 1 6 ? -14.227 -48.5 8.438 1 36.62 6 PHE B O 1
ATOM 2596 N N . GLN B 1 7 ? -13.664 -47.812 10.266 1 33.5 7 GLN B N 1
ATOM 2597 C CA . GLN B 1 7 ? -13.625 -46.406 9.812 1 33.5 7 GLN B CA 1
ATOM 2598 C C . GLN B 1 7 ? -12.391 -46.156 8.953 1 33.5 7 GLN B C 1
ATOM 2600 O O . GLN B 1 7 ? -11.258 -46.375 9.383 1 33.5 7 GLN B O 1
ATOM 2605 N N . GLU B 1 8 ? -12.414 -46.406 7.66 1 35 8 GLU B N 1
ATOM 2606 C CA . GLU B 1 8 ? -11.398 -45.969 6.711 1 35 8 GLU B CA 1
ATOM 2607 C C . GLU B 1 8 ? -10.852 -44.594 7.09 1 35 8 GLU B C 1
ATOM 2609 O O . GLU B 1 8 ? -11.602 -43.625 7.133 1 35 8 GLU B O 1
ATOM 2614 N N . THR B 1 9 ? -9.977 -44.438 8.023 1 39.06 9 THR B N 1
ATOM 2615 C CA . THR B 1 9 ? -9.266 -43.188 8.18 1 39.06 9 THR B CA 1
ATOM 2616 C C . THR B 1 9 ? -8.789 -42.656 6.828 1 39.06 9 THR B C 1
ATOM 2618 O O . THR B 1 9 ? -7.977 -43.281 6.156 1 39.06 9 THR B O 1
ATOM 2621 N N . THR B 1 10 ? -9.578 -42.25 5.926 1 40.75 10 THR B N 1
ATOM 2622 C CA . THR B 1 10 ? -9.102 -41.562 4.734 1 40.75 10 THR B CA 1
ATOM 2623 C C . THR B 1 10 ? -7.824 -40.781 5.031 1 40.75 10 THR B C 1
ATOM 2625 O O . THR B 1 10 ? -7.793 -39.938 5.949 1 40.75 10 THR B O 1
ATOM 2628 N N . ALA B 1 11 ? -6.664 -41.219 4.859 1 42.78 11 ALA B N 1
ATOM 2629 C CA . ALA B 1 11 ? -5.336 -40.625 4.977 1 42.78 11 ALA B CA 1
ATOM 2630 C C . ALA B 1 11 ? -5.312 -39.219 4.367 1 42.78 11 ALA B C 1
ATOM 2632 O O . ALA B 1 11 ? -5.727 -39.031 3.219 1 42.78 11 ALA B O 1
ATOM 2633 N N . GLN B 1 12 ? -5.574 -38.188 5.02 1 52.53 12 GLN B N 1
ATOM 2634 C CA . GLN B 1 12 ? -5.328 -36.844 4.504 1 52.53 12 GLN B CA 1
ATOM 2635 C C . GLN B 1 12 ? -4.027 -36.781 3.705 1 52.53 12 GLN B C 1
ATOM 2637 O O . GLN B 1 12 ? -2.996 -37.312 4.152 1 52.53 12 GLN B O 1
ATOM 2642 N N . PRO B 1 13 ? -4.062 -36.625 2.371 1 62 13 PRO B N 1
ATOM 2643 C CA . PRO B 1 13 ? -2.857 -36.594 1.536 1 62 13 PRO B CA 1
ATOM 2644 C C . PRO B 1 13 ? -1.738 -35.75 2.16 1 62 13 PRO B C 1
ATOM 2646 O O . PRO B 1 13 ? -2.008 -34.781 2.836 1 62 13 PRO B O 1
ATOM 2649 N N . ARG B 1 14 ? -0.55 -36.281 2.35 1 81.62 14 ARG B N 1
ATOM 2650 C CA . ARG B 1 14 ? 0.65 -35.656 2.883 1 81.62 14 ARG B CA 1
ATOM 2651 C C . ARG B 1 14 ? 1.032 -34.438 2.061 1 81.62 14 ARG B C 1
ATOM 2653 O O . ARG B 1 14 ? 1.06 -34.469 0.829 1 81.62 14 ARG B O 1
ATOM 2660 N N . THR B 1 15 ? 1.044 -33.188 2.625 1 90.69 15 THR B N 1
ATOM 2661 C CA . THR B 1 15 ? 1.471 -31.953 2.002 1 90.69 15 THR B CA 1
ATOM 2662 C C . THR B 1 15 ? 2.939 -32.031 1.597 1 90.69 15 THR B C 1
ATOM 2664 O O . THR B 1 15 ? 3.814 -32.219 2.443 1 90.69 15 THR B O 1
ATOM 2667 N N . GLN B 1 16 ? 3.201 -31.969 0.297 1 94.25 16 GLN B N 1
ATOM 2668 C CA . GLN B 1 16 ? 4.566 -32.031 -0.222 1 94.25 16 GLN B CA 1
ATOM 2669 C C . GLN B 1 16 ? 5.316 -30.719 0.059 1 94.25 16 GLN B C 1
ATOM 2671 O O . GLN B 1 16 ? 4.754 -29.641 -0.066 1 94.25 16 GLN B O 1
ATOM 2676 N N . SER B 1 17 ? 6.562 -30.875 0.409 1 94.62 17 SER B N 1
ATOM 2677 C CA . SER B 1 17 ? 7.402 -29.703 0.675 1 94.62 17 SER B CA 1
ATOM 2678 C C . SER B 1 17 ? 7.945 -29.109 -0.619 1 94.62 17 SER B C 1
ATOM 2680 O O . SER B 1 17 ? 8.023 -29.797 -1.64 1 94.62 17 SER B O 1
ATOM 2682 N N . VAL B 1 18 ? 8.234 -27.828 -0.582 1 96.88 18 VAL B N 1
ATOM 2683 C CA . VAL B 1 18 ? 8.867 -27.125 -1.698 1 96.88 18 VAL B CA 1
ATOM 2684 C C . VAL B 1 18 ? 10.125 -26.422 -1.213 1 96.88 18 VAL B C 1
ATOM 2686 O O . VAL B 1 18 ? 10.211 -26.016 -0.049 1 96.88 18 VAL B O 1
ATOM 2689 N N . PRO B 1 19 ? 11.234 -26.375 -2.121 1 97.62 19 PRO B N 1
ATOM 2690 C CA . PRO B 1 19 ? 12.367 -25.531 -1.732 1 97.62 19 PRO B CA 1
ATOM 2691 C C . PRO B 1 19 ? 11.984 -24.062 -1.549 1 97.62 19 PRO B C 1
ATOM 2693 O O . PRO B 1 19 ? 11.07 -23.578 -2.215 1 97.62 19 PRO B O 1
ATOM 2696 N N . LEU B 1 20 ? 12.688 -23.391 -0.608 1 98.31 20 LEU B N 1
ATOM 2697 C CA . LEU B 1 20 ? 12.289 -22.031 -0.27 1 98.31 20 LEU B CA 1
ATOM 2698 C C . LEU B 1 20 ? 13.5 -21.094 -0.261 1 98.31 20 LEU B C 1
ATOM 2700 O O . LEU B 1 20 ? 14.555 -21.453 0.267 1 98.31 20 LEU B O 1
ATOM 2704 N N . SER B 1 21 ? 13.312 -19.953 -0.871 1 98.69 21 SER B N 1
ATOM 2705 C CA . SER B 1 21 ? 14.219 -18.828 -0.712 1 98.69 21 SER B CA 1
ATOM 2706 C C . SER B 1 21 ? 13.828 -17.969 0.482 1 98.69 21 SER B C 1
ATOM 2708 O O . SER B 1 21 ? 12.789 -18.203 1.105 1 98.69 21 SER B O 1
ATOM 2710 N N . HIS B 1 22 ? 14.711 -17.062 0.801 1 98.56 22 HIS B N 1
ATOM 2711 C CA . HIS B 1 22 ? 14.375 -16.109 1.843 1 98.56 22 HIS B CA 1
ATOM 2712 C C . HIS B 1 22 ? 13.414 -15.039 1.322 1 98.56 22 HIS B C 1
ATOM 2714 O O . HIS B 1 22 ? 12.531 -14.586 2.055 1 98.56 22 HIS B O 1
ATOM 2720 N N . LEU B 1 23 ? 13.602 -14.711 0.042 1 98.81 23 LEU B N 1
ATOM 2721 C CA . LEU B 1 23 ? 12.812 -13.625 -0.531 1 98.81 23 LEU B CA 1
ATOM 2722 C C . LEU B 1 23 ? 12.523 -13.883 -2.004 1 98.81 23 LEU B C 1
ATOM 2724 O O . LEU B 1 23 ? 13.43 -14.211 -2.773 1 98.81 23 LEU B O 1
ATOM 2728 N N . SER B 1 24 ? 11.281 -13.875 -2.359 1 98.94 24 SER B N 1
ATOM 2729 C CA . SER B 1 24 ? 10.852 -13.742 -3.746 1 98.94 24 SER B CA 1
ATOM 2730 C C . SER B 1 24 ? 10.625 -12.281 -4.117 1 98.94 24 SER B C 1
ATOM 2732 O O . SER B 1 24 ? 9.719 -11.633 -3.602 1 98.94 24 SER B O 1
ATOM 2734 N N . LEU B 1 25 ? 11.422 -11.727 -5.004 1 98.88 25 LEU B N 1
ATOM 2735 C CA . LEU B 1 25 ? 11.414 -10.312 -5.367 1 98.88 25 LEU B CA 1
ATOM 2736 C C . LEU B 1 25 ? 10.812 -10.109 -6.75 1 98.88 25 LEU B C 1
ATOM 2738 O O . LEU B 1 25 ? 11.383 -10.547 -7.754 1 98.88 25 LEU B O 1
ATOM 2742 N N . GLU B 1 26 ? 9.664 -9.5 -6.797 1 98.88 26 GLU B N 1
ATOM 2743 C CA . GLU B 1 26 ? 9.008 -9.234 -8.078 1 98.88 26 GLU B CA 1
ATOM 2744 C C . GLU B 1 26 ? 9.477 -7.906 -8.672 1 98.88 26 GLU B C 1
ATOM 2746 O O . GLU B 1 26 ? 9.273 -6.848 -8.07 1 98.88 26 GLU B O 1
ATOM 2751 N N . LEU B 1 27 ? 9.969 -7.965 -9.867 1 98.44 27 LEU B N 1
ATOM 2752 C CA . LEU B 1 27 ? 10.609 -6.816 -10.5 1 98.44 27 LEU B CA 1
ATOM 2753 C C . LEU B 1 27 ? 9.609 -6.027 -11.336 1 98.44 27 LEU B C 1
ATOM 2755 O O . LEU B 1 27 ? 9.898 -4.91 -11.773 1 98.44 27 LEU B O 1
ATOM 2759 N N . GLY B 1 28 ? 8.469 -6.707 -11.531 1 95.31 28 GLY B N 1
ATOM 2760 C CA . GLY B 1 28 ? 7.488 -5.992 -12.336 1 95.31 28 GLY B CA 1
ATOM 2761 C C . GLY B 1 28 ? 6.32 -6.863 -12.758 1 95.31 28 GLY B C 1
ATOM 2762 O O . GLY B 1 28 ? 6.371 -8.086 -12.625 1 95.31 28 GLY B O 1
ATOM 2763 N N . HIS B 1 29 ? 5.316 -6.203 -13.133 1 91.81 29 HIS B N 1
ATOM 2764 C CA . HIS B 1 29 ? 4.094 -6.719 -13.734 1 91.81 29 HIS B CA 1
ATOM 2765 C C . HIS B 1 29 ? 3.758 -5.973 -15.023 1 91.81 29 HIS B C 1
ATOM 2767 O O . HIS B 1 29 ? 3.377 -4.801 -14.984 1 91.81 29 HIS B O 1
ATOM 2773 N N . LEU B 1 30 ? 3.865 -6.707 -16.156 1 85.12 30 LEU B N 1
ATOM 2774 C CA . LEU B 1 30 ? 3.707 -6.047 -17.453 1 85.12 30 LEU B CA 1
ATOM 2775 C C . LEU B 1 30 ? 2.262 -6.129 -17.922 1 85.12 30 LEU B C 1
ATOM 2777 O O . LEU B 1 30 ? 1.681 -7.215 -17.969 1 85.12 30 LEU B O 1
ATOM 2781 N N . TYR B 1 31 ? 1.788 -4.949 -18.234 1 83.81 31 TYR B N 1
ATOM 2782 C CA . TYR B 1 31 ? 0.443 -4.824 -18.781 1 83.81 31 TYR B CA 1
ATOM 2783 C C . TYR B 1 31 ? 0.488 -4.332 -20.234 1 83.81 31 TYR B C 1
ATOM 2785 O O . TYR B 1 31 ? 1.535 -3.891 -20.703 1 83.81 31 TYR B O 1
ATOM 2793 N N . MET B 1 32 ? -0.612 -4.449 -20.891 1 80.19 32 MET B N 1
ATOM 2794 C CA . MET B 1 32 ? -0.705 -4.047 -22.281 1 80.19 32 MET B CA 1
ATOM 2795 C C . MET B 1 32 ? -0.243 -2.604 -22.469 1 80.19 32 MET B C 1
ATOM 2797 O O . MET B 1 32 ? 0.458 -2.289 -23.438 1 80.19 32 MET B O 1
ATOM 2801 N N . GLU B 1 33 ? -0.573 -1.799 -21.531 1 80 33 GLU B N 1
ATOM 2802 C CA . GLU B 1 33 ? -0.215 -0.386 -21.609 1 80 33 GLU B CA 1
ATOM 2803 C C . GLU B 1 33 ? 1.298 -0.196 -21.562 1 80 33 GLU B C 1
ATOM 2805 O O . GLU B 1 33 ? 1.837 0.704 -22.203 1 80 33 GLU B O 1
ATOM 2810 N N . ASP B 1 34 ? 1.923 -1.016 -20.844 1 80.25 34 ASP B N 1
ATOM 2811 C CA . ASP B 1 34 ? 3.377 -0.946 -20.75 1 80.25 34 ASP B CA 1
ATOM 2812 C C . ASP B 1 34 ? 4.031 -1.377 -22.062 1 80.25 34 ASP B C 1
ATOM 2814 O O . ASP B 1 34 ? 5.027 -0.789 -22.484 1 80.25 34 ASP B O 1
ATOM 2818 N N . PHE B 1 35 ? 3.406 -2.338 -22.641 1 77.44 35 PHE B N 1
ATOM 2819 C CA . PHE B 1 35 ? 3.908 -2.832 -23.922 1 77.44 35 PHE B CA 1
ATOM 2820 C C . PHE B 1 35 ? 3.732 -1.785 -25.016 1 77.44 35 PHE B C 1
ATOM 2822 O O . PHE B 1 35 ? 4.645 -1.548 -25.797 1 77.44 35 PHE B O 1
ATOM 2829 N N . GLU B 1 36 ? 2.613 -1.159 -24.953 1 83.19 36 GLU B N 1
ATOM 2830 C CA . GLU B 1 36 ? 2.291 -0.172 -25.984 1 83.19 36 GLU B CA 1
ATOM 2831 C C . GLU B 1 36 ? 3.207 1.045 -25.875 1 83.19 36 GLU B C 1
ATOM 2833 O O . GLU B 1 36 ? 3.498 1.692 -26.891 1 83.19 36 GLU B O 1
ATOM 2838 N N . ALA B 1 37 ? 3.656 1.256 -24.734 1 85.94 37 ALA B N 1
ATOM 2839 C CA . ALA B 1 37 ? 4.52 2.412 -24.5 1 85.94 37 ALA B CA 1
ATOM 2840 C C . ALA B 1 37 ? 5.926 2.156 -25.031 1 85.94 37 ALA B C 1
ATOM 2842 O O . ALA B 1 37 ? 6.727 3.088 -25.172 1 85.94 37 ALA B O 1
ATOM 2843 N N . GLY B 1 38 ? 6.289 0.893 -25.391 1 85.19 38 GLY B N 1
ATOM 2844 C CA . GLY B 1 38 ? 7.535 0.567 -26.062 1 85.19 38 GLY B CA 1
ATOM 2845 C C . GLY B 1 38 ? 8.664 0.239 -25.109 1 85.19 38 GLY B C 1
ATOM 2846 O O . GLY B 1 38 ? 8.492 0.274 -23.891 1 85.19 38 GLY B O 1
ATOM 2847 N N . PRO B 1 39 ? 9.789 -0.1 -25.672 1 90.31 39 PRO B N 1
ATOM 2848 C CA . PRO B 1 39 ? 10.93 -0.55 -24.875 1 90.31 39 PRO B CA 1
ATOM 2849 C C . PRO B 1 39 ? 11.477 0.541 -23.953 1 90.31 39 PRO B C 1
ATOM 2851 O O . PRO B 1 39 ? 12.047 0.24 -22.906 1 90.31 39 PRO B O 1
ATOM 2854 N N . GLU B 1 40 ? 11.25 1.756 -24.328 1 92 40 GLU B N 1
ATOM 2855 C CA . GLU B 1 40 ? 11.719 2.861 -23.5 1 92 40 GLU B CA 1
ATOM 2856 C C . GLU B 1 40 ? 11.031 2.861 -22.141 1 92 40 GLU B C 1
ATOM 2858 O O . GLU B 1 40 ? 11.648 3.178 -21.125 1 92 40 GLU B O 1
ATOM 2863 N N . ARG B 1 41 ? 9.797 2.512 -22.188 1 92.19 41 ARG B N 1
ATOM 2864 C CA . ARG B 1 41 ? 9.055 2.426 -20.938 1 92.19 41 ARG B CA 1
ATOM 2865 C C . ARG B 1 41 ? 9.641 1.348 -20.016 1 92.19 41 ARG B C 1
ATOM 2867 O O . ARG B 1 41 ? 9.758 1.546 -18.812 1 92.19 41 ARG B O 1
ATOM 2874 N N . LEU B 1 42 ? 9.984 0.223 -20.578 1 93.5 42 LEU B N 1
ATOM 2875 C CA . LEU B 1 42 ? 10.602 -0.857 -19.828 1 93.5 42 LEU B CA 1
ATOM 2876 C C . LEU B 1 42 ? 11.969 -0.434 -19.297 1 93.5 42 LEU B C 1
ATOM 2878 O O . LEU B 1 42 ? 12.32 -0.75 -18.156 1 93.5 42 LEU B O 1
ATOM 2882 N N . ARG B 1 43 ? 12.68 0.283 -20.078 1 94.56 43 ARG B N 1
ATOM 2883 C CA . ARG B 1 43 ? 13.992 0.779 -19.672 1 94.56 43 ARG B CA 1
ATOM 2884 C C . ARG B 1 43 ? 13.867 1.687 -18.453 1 94.56 43 ARG B C 1
ATOM 2886 O O . ARG B 1 43 ? 14.609 1.531 -17.484 1 94.56 43 ARG B O 1
ATOM 2893 N N . GLU B 1 44 ? 12.914 2.574 -18.5 1 93.12 44 GLU B N 1
ATOM 2894 C CA . GLU B 1 44 ? 12.688 3.488 -17.391 1 93.12 44 GLU B CA 1
ATOM 2895 C C . GLU B 1 44 ? 12.219 2.736 -16.141 1 93.12 44 GLU B C 1
ATOM 2897 O O . GLU B 1 44 ? 12.656 3.041 -15.031 1 93.12 44 GLU B O 1
ATOM 2902 N N . HIS B 1 45 ? 11.43 1.779 -16.438 1 94.19 45 HIS B N 1
ATOM 2903 C CA . HIS B 1 45 ? 10.938 0.956 -15.344 1 94.19 45 HIS B CA 1
ATOM 2904 C C . HIS B 1 45 ? 12.078 0.237 -14.641 1 94.19 45 HIS B C 1
ATOM 2906 O O . HIS B 1 45 ? 12.219 0.331 -13.414 1 94.19 45 HIS B O 1
ATOM 2912 N N . PHE B 1 46 ? 12.922 -0.406 -15.375 1 96.69 46 PHE B N 1
ATOM 2913 C CA . PHE B 1 46 ? 13.977 -1.212 -14.766 1 96.69 46 PHE B CA 1
ATOM 2914 C C . PHE B 1 46 ? 15.039 -0.325 -14.133 1 96.69 46 PHE B C 1
ATOM 2916 O O . PHE B 1 46 ? 15.656 -0.703 -13.133 1 96.69 46 PHE B O 1
ATOM 2923 N N . ALA B 1 47 ? 15.188 0.882 -14.688 1 95.69 47 ALA B N 1
ATOM 2924 C CA . ALA B 1 47 ? 16.109 1.826 -14.055 1 95.69 47 ALA B CA 1
ATOM 2925 C C . ALA B 1 47 ? 15.641 2.195 -12.648 1 95.69 47 ALA B C 1
ATOM 2927 O O . ALA B 1 47 ? 16.453 2.295 -11.727 1 95.69 47 ALA B O 1
ATOM 2928 N N . GLU B 1 48 ? 14.336 2.375 -12.516 1 95.81 48 GLU B N 1
ATOM 2929 C CA . GLU B 1 48 ? 13.758 2.65 -11.203 1 95.81 48 GLU B CA 1
ATOM 2930 C C . GLU B 1 48 ? 13.836 1.428 -10.297 1 95.81 48 GLU B C 1
ATOM 2932 O O . GLU B 1 48 ? 14.266 1.531 -9.148 1 95.81 48 GLU B O 1
ATOM 2937 N N . VAL B 1 49 ? 13.539 0.32 -10.812 1 97.62 49 VAL B N 1
ATOM 2938 C CA . VAL B 1 49 ? 13.445 -0.93 -10.062 1 97.62 49 VAL B CA 1
ATOM 2939 C C . VAL B 1 49 ? 14.828 -1.312 -9.523 1 97.62 49 VAL B C 1
ATOM 2941 O O . VAL B 1 49 ? 14.945 -1.823 -8.414 1 97.62 49 VAL B O 1
ATOM 2944 N N . ARG B 1 50 ? 15.836 -1.075 -10.305 1 98.19 50 ARG B N 1
ATOM 2945 C CA . ARG B 1 50 ? 17.188 -1.43 -9.906 1 98.19 50 ARG B CA 1
ATOM 2946 C C . ARG B 1 50 ? 17.547 -0.82 -8.547 1 98.19 50 ARG B C 1
ATOM 2948 O O . ARG B 1 50 ? 18.156 -1.474 -7.711 1 98.19 50 ARG B O 1
ATOM 2955 N N . ILE B 1 51 ? 17.125 0.376 -8.305 1 98 51 ILE B N 1
ATOM 2956 C CA . ILE B 1 51 ? 17.391 1.078 -7.055 1 98 51 ILE B CA 1
ATOM 2957 C C . ILE B 1 51 ? 16.75 0.323 -5.895 1 98 51 ILE B C 1
ATOM 2959 O O . ILE B 1 51 ? 17.406 0.039 -4.891 1 98 51 ILE B O 1
ATOM 2963 N N . TRP B 1 52 ? 15.609 -0.057 -6.078 1 98.56 52 TRP B N 1
ATOM 2964 C CA . TRP B 1 52 ? 14.836 -0.671 -5.008 1 98.56 52 TRP B CA 1
ATOM 2965 C C . TRP B 1 52 ? 15.242 -2.127 -4.805 1 98.56 52 TRP B C 1
ATOM 2967 O O . TRP B 1 52 ? 15.172 -2.648 -3.689 1 98.56 52 TRP B O 1
ATOM 2977 N N . VAL B 1 53 ? 15.711 -2.797 -5.875 1 98.69 53 VAL B N 1
ATOM 2978 C CA . VAL B 1 53 ? 16.219 -4.16 -5.762 1 98.69 53 VAL B CA 1
ATOM 2979 C C . VAL B 1 53 ? 17.391 -4.195 -4.785 1 98.69 53 VAL B C 1
ATOM 2981 O O . VAL B 1 53 ? 17.469 -5.082 -3.926 1 98.69 53 VAL B O 1
ATOM 2984 N N . GLU B 1 54 ? 18.25 -3.232 -4.875 1 98.19 54 GLU B N 1
ATOM 2985 C CA . GLU B 1 54 ? 19.406 -3.188 -3.986 1 98.19 54 GLU B CA 1
ATOM 2986 C C . GLU B 1 54 ? 18.969 -3.008 -2.533 1 98.19 54 GLU B C 1
ATOM 2988 O O . GLU B 1 54 ? 19.531 -3.637 -1.634 1 98.19 54 GLU B O 1
ATOM 2993 N N . ALA B 1 55 ? 18 -2.207 -2.332 1 98.62 55 ALA B N 1
ATOM 2994 C CA . ALA B 1 55 ? 17.484 -2.01 -0.98 1 98.62 55 ALA B CA 1
ATOM 2995 C C . ALA B 1 55 ? 16.812 -3.277 -0.458 1 98.62 55 ALA B C 1
ATOM 2997 O O . ALA B 1 55 ? 17 -3.654 0.7 1 98.62 55 ALA B O 1
ATOM 2998 N N . ALA B 1 56 ? 16.031 -3.949 -1.309 1 98.62 56 ALA B N 1
ATOM 2999 C CA . ALA B 1 56 ? 15.375 -5.191 -0.917 1 98.62 56 ALA B CA 1
ATOM 3000 C C . ALA B 1 56 ? 16.406 -6.262 -0.541 1 98.62 56 ALA B C 1
ATOM 3002 O O . ALA B 1 56 ? 16.203 -7.004 0.424 1 98.62 56 ALA B O 1
ATOM 3003 N N . ARG B 1 57 ? 17.484 -6.336 -1.288 1 98.06 57 ARG B N 1
ATOM 3004 C CA . ARG B 1 57 ? 18.547 -7.277 -0.987 1 98.06 57 ARG B CA 1
ATOM 3005 C C . ARG B 1 57 ? 19.188 -6.973 0.365 1 98.06 57 ARG B C 1
ATOM 3007 O O . ARG B 1 57 ? 19.422 -7.879 1.164 1 98.06 57 ARG B O 1
ATOM 3014 N N . ALA B 1 58 ? 19.438 -5.68 0.595 1 97.69 58 ALA B N 1
ATOM 3015 C CA . ALA B 1 58 ? 20.031 -5.273 1.866 1 97.69 58 ALA B CA 1
ATOM 3016 C C . ALA B 1 58 ? 19.094 -5.578 3.031 1 97.69 58 ALA B C 1
ATOM 3018 O O . ALA B 1 58 ? 19.531 -6.031 4.09 1 97.69 58 ALA B O 1
ATOM 3019 N N . ALA B 1 59 ? 17.812 -5.367 2.846 1 97.25 59 ALA B N 1
ATOM 3020 C CA . ALA B 1 59 ? 16.828 -5.66 3.885 1 97.25 59 ALA B CA 1
ATOM 3021 C C . ALA B 1 59 ? 16.766 -7.156 4.176 1 97.25 59 ALA B C 1
ATOM 3023 O O . ALA B 1 59 ? 16.672 -7.566 5.336 1 97.25 59 ALA B O 1
ATOM 3024 N N . ALA B 1 60 ? 16.812 -7.934 3.098 1 97.38 60 ALA B N 1
ATOM 3025 C CA . ALA B 1 60 ? 16.828 -9.383 3.271 1 97.38 60 ALA B CA 1
ATOM 3026 C C . ALA B 1 60 ? 18.062 -9.844 4.02 1 97.38 60 ALA B C 1
ATOM 3028 O O . ALA B 1 60 ? 18 -10.727 4.883 1 97.38 60 ALA B O 1
ATOM 3029 N N . ALA B 1 61 ? 19.203 -9.242 3.68 1 96.75 61 ALA B N 1
ATOM 3030 C CA . ALA B 1 61 ? 20.453 -9.578 4.355 1 96.75 61 ALA B CA 1
ATOM 3031 C C . ALA B 1 61 ? 20.375 -9.258 5.844 1 96.75 61 ALA B C 1
ATOM 3033 O O . ALA B 1 61 ? 20.812 -10.047 6.684 1 96.75 61 ALA B O 1
ATOM 3034 N N . ARG B 1 62 ? 19.812 -8.164 6.172 1 94.06 62 ARG B N 1
ATOM 3035 C CA . ARG B 1 62 ? 19.656 -7.781 7.574 1 94.06 62 ARG B CA 1
ATOM 3036 C C . ARG B 1 62 ? 18.797 -8.789 8.32 1 94.06 62 ARG B C 1
ATOM 3038 O O . ARG B 1 62 ? 19.125 -9.188 9.438 1 94.06 62 ARG B O 1
ATOM 3045 N N . ARG B 1 63 ? 17.75 -9.219 7.711 1 92.5 63 ARG B N 1
ATOM 3046 C CA . ARG B 1 63 ? 16.797 -10.133 8.344 1 92.5 63 ARG B CA 1
ATOM 3047 C C . ARG B 1 63 ? 17.438 -11.492 8.617 1 92.5 63 ARG B C 1
ATOM 3049 O O . ARG B 1 63 ? 17.062 -12.18 9.562 1 92.5 63 ARG B O 1
ATOM 3056 N N . THR B 1 64 ? 18.375 -11.859 7.809 1 92.75 64 THR B N 1
ATOM 3057 C CA . THR B 1 64 ? 19.016 -13.156 7.969 1 92.75 64 THR B CA 1
ATOM 3058 C C . THR B 1 64 ? 20.234 -13.047 8.867 1 92.75 64 THR B C 1
ATOM 3060 O O . THR B 1 64 ? 21.062 -13.969 8.93 1 92.75 64 THR B O 1
ATOM 3063 N N . GLY B 1 65 ? 20.453 -11.922 9.547 1 89.25 65 GLY B N 1
ATOM 3064 C CA . GLY B 1 65 ? 21.562 -11.75 10.469 1 89.25 65 GLY B CA 1
ATOM 3065 C C . GLY B 1 65 ? 22.875 -11.5 9.773 1 89.25 65 GLY B C 1
ATOM 3066 O O . GLY B 1 65 ? 23.938 -11.914 10.258 1 89.25 65 GLY B O 1
ATOM 3067 N N . GLY B 1 66 ? 22.781 -11.008 8.594 1 85 66 GLY B N 1
ATOM 3068 C CA . GLY B 1 66 ? 24.016 -10.664 7.883 1 85 66 GLY B CA 1
ATOM 3069 C C . GLY B 1 66 ? 24.484 -11.758 6.949 1 85 66 GLY B C 1
ATOM 3070 O O . GLY B 1 66 ? 25.438 -11.57 6.191 1 85 66 GLY B O 1
ATOM 3071 N N . ARG B 1 67 ? 23.828 -12.93 7.02 1 89.5 67 ARG B N 1
ATOM 3072 C CA . ARG B 1 67 ? 24.156 -13.984 6.07 1 89.5 67 ARG B CA 1
ATOM 3073 C C . ARG B 1 67 ? 23.609 -13.664 4.684 1 89.5 67 ARG B C 1
ATOM 3075 O O . ARG B 1 67 ? 22.703 -12.828 4.539 1 89.5 67 ARG B O 1
ATOM 3082 N N . ARG B 1 68 ? 24.188 -14.312 3.727 1 94.44 68 ARG B N 1
ATOM 3083 C CA . ARG B 1 68 ? 23.719 -14.086 2.361 1 94.44 68 ARG B CA 1
ATOM 3084 C C . ARG B 1 68 ? 22.344 -14.711 2.139 1 94.44 68 ARG B C 1
ATOM 3086 O O . ARG B 1 68 ? 22.188 -15.93 2.217 1 94.44 68 ARG B O 1
ATOM 3093 N N . PRO B 1 69 ? 21.438 -13.883 1.84 1 97.5 69 PRO B N 1
ATOM 3094 C CA . PRO B 1 69 ? 20.094 -14.438 1.645 1 97.5 69 PRO B CA 1
ATOM 3095 C C . PRO B 1 69 ? 19.922 -15.094 0.276 1 97.5 69 PRO B C 1
ATOM 3097 O O . PRO B 1 69 ? 20.516 -14.641 -0.708 1 97.5 69 PRO B O 1
ATOM 3100 N N . ARG B 1 70 ? 19.156 -16.172 0.22 1 98.44 70 ARG B N 1
ATOM 3101 C CA . ARG B 1 70 ? 18.656 -16.688 -1.05 1 98.44 70 ARG B CA 1
ATOM 3102 C C . ARG B 1 70 ? 17.5 -15.836 -1.576 1 98.44 70 ARG B C 1
ATOM 3104 O O . ARG B 1 70 ? 16.453 -15.734 -0.937 1 98.44 70 ARG B O 1
ATOM 3111 N N . ILE B 1 71 ? 17.781 -15.18 -2.725 1 98.69 71 ILE B N 1
ATOM 3112 C CA . ILE B 1 71 ? 16.781 -14.297 -3.297 1 98.69 71 ILE B CA 1
ATOM 3113 C C . ILE B 1 71 ? 16.484 -14.719 -4.734 1 98.69 71 ILE B C 1
ATOM 3115 O O . ILE B 1 71 ? 17.406 -14.906 -5.535 1 98.69 71 ILE B O 1
ATOM 3119 N N . SER B 1 72 ? 15.25 -14.945 -5.023 1 98.69 72 SER B N 1
ATOM 3120 C CA . SER B 1 72 ? 14.844 -15.148 -6.41 1 98.69 72 SER B CA 1
ATOM 3121 C C . SER B 1 72 ? 14.055 -13.945 -6.934 1 98.69 72 SER B C 1
ATOM 3123 O O . SER B 1 72 ? 13.328 -13.297 -6.176 1 98.69 72 SER B O 1
ATOM 3125 N N . THR B 1 73 ? 14.258 -13.641 -8.18 1 98.81 73 THR B N 1
ATOM 3126 C CA . THR B 1 73 ? 13.531 -12.547 -8.82 1 98.81 73 THR B CA 1
ATOM 3127 C C . THR B 1 73 ? 12.484 -13.094 -9.789 1 98.81 73 THR B C 1
ATOM 3129 O O . THR B 1 73 ? 12.656 -14.164 -10.367 1 98.81 73 THR B O 1
ATOM 3132 N N . CYS B 1 74 ? 11.398 -12.398 -9.891 1 98.88 74 CYS B N 1
ATOM 3133 C CA . CYS B 1 74 ? 10.359 -12.844 -10.812 1 98.88 74 CYS B CA 1
ATOM 3134 C C . CYS B 1 74 ? 9.711 -11.656 -11.508 1 98.88 74 CYS B C 1
ATOM 3136 O O . CYS B 1 74 ? 9.867 -10.508 -11.078 1 98.88 74 CYS B O 1
ATOM 3138 N N . PHE B 1 75 ? 9.117 -11.922 -12.633 1 98.5 75 PHE B N 1
ATOM 3139 C CA . PHE B 1 75 ? 8.422 -10.961 -13.484 1 98.5 75 PHE B CA 1
ATOM 3140 C C . PHE B 1 75 ? 7.125 -11.562 -14.023 1 98.5 75 PHE B C 1
ATOM 3142 O O . PHE B 1 75 ? 7.117 -12.695 -14.516 1 98.5 75 PHE B O 1
ATOM 3149 N N . LEU B 1 76 ? 6.031 -10.852 -13.867 1 97.56 76 LEU B N 1
ATOM 3150 C CA . LEU B 1 76 ? 4.719 -11.344 -14.266 1 97.56 76 LEU B CA 1
ATOM 3151 C C . LEU B 1 76 ? 4.223 -10.617 -15.508 1 97.56 76 LEU B C 1
ATOM 3153 O O . LEU B 1 76 ? 4.34 -9.398 -15.609 1 97.56 76 LEU B O 1
ATOM 3157 N N . VAL B 1 77 ? 3.729 -11.375 -16.469 1 95.75 77 VAL B N 1
ATOM 3158 C CA . VAL B 1 77 ? 3.129 -10.812 -17.672 1 95.75 77 VAL B CA 1
ATOM 3159 C C . VAL B 1 77 ? 1.619 -11.039 -17.656 1 95.75 77 VAL B C 1
ATOM 3161 O O . VAL B 1 77 ? 1.154 -12.164 -17.469 1 95.75 77 VAL B O 1
ATOM 3164 N N . ASP B 1 78 ? 0.865 -9.969 -17.875 1 94 78 ASP B N 1
ATOM 3165 C CA . ASP B 1 78 ? -0.589 -10.094 -17.922 1 94 78 ASP B CA 1
ATOM 3166 C C . ASP B 1 78 ? -1.054 -10.586 -19.297 1 94 78 ASP B C 1
ATOM 3168 O O . ASP B 1 78 ? -1.366 -9.781 -20.172 1 94 78 ASP B O 1
ATOM 3172 N N . ASP B 1 79 ? -1.199 -11.859 -19.469 1 93.81 79 ASP B N 1
ATOM 3173 C CA . ASP B 1 79 ? -1.753 -12.461 -20.672 1 93.81 79 ASP B CA 1
ATOM 3174 C C . ASP B 1 79 ? -3.184 -12.938 -20.438 1 93.81 79 ASP B C 1
ATOM 3176 O O . ASP B 1 79 ? -3.781 -13.57 -21.312 1 93.81 79 ASP B O 1
ATOM 3180 N N . TYR B 1 80 ? -3.697 -12.664 -19.297 1 93.88 80 TYR B N 1
ATOM 3181 C CA . TYR B 1 80 ? -5.027 -13.141 -18.938 1 93.88 80 TYR B CA 1
ATOM 3182 C C . TYR B 1 80 ? -6.109 -12.258 -19.531 1 93.88 80 TYR B C 1
ATOM 3184 O O . TYR B 1 80 ? -7.047 -12.75 -20.172 1 93.88 80 TYR B O 1
ATOM 3192 N N . PHE B 1 81 ? -5.973 -10.961 -19.422 1 87.88 81 PHE B N 1
ATOM 3193 C CA . PHE B 1 81 ? -6.988 -10.039 -19.922 1 87.88 81 PHE B CA 1
ATOM 3194 C C . PHE B 1 81 ? -6.711 -9.656 -21.375 1 87.88 81 PHE B C 1
ATOM 3196 O O . PHE B 1 81 ? -7.641 -9.539 -22.172 1 87.88 81 PHE B O 1
ATOM 3203 N N . THR B 1 82 ? -5.496 -9.375 -21.531 1 82.88 82 THR B N 1
ATOM 3204 C CA . THR B 1 82 ? -5.145 -8.977 -22.891 1 82.88 82 THR B CA 1
ATOM 3205 C C . THR B 1 82 ? -3.889 -9.703 -23.359 1 82.88 82 THR B C 1
ATOM 3207 O O . THR B 1 82 ? -2.844 -9.641 -22.719 1 82.88 82 THR B O 1
ATOM 3210 N N . ARG B 1 83 ? -4.102 -10.406 -24.375 1 82.5 83 ARG B N 1
ATOM 3211 C CA . ARG B 1 83 ? -2.93 -10.984 -25.031 1 82.5 83 ARG B CA 1
ATOM 3212 C C . ARG B 1 83 ? -2.381 -10.039 -26.094 1 82.5 83 ARG B C 1
ATOM 3214 O O . ARG B 1 83 ? -3.121 -9.586 -26.969 1 82.5 83 ARG B O 1
ATOM 3221 N N . PHE B 1 84 ? -1.308 -9.516 -25.594 1 80.62 84 PHE B N 1
ATOM 3222 C CA . PHE B 1 84 ? -0.667 -8.594 -26.531 1 80.62 84 PHE B CA 1
ATOM 3223 C C . PHE B 1 84 ? 0.643 -9.172 -27.047 1 80.62 84 PHE B C 1
ATOM 3225 O O . PHE B 1 84 ? 1.328 -9.906 -26.344 1 80.62 84 PHE B O 1
ATOM 3232 N N . SER B 1 85 ? 0.801 -8.977 -28.344 1 87.5 85 SER B N 1
ATOM 3233 C CA . SER B 1 85 ? 2.004 -9.469 -29 1 87.5 85 SER B CA 1
ATOM 3234 C C . SER B 1 85 ? 2.172 -10.969 -28.797 1 87.5 85 SER B C 1
ATOM 3236 O O . SER B 1 85 ? 1.189 -11.711 -28.766 1 87.5 85 SER B O 1
ATOM 3238 N N . THR B 1 86 ? 3.434 -11.414 -28.875 1 93.81 86 THR B N 1
ATOM 3239 C CA . THR B 1 86 ? 3.789 -12.812 -28.672 1 93.81 86 THR B CA 1
ATOM 3240 C C . THR B 1 86 ? 4.965 -12.93 -27.703 1 93.81 86 THR B C 1
ATOM 3242 O O . THR B 1 86 ? 5.746 -11.992 -27.547 1 93.81 86 THR B O 1
ATOM 3245 N N . PRO B 1 87 ? 5.07 -14.133 -27.016 1 95.75 87 PRO B N 1
ATOM 3246 C CA . PRO B 1 87 ? 6.246 -14.32 -26.172 1 95.75 87 PRO B CA 1
ATOM 3247 C C . PRO B 1 87 ? 7.559 -14.164 -26.938 1 95.75 87 PRO B C 1
ATOM 3249 O O . PRO B 1 87 ? 8.523 -13.609 -26.406 1 95.75 87 PRO B O 1
ATOM 3252 N N . ALA B 1 88 ? 7.578 -14.586 -28.188 1 96.69 88 ALA B N 1
ATOM 3253 C CA . ALA B 1 88 ? 8.781 -14.531 -29 1 96.69 88 ALA B CA 1
ATOM 3254 C C . ALA B 1 88 ? 9.258 -13.086 -29.188 1 96.69 88 ALA B C 1
ATOM 3256 O O . ALA B 1 88 ? 10.461 -12.828 -29.281 1 96.69 88 ALA B O 1
ATOM 3257 N N . GLU B 1 89 ? 8.352 -12.25 -29.234 1 94.12 89 GLU B N 1
ATOM 3258 C CA . GLU B 1 89 ? 8.672 -10.836 -29.453 1 94.12 89 GLU B CA 1
ATOM 3259 C C . GLU B 1 89 ? 8.883 -10.117 -28.125 1 94.12 89 GLU B C 1
ATOM 3261 O O . GLU B 1 89 ? 9.812 -9.312 -27.984 1 94.12 89 GLU B O 1
ATOM 3266 N N . LEU B 1 90 ? 8.141 -10.422 -27.188 1 93.81 90 LEU B N 1
ATOM 3267 C CA . LEU B 1 90 ? 8.062 -9.633 -25.969 1 93.81 90 LEU B CA 1
ATOM 3268 C C . LEU B 1 90 ? 9.141 -10.055 -24.984 1 93.81 90 LEU B C 1
ATOM 3270 O O . LEU B 1 90 ? 9.82 -9.203 -24.391 1 93.81 90 LEU B O 1
ATOM 3274 N N . VAL B 1 91 ? 9.289 -11.328 -24.75 1 96.06 91 VAL B N 1
ATOM 3275 C CA . VAL B 1 91 ? 10.109 -11.836 -23.656 1 96.06 91 VAL B CA 1
ATOM 3276 C C . VAL B 1 91 ? 11.562 -11.422 -23.859 1 96.06 91 VAL B C 1
ATOM 3278 O O . VAL B 1 91 ? 12.211 -10.93 -22.938 1 96.06 91 VAL B O 1
ATOM 3281 N N . PRO B 1 92 ? 12.117 -11.5 -25.109 1 96 92 PRO B N 1
ATOM 3282 C CA . PRO B 1 92 ? 13.5 -11.047 -25.297 1 96 92 PRO B CA 1
ATOM 3283 C C . PRO B 1 92 ? 13.688 -9.57 -24.969 1 96 92 PRO B C 1
ATOM 3285 O O . PRO B 1 92 ? 14.719 -9.18 -24.406 1 96 92 PRO B O 1
ATOM 3288 N N . VAL B 1 93 ? 12.688 -8.789 -25.297 1 95.25 93 VAL B N 1
ATOM 3289 C CA . VAL B 1 93 ? 12.766 -7.355 -25.047 1 95.25 93 VAL B CA 1
ATOM 3290 C C . VAL B 1 93 ? 12.805 -7.105 -23.531 1 95.25 93 VAL B C 1
ATOM 3292 O O . VAL B 1 93 ? 13.617 -6.316 -23.047 1 95.25 93 VAL B O 1
ATOM 3295 N N . VAL B 1 94 ? 11.961 -7.793 -22.812 1 96.44 94 VAL B N 1
ATOM 3296 C CA . VAL B 1 94 ? 11.906 -7.656 -21.359 1 96.44 94 VAL B CA 1
ATOM 3297 C C . VAL B 1 94 ? 13.242 -8.062 -20.75 1 96.44 94 VAL B C 1
ATOM 3299 O O . VAL B 1 94 ? 13.797 -7.336 -19.922 1 96.44 94 VAL B O 1
ATOM 3302 N N . LEU B 1 95 ? 13.766 -9.18 -21.188 1 97.06 95 LEU B N 1
ATOM 3303 C CA . LEU B 1 95 ? 15.016 -9.703 -20.641 1 97.06 95 LEU B CA 1
ATOM 3304 C C . LEU B 1 95 ? 16.188 -8.789 -20.969 1 97.06 95 LEU B C 1
ATOM 3306 O O . LEU B 1 95 ? 17.047 -8.547 -20.141 1 97.06 95 LEU B O 1
ATOM 3310 N N . GLU B 1 96 ? 16.203 -8.297 -22.172 1 96.88 96 GLU B N 1
ATOM 3311 C CA . GLU B 1 96 ? 17.266 -7.41 -22.609 1 96.88 96 GLU B CA 1
ATOM 3312 C C . GLU B 1 96 ? 17.266 -6.109 -21.812 1 96.88 96 GLU B C 1
ATOM 3314 O O . GLU B 1 96 ? 18.312 -5.664 -21.344 1 96.88 96 GLU B O 1
ATOM 3319 N N . GLU B 1 97 ? 16.078 -5.496 -21.656 1 96.69 97 GLU B N 1
ATOM 3320 C CA . GLU B 1 97 ? 15.992 -4.238 -20.922 1 96.69 97 GLU B CA 1
ATOM 3321 C C . GLU B 1 97 ? 16.344 -4.438 -19.453 1 96.69 97 GLU B C 1
ATOM 3323 O O . GLU B 1 97 ? 16.984 -3.574 -18.844 1 96.69 97 GLU B O 1
ATOM 3328 N N . ALA B 1 98 ? 15.93 -5.555 -18.906 1 97.69 98 ALA B N 1
ATOM 3329 C CA . ALA B 1 98 ? 16.328 -5.867 -17.531 1 97.69 98 ALA B CA 1
ATOM 3330 C C . ALA B 1 98 ? 17.844 -6.004 -17.406 1 97.69 98 ALA B C 1
ATOM 3332 O O . ALA B 1 98 ? 18.453 -5.434 -16.5 1 97.69 98 ALA B O 1
ATOM 3333 N N . ALA B 1 99 ? 18.438 -6.719 -18.328 1 97.75 99 ALA B N 1
ATOM 3334 C CA . ALA B 1 99 ? 19.891 -6.941 -18.312 1 97.75 99 ALA B CA 1
ATOM 3335 C C . ALA B 1 99 ? 20.641 -5.625 -18.438 1 97.75 99 ALA B C 1
ATOM 3337 O O . ALA B 1 99 ? 21.672 -5.426 -17.781 1 97.75 99 ALA B O 1
ATOM 3338 N N . GLN B 1 100 ? 20.141 -4.766 -19.281 1 97.5 100 GLN B N 1
ATOM 3339 C CA . GLN B 1 100 ? 20.766 -3.465 -19.484 1 97.5 100 GLN B CA 1
ATOM 3340 C C . GLN B 1 100 ? 20.781 -2.656 -18.188 1 97.5 100 GLN B C 1
ATOM 3342 O O . GLN B 1 100 ? 21.703 -1.865 -17.953 1 97.5 100 GLN B O 1
ATOM 3347 N N . ALA B 1 101 ? 19.797 -2.898 -17.359 1 97 101 ALA B N 1
ATOM 3348 C CA . ALA B 1 101 ? 19.719 -2.209 -16.078 1 97 101 ALA B CA 1
ATOM 3349 C C . ALA B 1 101 ? 20.5 -2.959 -15 1 97 101 ALA B C 1
ATOM 3351 O O . ALA B 1 101 ? 20.5 -2.566 -13.836 1 97 101 ALA B O 1
ATOM 3352 N N . GLY B 1 102 ? 21.109 -4.086 -15.352 1 97.69 102 GLY B N 1
ATOM 3353 C CA . GLY B 1 102 ? 21.875 -4.887 -14.398 1 97.69 102 GLY B CA 1
ATOM 3354 C C . GLY B 1 102 ? 21 -5.816 -13.57 1 97.69 102 GLY B C 1
ATOM 3355 O O . GLY B 1 102 ? 21.375 -6.199 -12.461 1 97.69 102 GLY B O 1
ATOM 3356 N N . LEU B 1 103 ? 19.844 -6.117 -14.102 1 98.38 103 LEU B N 1
ATOM 3357 C CA . LEU B 1 103 ? 18.906 -6.973 -13.375 1 98.38 103 LEU B CA 1
ATOM 3358 C C . LEU B 1 103 ? 18.781 -8.336 -14.055 1 98.38 103 LEU B C 1
ATOM 3360 O O . LEU B 1 103 ? 18.859 -8.43 -15.281 1 98.38 103 LEU B O 1
ATOM 3364 N N . VAL B 1 104 ? 18.641 -9.352 -13.273 1 98 104 VAL B N 1
ATOM 3365 C CA . VAL B 1 104 ? 18.406 -10.703 -13.766 1 98 104 VAL B CA 1
ATOM 3366 C C . VAL B 1 104 ? 17.016 -11.164 -13.359 1 98 104 VAL B C 1
ATOM 3368 O O . VAL B 1 104 ? 16.641 -11.062 -12.188 1 98 104 VAL B O 1
ATOM 3371 N N . ILE B 1 105 ? 16.266 -11.578 -14.305 1 98.5 105 ILE B N 1
ATOM 3372 C CA . ILE B 1 105 ? 14.977 -12.203 -14.039 1 98.5 105 ILE B CA 1
ATOM 3373 C C . ILE B 1 105 ? 15.148 -13.719 -13.969 1 98.5 105 ILE B C 1
ATOM 3375 O O . ILE B 1 105 ? 15.477 -14.359 -14.969 1 98.5 105 ILE B O 1
ATOM 3379 N N . ASP B 1 106 ? 14.906 -14.266 -12.82 1 98.81 106 ASP B N 1
ATOM 3380 C CA . ASP B 1 106 ? 15.062 -15.695 -12.602 1 98.81 106 ASP B CA 1
ATOM 3381 C C . ASP B 1 106 ? 13.844 -16.469 -13.109 1 98.81 106 ASP B C 1
ATOM 3383 O O . ASP B 1 106 ? 13.977 -17.547 -13.695 1 98.81 106 ASP B O 1
ATOM 3387 N N . TYR B 1 107 ? 12.664 -15.938 -12.844 1 98.81 107 TYR B N 1
ATOM 3388 C CA . TYR B 1 107 ? 11.414 -16.625 -13.148 1 98.81 107 TYR B CA 1
ATOM 3389 C C . TYR B 1 107 ? 10.445 -15.703 -13.891 1 98.81 107 TYR B C 1
ATOM 3391 O O . TYR B 1 107 ? 10.234 -14.562 -13.477 1 98.81 107 TYR B O 1
ATOM 3399 N N . LEU B 1 108 ? 9.922 -16.141 -15.008 1 98.62 108 LEU B N 1
ATOM 3400 C CA . LEU B 1 108 ? 8.891 -15.453 -15.773 1 98.62 108 LEU B CA 1
ATOM 3401 C C . LEU B 1 108 ? 7.551 -16.172 -15.648 1 98.62 108 LEU B C 1
ATOM 3403 O O . LEU B 1 108 ? 7.453 -17.359 -15.938 1 98.62 108 LEU B O 1
ATOM 3407 N N . ALA B 1 109 ? 6.562 -15.43 -15.188 1 98.31 109 ALA B N 1
ATOM 3408 C CA . ALA B 1 109 ? 5.246 -16.031 -14.977 1 98.31 109 ALA B CA 1
ATOM 3409 C C . ALA B 1 109 ? 4.188 -15.359 -15.844 1 98.31 109 ALA B C 1
ATOM 3411 O O . ALA B 1 109 ? 4.32 -14.18 -16.188 1 98.31 109 ALA B O 1
ATOM 3412 N N . ARG B 1 110 ? 3.227 -16.141 -16.219 1 97.38 110 ARG B N 1
ATOM 3413 C CA . ARG B 1 110 ? 2.037 -15.664 -16.906 1 97.38 110 ARG B CA 1
ATOM 3414 C C . ARG B 1 110 ? 0.854 -15.539 -15.961 1 97.38 110 ARG B C 1
ATOM 3416 O O . ARG B 1 110 ? 0.56 -16.469 -15.211 1 97.38 110 ARG B O 1
ATOM 3423 N N . GLU B 1 111 ? 0.138 -14.453 -16 1 97.12 111 GLU B N 1
ATOM 3424 C CA . GLU B 1 111 ? -1.008 -14.266 -15.117 1 97.12 111 GLU B CA 1
ATOM 3425 C C . GLU B 1 111 ? -2.078 -15.32 -15.367 1 97.12 111 GLU B C 1
ATOM 3427 O O . GLU B 1 111 ? -2.758 -15.758 -14.438 1 97.12 111 GLU B O 1
ATOM 3432 N N . SER B 1 112 ? -2.289 -15.734 -16.641 1 97.06 112 SER B N 1
ATOM 3433 C CA . SER B 1 112 ? -3.256 -16.781 -16.984 1 97.06 112 SER B CA 1
ATOM 3434 C C . SER B 1 112 ? -2.936 -18.078 -16.25 1 97.06 112 SER B C 1
ATOM 3436 O O . SER B 1 112 ? -3.832 -18.875 -15.984 1 97.06 112 SER B O 1
ATOM 3438 N N . GLY B 1 113 ? -1.637 -18.25 -15.945 1 97.62 113 GLY B N 1
ATOM 3439 C CA . GLY B 1 113 ? -1.222 -19.422 -15.195 1 97.62 113 GLY B CA 1
ATOM 3440 C C . GLY B 1 113 ? -1.773 -19.453 -13.781 1 97.62 113 GLY B C 1
ATOM 3441 O O . GLY B 1 113 ? -1.811 -20.516 -13.148 1 97.62 113 GLY B O 1
ATOM 3442 N N . CYS B 1 114 ? -2.129 -18.312 -13.219 1 98.19 114 CYS B N 1
ATOM 3443 C CA . CYS B 1 114 ? -2.742 -18.234 -11.898 1 98.19 114 CYS B CA 1
ATOM 3444 C C . CYS B 1 114 ? -4.199 -18.688 -11.945 1 98.19 114 CYS B C 1
ATOM 3446 O O . CYS B 1 114 ? -4.773 -19.062 -10.922 1 98.19 114 CYS B O 1
ATOM 3448 N N . ALA B 1 115 ? -4.758 -18.594 -13.164 1 97.81 115 ALA B N 1
ATOM 3449 C CA . ALA B 1 115 ? -6.109 -19.109 -13.352 1 97.81 115 ALA B CA 1
ATOM 3450 C C . ALA B 1 115 ? -6.098 -20.609 -13.594 1 97.81 115 ALA B C 1
ATOM 3452 O O . ALA B 1 115 ? -6.742 -21.375 -12.875 1 97.81 115 ALA B O 1
ATOM 3453 N N . VAL B 1 116 ? -5.336 -21.016 -14.625 1 97.25 116 VAL B N 1
ATOM 3454 C CA . VAL B 1 116 ? -5.215 -22.406 -15.008 1 97.25 116 VAL B CA 1
ATOM 3455 C C . VAL B 1 116 ? -3.76 -22.734 -15.344 1 97.25 116 VAL B C 1
ATOM 3457 O O . VAL B 1 116 ? -3.107 -21.984 -16.078 1 97.25 116 VAL B O 1
ATOM 3460 N N . ALA B 1 117 ? -3.25 -23.703 -14.758 1 96.69 117 ALA B N 1
ATOM 3461 C CA . ALA B 1 117 ? -1.919 -24.219 -15.086 1 96.69 117 ALA B CA 1
ATOM 3462 C C . ALA B 1 117 ? -1.896 -25.734 -15.086 1 96.69 117 ALA B C 1
ATOM 3464 O O . ALA B 1 117 ? -2.428 -26.375 -14.164 1 96.69 117 ALA B O 1
ATOM 3465 N N . ASP B 1 118 ? -1.316 -26.359 -16.203 1 94.25 118 ASP B N 1
ATOM 3466 C CA . ASP B 1 118 ? -1.183 -27.812 -16.312 1 94.25 118 ASP B CA 1
ATOM 3467 C C . ASP B 1 118 ? -2.527 -28.5 -16.094 1 94.25 118 ASP B C 1
ATOM 3469 O O . ASP B 1 118 ? -2.619 -29.469 -15.344 1 94.25 118 ASP B O 1
ATOM 3473 N N . LYS B 1 119 ? -3.562 -27.969 -16.562 1 93.94 119 LYS B N 1
ATOM 3474 C CA . LYS B 1 119 ? -4.926 -28.5 -16.578 1 93.94 119 LYS B CA 1
ATOM 3475 C C . LYS B 1 119 ? -5.559 -28.453 -15.195 1 93.94 119 LYS B C 1
ATOM 3477 O O . LYS B 1 119 ? -6.605 -29.062 -14.969 1 93.94 119 LYS B O 1
ATOM 3482 N N . ILE B 1 120 ? -4.906 -27.812 -14.328 1 96.69 120 ILE B N 1
ATOM 3483 C CA . ILE B 1 120 ? -5.477 -27.609 -13 1 96.69 120 ILE B CA 1
ATOM 3484 C C . ILE B 1 120 ? -6.094 -26.219 -12.914 1 96.69 120 ILE B C 1
ATOM 3486 O O . ILE B 1 120 ? -5.445 -25.219 -13.266 1 96.69 120 ILE B O 1
ATOM 3490 N N . GLU B 1 121 ? -7.348 -26.156 -12.508 1 97.31 121 GLU B N 1
ATOM 3491 C CA . GLU B 1 121 ? -8.031 -24.875 -12.289 1 97.31 121 GLU B CA 1
ATOM 3492 C C . GLU B 1 121 ? -7.625 -24.266 -10.953 1 97.31 121 GLU B C 1
ATOM 3494 O O . GLU B 1 121 ? -8.367 -24.344 -9.969 1 97.31 121 GLU B O 1
ATOM 3499 N N . ILE B 1 122 ? -6.574 -23.562 -10.945 1 98 122 ILE B N 1
ATOM 3500 C CA . ILE B 1 122 ? -5.918 -23.109 -9.719 1 98 122 ILE B CA 1
ATOM 3501 C C . ILE B 1 122 ? -6.785 -22.047 -9.031 1 98 122 ILE B C 1
ATOM 3503 O O . ILE B 1 122 ? -7.043 -22.156 -7.828 1 98 122 ILE B O 1
ATOM 3507 N N . ALA B 1 123 ? -7.199 -21.062 -9.781 1 98.06 123 ALA B N 1
ATOM 3508 C CA . ALA B 1 123 ? -8.023 -20 -9.203 1 98.06 123 ALA B CA 1
ATOM 3509 C C . ALA B 1 123 ? -9.289 -20.562 -8.578 1 98.06 123 ALA B C 1
ATOM 3511 O O . ALA B 1 123 ? -9.688 -20.156 -7.477 1 98.06 123 ALA B O 1
ATOM 3512 N N . GLU B 1 124 ? -9.938 -21.516 -9.289 1 96.62 124 GLU B N 1
ATOM 3513 C CA . GLU B 1 124 ? -11.133 -22.172 -8.758 1 96.62 124 GLU B CA 1
ATOM 3514 C C . GLU B 1 124 ? -10.836 -22.891 -7.449 1 96.62 124 GLU B C 1
ATOM 3516 O O . GLU B 1 124 ? -11.617 -22.812 -6.496 1 96.62 124 GLU B O 1
ATOM 3521 N N . SER B 1 125 ? -9.75 -23.594 -7.465 1 96.44 125 SER B N 1
ATOM 3522 C CA . SER B 1 125 ? -9.336 -24.312 -6.262 1 96.44 125 SER B CA 1
ATOM 3523 C C . SER B 1 125 ? -9.164 -23.359 -5.082 1 96.44 125 SER B C 1
ATOM 3525 O O . SER B 1 125 ? -9.609 -23.656 -3.971 1 96.44 125 SER B O 1
ATOM 3527 N N . VAL B 1 126 ? -8.594 -22.219 -5.285 1 97.62 126 VAL B N 1
ATOM 3528 C CA . VAL B 1 126 ? -8.383 -21.234 -4.227 1 97.62 126 VAL B CA 1
ATOM 3529 C C . VAL B 1 126 ? -9.719 -20.625 -3.805 1 97.62 126 VAL B C 1
ATOM 3531 O O . VAL B 1 126 ? -9.969 -20.422 -2.615 1 97.62 126 VAL B O 1
ATOM 3534 N N . ALA B 1 127 ? -10.562 -20.375 -4.77 1 97.19 127 ALA B N 1
ATOM 3535 C CA . ALA B 1 127 ? -11.875 -19.812 -4.473 1 97.19 127 ALA B CA 1
ATOM 3536 C C . ALA B 1 127 ? -12.664 -20.734 -3.531 1 97.19 127 ALA B C 1
ATOM 3538 O O . ALA B 1 127 ? -13.383 -20.25 -2.654 1 97.19 127 ALA B O 1
ATOM 3539 N N . HIS B 1 128 ? -12.508 -22 -3.648 1 95.19 128 HIS B N 1
ATOM 3540 C CA . HIS B 1 128 ? -13.219 -22.969 -2.832 1 95.19 128 HIS B CA 1
ATOM 3541 C C . HIS B 1 128 ? -12.703 -22.969 -1.396 1 95.19 128 HIS B C 1
ATOM 3543 O O . HIS B 1 128 ? -13.344 -23.531 -0.503 1 95.19 128 HIS B O 1
ATOM 3549 N N . ARG B 1 129 ? -11.625 -22.312 -1.197 1 95.81 129 ARG B N 1
ATOM 3550 C CA . ARG B 1 129 ? -11.016 -22.312 0.129 1 95.81 129 ARG B CA 1
ATOM 3551 C C . ARG B 1 129 ? -11.242 -20.984 0.835 1 95.81 129 ARG B C 1
ATOM 3553 O O . ARG B 1 129 ? -10.68 -20.734 1.903 1 95.81 129 ARG B O 1
ATOM 3560 N N . LEU B 1 130 ? -12 -20.125 0.276 1 95.94 130 LEU B N 1
ATOM 3561 C CA . LEU B 1 130 ? -12.336 -18.844 0.905 1 95.94 130 LEU B CA 1
ATOM 3562 C C . LEU B 1 130 ? -13.203 -19.062 2.143 1 95.94 130 LEU B C 1
ATOM 3564 O O . LEU B 1 130 ? -14.141 -19.859 2.117 1 95.94 130 LEU B O 1
ATOM 3568 N N . VAL B 1 131 ? -12.859 -18.406 3.191 1 91.75 131 VAL B N 1
ATOM 3569 C CA . VAL B 1 131 ? -13.625 -18.391 4.434 1 91.75 131 VAL B CA 1
ATOM 3570 C C . VAL B 1 131 ? -13.984 -16.969 4.82 1 91.75 131 VAL B C 1
ATOM 3572 O O . VAL B 1 131 ? -13.148 -16.219 5.332 1 91.75 131 VAL B O 1
ATOM 3575 N N . GLU B 1 132 ? -15.219 -16.688 4.633 1 86.44 132 GLU B N 1
ATOM 3576 C CA . GLU B 1 132 ? -15.672 -15.312 4.848 1 86.44 132 GLU B CA 1
ATOM 3577 C C . GLU B 1 132 ? -15.609 -14.938 6.328 1 86.44 132 GLU B C 1
ATOM 3579 O O . GLU B 1 132 ? -15.93 -15.75 7.195 1 86.44 132 GLU B O 1
ATOM 3584 N N . SER B 1 133 ? -15.133 -13.773 6.652 1 78.12 133 SER B N 1
ATOM 3585 C CA . SER B 1 133 ? -15.164 -13.188 7.984 1 78.12 133 SER B CA 1
ATOM 3586 C C . SER B 1 133 ? -15.797 -11.797 7.965 1 78.12 133 SER B C 1
ATOM 3588 O O . SER B 1 133 ? -15.25 -10.867 7.367 1 78.12 133 SER B O 1
ATOM 3590 N N . PRO B 1 134 ? -16.875 -11.648 8.688 1 71.38 134 PRO B N 1
ATOM 3591 C CA . PRO B 1 134 ? -17.641 -12.625 9.469 1 71.38 134 PRO B CA 1
ATOM 3592 C C . PRO B 1 134 ? -18.328 -13.672 8.586 1 71.38 134 PRO B C 1
ATOM 3594 O O . PRO B 1 134 ? -18.453 -13.477 7.375 1 71.38 134 PRO B O 1
ATOM 3597 N N . PRO B 1 135 ? -18.641 -14.859 9.242 1 66.81 135 PRO B N 1
ATOM 3598 C CA . PRO B 1 135 ? -19.25 -15.93 8.453 1 66.81 135 PRO B CA 1
ATOM 3599 C C . PRO B 1 135 ? -20.594 -15.516 7.84 1 66.81 135 PRO B C 1
ATOM 360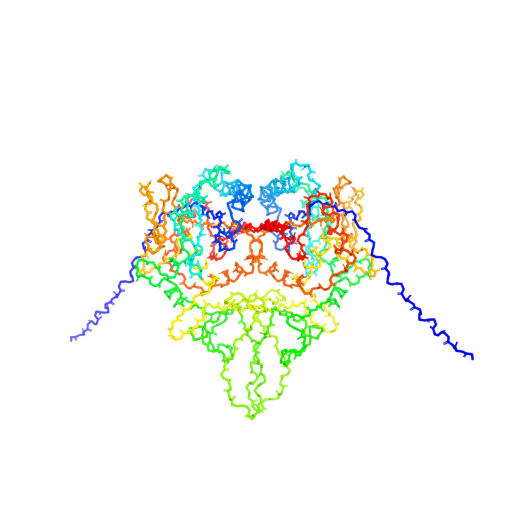1 O O . PRO B 1 135 ? -21.25 -14.609 8.352 1 66.81 135 PRO B O 1
ATOM 3604 N N . PRO B 1 136 ? -20.828 -16.234 6.723 1 57.84 136 PRO B N 1
ATOM 3605 C CA . PRO B 1 136 ? -22.109 -15.977 6.062 1 57.84 136 PRO B CA 1
ATOM 3606 C C . PRO B 1 136 ? -23.297 -16.141 7.008 1 57.84 136 PRO B C 1
ATOM 3608 O O . PRO B 1 136 ? -23.297 -17.031 7.859 1 57.84 136 PRO B O 1
ATOM 3611 N N . GLY B 1 137 ? -24.281 -15.367 6.914 1 56.19 137 GLY B N 1
ATOM 3612 C CA . GLY B 1 137 ? -25.484 -15.414 7.746 1 56.19 137 GLY B CA 1
ATOM 3613 C C . GLY B 1 137 ? -25.391 -14.508 8.961 1 56.19 137 GLY B C 1
ATOM 3614 O O . GLY B 1 137 ? -26.391 -14.281 9.641 1 56.19 137 GLY B O 1
ATOM 3615 N N . SER B 1 138 ? -23.984 -14.508 9.383 1 50.03 138 SER B N 1
ATOM 3616 C CA . SER B 1 138 ? -23.906 -13.625 10.539 1 50.03 138 SER B CA 1
ATOM 3617 C C . SER B 1 138 ? -24.641 -12.312 10.281 1 50.03 138 SER B C 1
ATOM 3619 O O . SER B 1 138 ? -25.156 -11.688 11.203 1 50.03 138 SER B O 1
ATOM 3621 N N . HIS B 1 139 ? -24.172 -11.891 9.109 1 48.38 139 HIS B N 1
ATOM 3622 C CA . HIS B 1 139 ? -24.766 -10.602 8.75 1 48.38 139 HIS B CA 1
ATOM 3623 C C . HIS B 1 139 ? -25.703 -10.742 7.559 1 48.38 139 HIS B C 1
ATOM 3625 O O . HIS B 1 139 ? -25.391 -11.422 6.582 1 48.38 139 HIS B O 1
ATOM 3631 N N . GLY B 1 140 ? -26.953 -10.328 7.656 1 52.53 140 GLY B N 1
ATOM 3632 C CA . GLY B 1 140 ? -28.031 -10.047 6.723 1 52.53 140 GLY B CA 1
ATOM 3633 C C . GLY B 1 140 ? -28 -10.93 5.492 1 52.53 140 GLY B C 1
ATOM 3634 O O . GLY B 1 140 ? -27.281 -11.938 5.461 1 52.53 140 GLY B O 1
ATOM 3635 N N . SER B 1 141 ? -28.75 -10.398 4.34 1 60.81 141 SER B N 1
ATOM 3636 C CA . SER B 1 141 ? -29.328 -10.852 3.08 1 60.81 141 SER B CA 1
ATOM 3637 C C . SER B 1 141 ? -28.25 -11.117 2.035 1 60.81 141 SER B C 1
ATOM 3639 O O . SER B 1 141 ? -28.562 -11.414 0.88 1 60.81 141 SER B O 1
ATOM 3641 N N . ARG B 1 142 ? -26.875 -11.133 2.467 1 68.94 142 ARG B N 1
ATOM 3642 C CA . ARG B 1 142 ? -25.984 -11.359 1.335 1 68.94 142 ARG B CA 1
ATOM 3643 C C . ARG B 1 142 ? -25.672 -12.836 1.161 1 68.94 142 ARG B C 1
ATOM 3645 O O . ARG B 1 142 ? -25.312 -13.523 2.123 1 68.94 142 ARG B O 1
ATOM 3652 N N . PRO B 1 143 ? -25.891 -13.242 -0.047 1 79 143 PRO B N 1
ATOM 3653 C CA . PRO B 1 143 ? -25.484 -14.625 -0.332 1 79 143 PRO B CA 1
ATOM 3654 C C . PRO B 1 143 ? -23.984 -14.844 -0.137 1 79 143 PRO B C 1
ATOM 3656 O O . PRO B 1 143 ? -23.219 -13.883 -0.061 1 79 143 PRO B O 1
ATOM 3659 N N . PRO B 1 144 ? -23.594 -16.062 0.1 1 86.31 144 PRO B N 1
ATOM 3660 C CA . PRO B 1 144 ? -22.172 -16.375 0.282 1 86.31 144 PRO B CA 1
ATOM 3661 C C . PRO B 1 144 ? -21.312 -15.961 -0.907 1 86.31 144 PRO B C 1
ATOM 3663 O O . PRO B 1 144 ? -21.828 -15.781 -2.014 1 86.31 144 PRO B O 1
ATOM 3666 N N . VAL B 1 145 ? -20.031 -15.867 -0.661 1 90.81 145 VAL B N 1
ATOM 3667 C CA . VAL B 1 145 ? -19.062 -15.414 -1.655 1 90.81 145 VAL B CA 1
ATOM 3668 C C . VAL B 1 145 ? -19.094 -16.344 -2.865 1 90.81 145 VAL B C 1
ATOM 3670 O O . VAL B 1 145 ? -18.906 -15.898 -4.004 1 90.81 145 VAL B O 1
ATOM 3673 N N . SER B 1 146 ? -19.359 -17.625 -2.646 1 88.94 146 SER B N 1
ATOM 3674 C CA . SER B 1 146 ? -19.391 -18.594 -3.734 1 88.94 146 SER B CA 1
ATOM 3675 C C . SER B 1 146 ? -20.484 -18.25 -4.746 1 88.94 146 SER B C 1
ATOM 3677 O O . SER B 1 146 ? -20.359 -18.594 -5.926 1 88.94 146 SER B O 1
ATOM 3679 N N . GLN B 1 147 ? -21.469 -17.531 -4.27 1 86.81 147 GLN B N 1
ATOM 3680 C CA . GLN B 1 147 ? -22.594 -17.172 -5.129 1 86.81 147 GLN B CA 1
ATOM 3681 C C . GLN B 1 147 ? -22.422 -15.758 -5.691 1 86.81 147 GLN B C 1
ATOM 3683 O O . GLN B 1 147 ? -22.703 -15.516 -6.871 1 86.81 147 GLN B O 1
ATOM 3688 N N . THR B 1 148 ? -21.953 -14.875 -4.914 1 88.44 148 THR B N 1
ATOM 3689 C CA . THR B 1 148 ? -21.938 -13.477 -5.312 1 88.44 148 THR B CA 1
ATOM 3690 C C . THR B 1 148 ? -20.672 -13.133 -6.082 1 88.44 148 THR B C 1
ATOM 3692 O O . THR B 1 148 ? -20.672 -12.227 -6.918 1 88.44 148 THR B O 1
ATOM 3695 N N . GLY B 1 149 ? -19.5 -13.797 -5.703 1 94 149 GLY B N 1
ATOM 3696 C CA . GLY B 1 149 ? -18.203 -13.422 -6.234 1 94 149 GLY B CA 1
ATOM 3697 C C . GLY B 1 149 ? -17.609 -12.203 -5.555 1 94 149 GLY B C 1
ATOM 3698 O O . GLY B 1 149 ? -16.719 -11.555 -6.102 1 94 149 GLY B O 1
ATOM 3699 N N . TRP B 1 150 ? -18.234 -11.859 -4.379 1 93.94 150 TRP B N 1
ATOM 3700 C CA . TRP B 1 150 ? -17.781 -10.672 -3.66 1 93.94 150 TRP B CA 1
ATOM 3701 C C . TRP B 1 150 ? -17.328 -11.023 -2.248 1 93.94 150 TRP B C 1
ATOM 3703 O O . TRP B 1 150 ? -18 -11.797 -1.552 1 93.94 150 TRP B O 1
ATOM 3713 N N . LEU B 1 151 ? -16.188 -10.523 -1.851 1 95.81 151 LEU B N 1
ATOM 3714 C CA . LEU B 1 151 ? -15.586 -10.789 -0.545 1 95.81 151 LEU B CA 1
ATOM 3715 C C . LEU B 1 151 ? -15.383 -9.492 0.233 1 95.81 151 LEU B C 1
ATOM 3717 O O . LEU B 1 151 ? -14.711 -8.578 -0.245 1 95.81 151 LEU B O 1
ATOM 3721 N N . ALA B 1 152 ? -15.945 -9.383 1.408 1 93.75 152 ALA B N 1
ATOM 3722 C CA . ALA B 1 152 ? -15.852 -8.18 2.223 1 93.75 152 ALA B CA 1
ATOM 3723 C C . ALA B 1 152 ? -14.969 -8.406 3.445 1 93.75 152 ALA B C 1
ATOM 3725 O O . ALA B 1 152 ? -14.781 -9.547 3.875 1 93.75 152 ALA B O 1
ATOM 3726 N N . ASN B 1 153 ? -14.43 -7.34 3.963 1 94.69 153 ASN B N 1
ATOM 3727 C CA . ASN B 1 153 ? -13.633 -7.449 5.184 1 94.69 153 ASN B CA 1
ATOM 3728 C C . ASN B 1 153 ? -14.477 -7.184 6.426 1 94.69 153 ASN B C 1
ATOM 3730 O O . ASN B 1 153 ? -13.938 -6.934 7.508 1 94.69 153 ASN B O 1
ATOM 3734 N N . GLY B 1 154 ? -15.711 -7.145 6.242 1 91.69 154 GLY B N 1
ATOM 3735 C CA . GLY B 1 154 ? -16.609 -6.887 7.363 1 91.69 154 GLY B CA 1
ATOM 3736 C C . GLY B 1 154 ? -18.062 -7.023 6.996 1 91.69 154 GLY B C 1
ATOM 3737 O O . GLY B 1 154 ? -18.422 -7.777 6.086 1 91.69 154 GLY B O 1
ATOM 3738 N N . GLN B 1 155 ? -18.891 -6.336 7.848 1 85.62 155 GLN B N 1
ATOM 3739 C CA . GLN B 1 155 ? -20.328 -6.402 7.648 1 85.62 155 GLN B CA 1
ATOM 3740 C C . GLN B 1 155 ? -20.812 -5.262 6.758 1 85.62 155 GLN B C 1
ATOM 3742 O O . GLN B 1 155 ? -20.484 -4.098 6.996 1 85.62 155 GLN B O 1
ATOM 3747 N N . ARG B 1 156 ? -21.531 -5.641 5.742 1 81.69 156 ARG B N 1
ATOM 3748 C CA . ARG B 1 156 ? -22.125 -4.656 4.84 1 81.69 156 ARG B CA 1
ATOM 3749 C C . ARG B 1 156 ? -23.266 -3.918 5.516 1 81.69 156 ARG B C 1
ATOM 3751 O O . ARG B 1 156 ? -23.781 -4.363 6.547 1 81.69 156 ARG B O 1
ATOM 3758 N N . THR B 1 157 ? -23.609 -2.793 4.816 1 74.06 157 THR B N 1
ATOM 3759 C CA . THR B 1 157 ? -24.812 -2.092 5.266 1 74.06 157 THR B CA 1
ATOM 3760 C C . THR B 1 157 ? -26.047 -2.98 5.121 1 74.06 157 THR B C 1
ATOM 3762 O O . THR B 1 157 ? -26.25 -3.602 4.078 1 74.06 157 THR B O 1
ATOM 3765 N N . PRO B 1 158 ? -26.812 -3.135 6.277 1 65.38 158 PRO B N 1
ATOM 3766 C CA . PRO B 1 158 ? -28.016 -3.967 6.191 1 65.38 158 PRO B CA 1
ATOM 3767 C C . PRO B 1 158 ? -29.016 -3.436 5.18 1 65.38 158 PRO B C 1
ATOM 3769 O O . PRO B 1 158 ? -29.188 -2.221 5.051 1 65.38 158 PRO B O 1
ATOM 3772 N N . THR B 1 159 ? -29.422 -4.316 4.172 1 58.34 159 THR B N 1
ATOM 3773 C CA . THR B 1 159 ? -30.406 -3.932 3.164 1 58.34 159 THR B CA 1
ATOM 3774 C C . THR B 1 159 ? -31.812 -3.994 3.732 1 58.34 159 THR B C 1
ATOM 3776 O O . THR B 1 159 ? -32.719 -3.295 3.26 1 58.34 159 THR B O 1
ATOM 3779 N N . SER B 1 160 ? -32.312 -5.109 4.445 1 50.97 160 SER B N 1
ATOM 3780 C CA . SER B 1 160 ? -33.719 -5.504 4.57 1 50.97 160 SER B CA 1
ATOM 3781 C C . SER B 1 160 ? -34.469 -4.562 5.504 1 50.97 160 SER B C 1
ATOM 3783 O O . SER B 1 160 ? -34.094 -4.371 6.656 1 50.97 160 SER B O 1
ATOM 3785 N N . ARG B 1 161 ? -35.219 -3.559 4.879 1 45.12 161 ARG B N 1
ATOM 3786 C CA . ARG B 1 161 ? -36.312 -3.014 5.66 1 45.12 161 ARG B CA 1
ATOM 3787 C C . ARG B 1 161 ? -37.375 -4.07 5.91 1 45.12 161 ARG B C 1
ATOM 3789 O O . ARG B 1 161 ? -37.906 -4.668 4.969 1 45.12 161 ARG B O 1
ATOM 3796 N N . SER B 1 162 ? -37.469 -4.844 6.945 1 38.78 162 SER B N 1
ATOM 3797 C CA . SER B 1 162 ? -38.75 -5.453 7.238 1 38.78 162 SER B CA 1
ATOM 3798 C C . SER B 1 162 ? -39.875 -4.418 7.195 1 38.78 162 SER B C 1
ATOM 3800 O O . SER B 1 162 ? -39.688 -3.266 7.582 1 38.78 162 SER B O 1
ATOM 3802 N N . ALA B 1 163 ? -41.062 -4.672 6.52 1 42.53 163 ALA B N 1
ATOM 3803 C CA . ALA B 1 163 ? -42.312 -3.893 6.523 1 42.53 163 ALA B CA 1
ATOM 3804 C C . ALA B 1 163 ? -42.562 -3.273 7.891 1 42.53 163 ALA B C 1
ATOM 3806 O O . ALA B 1 163 ? -43.094 -2.158 7.988 1 42.53 163 ALA B O 1
ATOM 3807 N N . MET B 1 164 ? -42.594 -4.141 8.812 1 43.28 164 MET B N 1
ATOM 3808 C CA . MET B 1 164 ? -43.031 -3.719 10.133 1 43.28 164 MET B CA 1
ATOM 3809 C C . MET B 1 164 ? -41.969 -2.889 10.836 1 43.28 164 MET B C 1
ATOM 3811 O O . MET B 1 164 ? -42.219 -2.346 11.914 1 43.28 164 MET B O 1
ATOM 3815 N N . ASP B 1 165 ? -40.688 -3.135 10.359 1 43.69 165 ASP B N 1
ATOM 3816 C CA . ASP B 1 165 ? -39.656 -2.479 11.18 1 43.69 165 ASP B CA 1
ATOM 3817 C C . ASP B 1 165 ? -39.562 -0.99 10.852 1 43.69 165 ASP B C 1
ATOM 3819 O O . ASP B 1 165 ? -39.719 -0.591 9.695 1 43.69 165 ASP B O 1
ATOM 3823 N N . GLU B 1 166 ? -39.656 -0.111 11.758 1 42.09 166 GLU B N 1
ATOM 3824 C CA . GLU B 1 166 ? -39.438 1.331 11.742 1 42.09 166 GLU B CA 1
ATOM 3825 C C . GLU B 1 166 ? -38.281 1.697 10.805 1 42.09 166 GLU B C 1
ATOM 3827 O O . GLU B 1 166 ? -37.312 0.941 10.672 1 42.09 166 GLU B O 1
ATOM 3832 N N . VAL B 1 167 ? -38.5 2.477 9.734 1 44.75 167 VAL B N 1
ATOM 3833 C CA . VAL B 1 167 ? -37.594 3.088 8.789 1 44.75 167 VAL B CA 1
ATOM 3834 C C . VAL B 1 167 ? -36.219 3.287 9.461 1 44.75 167 VAL B C 1
ATOM 3836 O O . VAL B 1 167 ? -36.062 4.176 10.297 1 44.75 167 VAL B O 1
ATOM 3839 N N . THR B 1 168 ? -35.625 2.283 10.031 1 52.47 168 THR B N 1
ATOM 3840 C CA . THR B 1 168 ? -34.344 2.594 10.633 1 52.47 168 THR B CA 1
ATOM 3841 C C . THR B 1 168 ? -33.406 3.217 9.609 1 52.47 168 THR B C 1
ATOM 3843 O O . THR B 1 168 ? -33.375 2.799 8.453 1 52.47 168 THR B O 1
ATOM 3846 N N . GLY B 1 169 ? -32.969 4.598 9.758 1 61.62 169 GLY B N 1
ATOM 3847 C CA . GLY B 1 169 ? -32.031 5.438 9.031 1 61.62 169 GLY B CA 1
ATOM 3848 C C . GLY B 1 169 ? -30.844 4.676 8.516 1 61.62 169 GLY B C 1
ATOM 3849 O O . GLY B 1 169 ? -30.719 3.471 8.742 1 61.62 169 GLY B O 1
ATOM 3850 N N . TRP B 1 170 ? -30.016 5.066 7.625 1 72.75 170 TRP B N 1
ATOM 3851 C CA . TRP B 1 170 ? -28.781 4.555 7.055 1 72.75 170 TRP B CA 1
ATOM 3852 C C . TRP B 1 170 ? -27.828 4.094 8.148 1 72.75 170 TRP B C 1
ATOM 3854 O O . TRP B 1 170 ? -27.656 4.781 9.164 1 72.75 170 TRP B O 1
ATOM 3864 N N . GLN B 1 171 ? -27.453 2.783 8.031 1 80.81 171 GLN B N 1
ATOM 3865 C CA . GLN B 1 171 ? -26.406 2.289 8.914 1 80.81 171 GLN B CA 1
ATOM 3866 C C . GLN B 1 171 ? -25.109 2.049 8.148 1 80.81 171 GLN B C 1
ATOM 3868 O O . GLN B 1 171 ? -25.125 1.562 7.02 1 80.81 171 GLN B O 1
ATOM 3873 N N . PRO B 1 172 ? -24.031 2.371 8.734 1 85.88 172 PRO B N 1
ATOM 3874 C CA . PRO B 1 172 ? -22.75 2.195 8.055 1 85.88 172 PRO B CA 1
ATOM 3875 C C . PRO B 1 172 ? -22.266 0.746 8.078 1 85.88 172 PRO B C 1
ATOM 3877 O O . PRO B 1 172 ? -22.719 -0.048 8.906 1 85.88 172 PRO B O 1
ATOM 3880 N N . PRO B 1 173 ? -21.438 0.427 7.07 1 88.06 173 PRO B N 1
ATOM 3881 C CA . PRO B 1 173 ? -20.75 -0.864 7.184 1 88.06 173 PRO B CA 1
ATOM 3882 C C . PRO B 1 173 ? -19.75 -0.903 8.336 1 88.06 173 PRO B C 1
ATOM 3884 O O . PRO B 1 173 ? -19.5 0.123 8.969 1 88.06 173 PRO B O 1
ATOM 3887 N N . GLN B 1 174 ? -19.312 -2.125 8.625 1 89.94 174 GLN B N 1
ATOM 3888 C CA . GLN B 1 174 ? -18.359 -2.285 9.719 1 89.94 174 GLN B CA 1
ATOM 3889 C C . GLN B 1 174 ? -17.219 -3.211 9.32 1 89.94 174 GLN B C 1
ATOM 3891 O O . GLN B 1 174 ? -17.453 -4.309 8.812 1 89.94 174 GLN B O 1
ATOM 3896 N N . GLU B 1 175 ? -16.016 -2.717 9.477 1 92.75 175 GLU B N 1
ATOM 3897 C CA . GLU B 1 175 ? -14.828 -3.553 9.305 1 92.75 175 GLU B CA 1
ATOM 3898 C C . GLU B 1 175 ? -14.633 -4.484 10.5 1 92.75 175 GLU B C 1
ATOM 3900 O O . GLU B 1 175 ? -14.68 -4.051 11.648 1 92.75 175 GLU B O 1
ATOM 3905 N N . THR B 1 176 ? -14.344 -5.742 10.266 1 88.38 176 THR B N 1
ATOM 3906 C CA . THR B 1 176 ? -14.234 -6.75 11.312 1 88.38 176 THR B CA 1
ATOM 3907 C C . THR B 1 176 ? -13.133 -6.387 12.305 1 88.38 176 THR B C 1
ATOM 3909 O O . THR B 1 176 ? -13.352 -6.402 13.516 1 88.38 176 THR B O 1
ATOM 3912 N N . ALA B 1 177 ? -11.992 -6.004 11.844 1 85.94 177 ALA B N 1
ATOM 3913 C CA . ALA B 1 177 ? -10.852 -5.746 12.711 1 85.94 177 ALA B CA 1
ATOM 3914 C C . ALA B 1 177 ? -10.633 -4.25 12.906 1 85.94 177 ALA B C 1
ATOM 3916 O O . ALA B 1 177 ? -9.508 -3.799 13.102 1 85.94 177 ALA B O 1
ATOM 3917 N N . ALA B 1 178 ? -11.688 -3.529 12.844 1 86.81 178 ALA B N 1
ATOM 3918 C CA . ALA B 1 178 ? -11.57 -2.076 12.938 1 86.81 178 ALA B CA 1
ATOM 3919 C C . ALA B 1 178 ? -11.023 -1.661 14.297 1 86.81 178 ALA B C 1
ATOM 3921 O O . ALA B 1 178 ? -11.406 -2.223 15.328 1 86.81 178 ALA B O 1
ATOM 3922 N N . ARG B 1 179 ? -9.977 -0.72 14.148 1 82.12 179 ARG B N 1
ATOM 3923 C CA . ARG B 1 179 ? -9.484 -0.047 15.344 1 82.12 179 ARG B CA 1
ATOM 3924 C C . ARG B 1 179 ? -9.969 1.397 15.406 1 82.12 179 ARG B C 1
ATOM 3926 O O . ARG B 1 179 ? -9.469 2.256 14.672 1 82.12 179 ARG B O 1
ATOM 3933 N N . ASN B 1 180 ? -10.914 1.752 16.219 1 86.94 180 ASN B N 1
ATOM 3934 C CA . ASN B 1 180 ? -11.508 3.07 16.406 1 86.94 180 ASN B CA 1
ATOM 3935 C C . ASN B 1 180 ? -12.445 3.422 15.242 1 86.94 180 ASN B C 1
ATOM 3937 O O . ASN B 1 180 ? -13.594 3.797 15.461 1 86.94 180 ASN B O 1
ATOM 3941 N N . HIS B 1 181 ? -11.922 3.363 13.977 1 94.88 181 HIS B N 1
ATOM 3942 C CA . HIS B 1 181 ? -12.719 3.643 12.781 1 94.88 181 HIS B CA 1
ATOM 3943 C C . HIS B 1 181 ? -12.578 2.527 11.75 1 94.88 181 HIS B C 1
ATOM 3945 O O . HIS B 1 181 ? -11.641 1.728 11.82 1 94.88 181 HIS B O 1
ATOM 3951 N N . SER B 1 182 ? -13.539 2.496 10.828 1 95.19 182 SER B N 1
ATOM 3952 C CA . SER B 1 182 ? -13.594 1.406 9.859 1 95.19 182 SER B CA 1
ATOM 3953 C C . SER B 1 182 ? -13.117 1.862 8.484 1 95.19 182 SER B C 1
ATOM 3955 O O . SER B 1 182 ? -13.383 2.992 8.07 1 95.19 182 SER B O 1
ATOM 3957 N N . VAL B 1 183 ? -12.391 1.06 7.887 1 97 183 VAL B N 1
ATOM 3958 C CA . VAL B 1 183 ? -12.188 1.053 6.441 1 97 183 VAL B CA 1
ATOM 3959 C C . VAL B 1 183 ? -12.805 -0.204 5.84 1 97 183 VAL B C 1
ATOM 3961 O O . VAL B 1 183 ? -12.211 -1.283 5.887 1 97 183 VAL B O 1
ATOM 3964 N N . PHE B 1 184 ? -14.023 -0.059 5.316 1 95.25 184 PHE B N 1
ATOM 3965 C CA . PHE B 1 184 ? -14.75 -1.201 4.773 1 95.25 184 PHE B CA 1
ATOM 3966 C C . PHE B 1 184 ? -14.398 -1.421 3.309 1 95.25 184 PHE B C 1
ATOM 3968 O O . PHE B 1 184 ? -14.312 -0.464 2.535 1 95.25 184 PHE B O 1
ATOM 3975 N N . MET B 1 185 ? -14.156 -2.65 2.953 1 96.12 185 MET B N 1
ATOM 3976 C CA . MET B 1 185 ? -13.82 -3.012 1.581 1 96.12 185 MET B CA 1
ATOM 3977 C C . MET B 1 185 ? -14.641 -4.207 1.113 1 96.12 185 MET B C 1
ATOM 3979 O O . MET B 1 185 ? -14.906 -5.125 1.892 1 96.12 185 MET B O 1
ATOM 3983 N N . ASP B 1 186 ? -15.094 -4.141 -0.025 1 94.75 186 ASP B N 1
ATOM 3984 C CA . ASP B 1 186 ? -15.797 -5.211 -0.728 1 94.75 186 ASP B CA 1
ATOM 3985 C C . ASP B 1 186 ? -15.18 -5.465 -2.098 1 94.75 186 ASP B C 1
ATOM 3987 O O . ASP B 1 186 ? -15.242 -4.613 -2.984 1 94.75 186 ASP B O 1
ATOM 3991 N N . VAL B 1 187 ? -14.633 -6.695 -2.322 1 97.12 187 VAL B N 1
ATOM 3992 C CA . VAL B 1 187 ? -13.797 -6.984 -3.482 1 97.12 187 VAL B CA 1
ATOM 3993 C C . VAL B 1 187 ? -14.523 -7.949 -4.418 1 97.12 187 VAL B C 1
ATOM 3995 O O . VAL B 1 187 ? -14.984 -9.008 -3.988 1 97.12 187 VAL B O 1
ATOM 3998 N N . GLU B 1 188 ? -14.648 -7.531 -5.633 1 97.44 188 GLU B N 1
ATOM 3999 C CA . GLU B 1 188 ? -15.141 -8.438 -6.664 1 97.44 188 GLU B CA 1
ATOM 4000 C C . GLU B 1 188 ? -14.07 -9.453 -7.059 1 97.44 188 GLU B C 1
ATOM 4002 O O . GLU B 1 188 ? -13.016 -9.086 -7.578 1 97.44 188 GLU B O 1
ATOM 4007 N N . LEU B 1 189 ? -14.391 -10.695 -6.863 1 98.12 189 LEU B N 1
ATOM 4008 C CA . LEU B 1 189 ? -13.383 -11.727 -7.086 1 98.12 189 LEU B CA 1
ATOM 4009 C C . LEU B 1 189 ? -13.453 -12.258 -8.516 1 98.12 189 LEU B C 1
ATOM 4011 O O . LEU B 1 189 ? -12.438 -12.672 -9.078 1 98.12 189 LEU B O 1
ATOM 4015 N N . TRP B 1 190 ? -14.586 -12.328 -9.008 1 97.62 190 TRP B N 1
ATOM 4016 C CA . TRP B 1 190 ? -14.812 -12.75 -10.391 1 97.62 190 TRP B CA 1
ATOM 4017 C C . TRP B 1 190 ? -16.141 -12.219 -10.906 1 97.62 190 TRP B C 1
ATOM 4019 O O . TRP B 1 190 ? -16.984 -11.758 -10.133 1 97.62 190 TRP B O 1
ATOM 4029 N N . SER B 1 191 ? -16.234 -12.039 -12.148 1 94.69 191 SER B N 1
ATOM 4030 C CA . SER B 1 191 ? -17.516 -11.859 -12.844 1 94.69 191 SER B CA 1
ATOM 4031 C C . SER B 1 191 ? -17.922 -13.117 -13.602 1 94.69 191 SER B C 1
ATOM 4033 O O . SER B 1 191 ? -17.078 -13.984 -13.867 1 94.69 191 SER B O 1
ATOM 4035 N N . GLU B 1 192 ? -19.203 -13.266 -13.773 1 91.25 192 GLU B N 1
ATOM 4036 C CA . GLU B 1 192 ? -19.688 -14.453 -14.469 1 91.25 192 GLU B CA 1
ATOM 4037 C C . GLU B 1 192 ? -20.531 -14.07 -15.68 1 91.25 192 GLU B C 1
ATOM 4039 O O . GLU B 1 192 ? -21.422 -13.219 -15.586 1 91.25 192 GLU B O 1
ATOM 4044 N N . LYS B 1 193 ? -20.062 -14.531 -16.797 1 84.56 193 LYS B N 1
ATOM 4045 C CA . LYS B 1 193 ? -20.828 -14.391 -18.031 1 84.56 193 LYS B CA 1
ATOM 4046 C C . LYS B 1 193 ? -20.984 -15.734 -18.734 1 84.56 193 LYS B C 1
ATOM 4048 O O . LYS B 1 193 ? -20 -16.438 -18.984 1 84.56 193 LYS B O 1
ATOM 4053 N N . ASP B 1 194 ? -22.203 -16.141 -19.031 1 88.5 194 ASP B N 1
ATOM 4054 C CA . ASP B 1 194 ? -22.531 -17.375 -19.734 1 88.5 194 ASP B CA 1
ATOM 4055 C C . ASP B 1 194 ? -21.922 -18.594 -19.047 1 88.5 194 ASP B C 1
ATOM 4057 O O . ASP B 1 194 ? -21.344 -19.453 -19.688 1 88.5 194 ASP B O 1
ATOM 4061 N N . GLY B 1 195 ? -21.859 -18.547 -17.781 1 86 195 GLY B N 1
ATOM 4062 C CA . GLY B 1 195 ? -21.422 -19.672 -16.984 1 86 195 GLY B CA 1
ATOM 4063 C C . GLY B 1 195 ? -19.922 -19.734 -16.797 1 86 195 GLY B C 1
ATOM 4064 O O . GLY B 1 195 ? -19.391 -20.656 -16.156 1 86 195 GLY B O 1
ATOM 4065 N N . GLN B 1 196 ? -19.234 -18.875 -17.344 1 90.69 196 GLN B N 1
ATOM 4066 C CA . GLN B 1 196 ? -17.781 -18.844 -17.203 1 90.69 196 GLN B CA 1
ATOM 4067 C C . GLN B 1 196 ? -17.328 -17.688 -16.312 1 90.69 196 GLN B C 1
ATOM 4069 O O . GLN B 1 196 ? -17.844 -16.578 -16.422 1 90.69 196 GLN B O 1
ATOM 4074 N N . ARG B 1 197 ? -16.469 -18.047 -15.445 1 94.81 197 ARG B N 1
ATOM 4075 C CA . ARG B 1 197 ? -15.953 -17.016 -14.547 1 94.81 197 ARG B CA 1
ATOM 4076 C C . ARG B 1 197 ? -14.773 -16.281 -15.164 1 94.81 197 ARG B C 1
ATOM 4078 O O . ARG B 1 197 ? -13.922 -16.891 -15.812 1 94.81 197 ARG B O 1
ATOM 4085 N N . LEU B 1 198 ? -14.828 -15.055 -15.062 1 96.69 198 LEU B N 1
ATOM 4086 C CA . LEU B 1 198 ? -13.688 -14.188 -15.32 1 96.69 198 LEU B CA 1
ATOM 4087 C C . LEU B 1 198 ? -13.102 -13.664 -14.016 1 96.69 198 LEU B C 1
ATOM 4089 O O . LEU B 1 198 ? -13.719 -12.828 -13.344 1 96.69 198 LEU B O 1
ATOM 4093 N N . TRP B 1 199 ? -11.953 -14.164 -13.719 1 97.69 199 TRP B N 1
ATOM 4094 C CA . TRP B 1 199 ? -11.344 -13.859 -12.43 1 97.69 199 TRP B CA 1
ATOM 4095 C C . TRP B 1 199 ? -10.789 -12.438 -12.406 1 97.69 199 TRP B C 1
ATOM 4097 O O . TRP B 1 199 ? -10.266 -11.953 -13.414 1 97.69 199 TRP B O 1
ATOM 4107 N N . SER B 1 200 ? -10.859 -11.781 -11.281 1 97.56 200 SER B N 1
ATOM 4108 C CA . SER B 1 200 ? -10.406 -10.406 -11.148 1 97.56 200 SER B CA 1
ATOM 4109 C C . SER B 1 200 ? -8.891 -10.336 -10.977 1 97.56 200 SER B C 1
ATOM 4111 O O . SER B 1 200 ? -8.258 -11.32 -10.602 1 97.56 200 SER B O 1
ATOM 4113 N N . CYS B 1 201 ? -8.344 -9.172 -11.195 1 95.69 201 CYS B N 1
ATOM 4114 C CA . CYS B 1 201 ? -6.922 -8.922 -11.023 1 95.69 201 CYS B CA 1
ATOM 4115 C C . CYS B 1 201 ? -6.496 -9.156 -9.578 1 95.69 201 CYS B C 1
ATOM 4117 O O . CYS B 1 201 ? -5.527 -9.875 -9.328 1 95.69 201 CYS B O 1
ATOM 4119 N N . PRO B 1 202 ? -7.215 -8.656 -8.602 1 97.94 202 PRO B N 1
ATOM 4120 C CA . PRO B 1 202 ? -6.777 -8.914 -7.223 1 97.94 202 PRO B CA 1
ATOM 4121 C C . PRO B 1 202 ? -6.836 -10.391 -6.848 1 97.94 202 PRO B C 1
ATOM 4123 O O . PRO B 1 202 ? -6.008 -10.867 -6.066 1 97.94 202 PRO B O 1
ATOM 4126 N N . PHE B 1 203 ? -7.789 -11.109 -7.359 1 98.62 203 PHE B N 1
ATOM 4127 C CA . PHE B 1 203 ? -7.879 -12.523 -7.023 1 98.62 203 PHE B CA 1
ATOM 4128 C C . PHE B 1 203 ? -6.695 -13.289 -7.602 1 98.62 203 PHE B C 1
ATOM 4130 O O . PHE B 1 203 ? -6.051 -14.07 -6.898 1 98.62 203 PHE B O 1
ATOM 4137 N N . LEU B 1 204 ? -6.441 -13.031 -8.867 1 98.56 204 LEU B N 1
ATOM 4138 C CA . LEU B 1 204 ? -5.312 -13.711 -9.5 1 98.56 204 LEU B CA 1
ATOM 4139 C C . LEU B 1 204 ? -3.998 -13.297 -8.852 1 98.56 204 LEU B C 1
ATOM 4141 O O . LEU B 1 204 ? -3.082 -14.109 -8.719 1 98.56 204 LEU B O 1
ATOM 4145 N N . ALA B 1 205 ? -3.896 -12.07 -8.469 1 98.5 205 ALA B N 1
ATOM 4146 C CA . ALA B 1 205 ? -2.705 -11.602 -7.766 1 98.5 205 ALA B CA 1
ATOM 4147 C C . ALA B 1 205 ? -2.566 -12.281 -6.41 1 98.5 205 ALA B C 1
ATOM 4149 O O . ALA B 1 205 ? -1.452 -12.539 -5.945 1 98.5 205 ALA B O 1
ATOM 4150 N N . ALA B 1 206 ? -3.67 -12.578 -5.738 1 98.81 206 ALA B N 1
ATOM 4151 C CA . ALA B 1 206 ? -3.617 -13.328 -4.484 1 98.81 206 ALA B CA 1
ATOM 4152 C C . ALA B 1 206 ? -3.102 -14.742 -4.715 1 98.81 206 ALA B C 1
ATOM 4154 O O . ALA B 1 206 ? -2.277 -15.242 -3.945 1 98.81 206 ALA B O 1
ATOM 4155 N N . VAL B 1 207 ? -3.615 -15.352 -5.777 1 98.81 207 VAL B N 1
ATOM 4156 C CA . VAL B 1 207 ? -3.119 -16.672 -6.152 1 98.81 207 VAL B CA 1
ATOM 4157 C C . VAL B 1 207 ? -1.615 -16.609 -6.41 1 98.81 207 VAL B C 1
ATOM 4159 O O . VAL B 1 207 ? -0.863 -17.469 -5.949 1 98.81 207 VAL B O 1
ATOM 4162 N N . TRP B 1 208 ? -1.195 -15.555 -7.09 1 98.75 208 TRP B N 1
ATOM 4163 C CA . TRP B 1 208 ? 0.212 -15.328 -7.402 1 98.75 208 TRP B CA 1
ATOM 4164 C C . TRP B 1 208 ? 1.04 -15.203 -6.125 1 98.75 208 TRP B C 1
ATOM 4166 O O . TRP B 1 208 ? 2.109 -15.805 -6.012 1 98.75 208 TRP B O 1
ATOM 4176 N N . GLN B 1 209 ? 0.562 -14.492 -5.145 1 98.81 209 GLN B N 1
ATOM 4177 C CA . GLN B 1 209 ? 1.255 -14.352 -3.869 1 98.81 209 GLN B CA 1
ATOM 4178 C C . GLN B 1 209 ? 1.375 -15.703 -3.162 1 98.81 209 GLN B C 1
ATOM 4180 O O . GLN B 1 209 ? 2.432 -16.031 -2.621 1 98.81 209 GLN B O 1
ATOM 4185 N N . LEU B 1 210 ? 0.303 -16.469 -3.166 1 98.81 210 LEU B N 1
ATOM 4186 C CA . LEU B 1 210 ? 0.338 -17.781 -2.539 1 98.81 210 LEU B CA 1
ATOM 4187 C C . LEU B 1 210 ? 1.384 -18.672 -3.203 1 98.81 210 LEU B C 1
ATOM 4189 O O . LEU B 1 210 ? 2.094 -19.422 -2.523 1 98.81 210 LEU B O 1
ATOM 4193 N N . ALA B 1 211 ? 1.462 -18.578 -4.504 1 98.69 211 ALA B N 1
ATOM 4194 C CA . ALA B 1 211 ? 2.457 -19.359 -5.238 1 98.69 211 ALA B CA 1
ATOM 4195 C C . ALA B 1 211 ? 3.873 -18.953 -4.828 1 98.69 211 ALA B C 1
ATOM 4197 O O . ALA B 1 211 ? 4.699 -19.812 -4.508 1 98.69 211 ALA B O 1
ATOM 4198 N N . ARG B 1 212 ? 4.129 -17.688 -4.777 1 98.88 212 ARG B N 1
ATOM 4199 C CA . ARG B 1 212 ? 5.457 -17.188 -4.438 1 98.88 212 ARG B CA 1
ATOM 4200 C C . ARG B 1 212 ? 5.824 -17.547 -3.002 1 98.88 212 ARG B C 1
ATOM 4202 O O . ARG B 1 212 ? 6.988 -17.844 -2.711 1 98.88 212 ARG B O 1
ATOM 4209 N N . LEU B 1 213 ? 4.844 -17.594 -2.145 1 98.75 213 LEU B N 1
ATOM 4210 C CA . LEU B 1 213 ? 5.094 -17.859 -0.733 1 98.75 213 LEU B CA 1
ATOM 4211 C C . LEU B 1 213 ? 5.191 -19.359 -0.473 1 98.75 213 LEU B C 1
ATOM 4213 O O . LEU B 1 213 ? 5.391 -19.797 0.667 1 98.75 213 LEU B O 1
ATOM 4217 N N . GLY B 1 214 ? 4.969 -20.188 -1.521 1 98.06 214 GLY B N 1
ATOM 4218 C CA . GLY B 1 214 ? 5.027 -21.625 -1.385 1 98.06 214 GLY B CA 1
ATOM 4219 C C . GLY B 1 214 ? 3.822 -22.219 -0.671 1 98.06 214 GLY B C 1
ATOM 4220 O O . GLY B 1 214 ? 3.928 -23.25 -0.012 1 98.06 214 GLY B O 1
ATOM 4221 N N . LEU B 1 215 ? 2.717 -21.547 -0.784 1 98.38 215 LEU B N 1
ATOM 4222 C CA . LEU B 1 215 ? 1.549 -21.922 0.003 1 98.38 215 LEU B CA 1
ATOM 4223 C C . LEU B 1 215 ? 0.417 -22.406 -0.9 1 98.38 215 LEU B C 1
ATOM 4225 O O . LEU B 1 215 ? -0.682 -22.703 -0.423 1 98.38 215 LEU B O 1
ATOM 4229 N N . LEU B 1 216 ? 0.65 -22.469 -2.197 1 97.56 216 LEU B N 1
ATOM 4230 C CA . LEU B 1 216 ? -0.345 -22.922 -3.166 1 97.56 216 LEU B CA 1
ATOM 4231 C C . LEU B 1 216 ? -0.266 -24.422 -3.367 1 97.56 216 LEU B C 1
ATOM 4233 O O . LEU B 1 216 ? 0.76 -24.953 -3.811 1 97.56 216 LEU B O 1
ATOM 4237 N N . ARG B 1 217 ? -1.381 -25.094 -2.945 1 95.38 217 ARG B N 1
ATOM 4238 C CA . ARG B 1 217 ? -1.443 -26.547 -3.076 1 95.38 217 ARG B CA 1
ATOM 4239 C C . ARG B 1 217 ? -2.742 -26.984 -3.75 1 95.38 217 ARG B C 1
ATOM 4241 O O . ARG B 1 217 ? -3.768 -26.312 -3.623 1 95.38 217 ARG B O 1
ATOM 4248 N N . HIS B 1 218 ? -2.633 -28 -4.496 1 93.31 218 HIS B N 1
ATOM 4249 C CA . HIS B 1 218 ? -3.773 -28.766 -4.992 1 93.31 218 HIS B CA 1
ATOM 4250 C C . HIS B 1 218 ? -3.674 -30.234 -4.59 1 93.31 218 HIS B C 1
ATOM 4252 O O . HIS B 1 218 ? -2.789 -30.953 -5.059 1 93.31 218 HIS B O 1
ATOM 4258 N N . LEU B 1 219 ? -4.555 -30.688 -3.682 1 89.75 219 LEU B N 1
ATOM 4259 C CA . LEU B 1 219 ? -4.559 -32.062 -3.152 1 89.75 219 LEU B CA 1
ATOM 4260 C C . LEU B 1 219 ? -3.199 -32.406 -2.561 1 89.75 219 LEU B C 1
ATOM 4262 O O . LEU B 1 219 ? -2.648 -33.469 -2.855 1 89.75 219 LEU B O 1
ATOM 4266 N N . GLY B 1 220 ? -2.609 -31.391 -1.925 1 90.31 220 GLY B N 1
ATOM 4267 C CA . GLY B 1 220 ? -1.379 -31.609 -1.185 1 90.31 220 GLY B CA 1
ATOM 4268 C C . GLY B 1 220 ? -0.132 -31.422 -2.027 1 90.31 220 GLY B C 1
ATOM 4269 O O . GLY B 1 220 ? 0.979 -31.359 -1.496 1 90.31 220 GLY B O 1
ATOM 4270 N N . GLU B 1 221 ? -0.289 -31.266 -3.318 1 94.31 221 GLU B N 1
ATOM 4271 C CA . GLU B 1 221 ? 0.845 -31.109 -4.227 1 94.31 221 GLU B CA 1
ATOM 4272 C C . GLU B 1 221 ? 1.014 -29.656 -4.652 1 94.31 221 GLU B C 1
ATOM 4274 O O . GLU B 1 221 ? 0.028 -28.938 -4.848 1 94.31 221 GLU B O 1
ATOM 4279 N N . PRO B 1 222 ? 2.305 -29.25 -4.797 1 94.81 222 PRO B N 1
ATOM 4280 C CA . PRO B 1 222 ? 2.506 -27.891 -5.312 1 94.81 222 PRO B CA 1
ATOM 4281 C C . PRO B 1 222 ? 2.002 -27.734 -6.742 1 94.81 222 PRO B C 1
ATOM 4283 O O . PRO B 1 222 ? 2.1 -28.656 -7.551 1 94.81 222 PRO B O 1
ATOM 4286 N N . VAL B 1 223 ? 1.429 -26.625 -6.977 1 95.5 223 VAL B N 1
ATOM 4287 C CA . VAL B 1 223 ? 0.987 -26.266 -8.32 1 95.5 223 VAL B CA 1
ATOM 4288 C C . VAL B 1 223 ? 1.71 -25.016 -8.789 1 95.5 223 VAL B C 1
ATOM 4290 O O . VAL B 1 223 ? 2.275 -24.266 -7.984 1 95.5 223 VAL B O 1
ATOM 4293 N N . LEU B 1 224 ? 1.705 -24.766 -10.148 1 95.5 224 LEU B N 1
ATOM 4294 C CA . LEU B 1 224 ? 2.451 -23.672 -10.742 1 95.5 224 LEU B CA 1
ATOM 4295 C C . LEU B 1 224 ? 3.941 -23.797 -10.445 1 95.5 224 LEU B C 1
ATOM 4297 O O . LEU B 1 224 ? 4.559 -22.875 -9.922 1 95.5 224 LEU B O 1
ATOM 4301 N N . THR B 1 225 ? 4.453 -24.969 -10.844 1 96.25 225 THR B N 1
ATOM 4302 C CA . THR B 1 225 ? 5.863 -25.281 -10.625 1 96.25 225 THR B CA 1
ATOM 4303 C C . THR B 1 225 ? 6.711 -24.797 -11.805 1 96.25 225 THR B C 1
ATOM 4305 O O . THR B 1 225 ? 6.301 -24.922 -12.961 1 96.25 225 THR B O 1
ATOM 4308 N N . PRO B 1 226 ? 7.879 -24.281 -11.508 1 97.81 226 PRO B N 1
ATOM 4309 C CA . PRO B 1 226 ? 8.711 -23.734 -12.578 1 97.81 226 PRO B CA 1
ATOM 4310 C C . PRO B 1 226 ? 9.195 -24.797 -13.555 1 97.81 226 PRO B C 1
ATOM 4312 O O . PRO B 1 226 ? 9.555 -25.906 -13.141 1 97.81 226 PRO B O 1
ATOM 4315 N N . ARG B 1 227 ? 9.125 -24.5 -14.828 1 97.75 227 ARG B N 1
ATOM 4316 C CA . ARG B 1 227 ? 9.734 -25.281 -15.891 1 97.75 227 ARG B CA 1
ATOM 4317 C C . ARG B 1 227 ? 11.031 -24.641 -16.375 1 97.75 227 ARG B C 1
ATOM 4319 O O . ARG B 1 227 ? 11.07 -23.453 -16.656 1 97.75 227 ARG B O 1
ATOM 4326 N N . PRO B 1 228 ? 12.07 -25.406 -16.516 1 97.62 228 PRO B N 1
ATOM 4327 C CA . PRO B 1 228 ? 13.336 -24.828 -16.953 1 97.62 228 PRO B CA 1
ATOM 4328 C C . PRO B 1 228 ? 13.297 -24.359 -18.406 1 97.62 228 PRO B C 1
ATOM 4330 O O . PRO B 1 228 ? 12.703 -25.047 -19.25 1 97.62 228 PRO B O 1
ATOM 4333 N N . TRP B 1 229 ? 13.797 -23.188 -18.656 1 96.38 229 TRP B N 1
ATOM 4334 C CA . TRP B 1 229 ? 14.023 -22.688 -20 1 96.38 229 TRP B CA 1
ATOM 4335 C C . TRP B 1 229 ? 15.242 -23.359 -20.625 1 96.38 229 TRP B C 1
ATOM 4337 O O . TRP B 1 229 ? 16.281 -23.484 -19.984 1 96.38 229 TRP B O 1
ATOM 4347 N N . ASN B 1 230 ? 15.133 -23.812 -21.797 1 90.69 230 ASN B N 1
ATOM 4348 C CA . ASN B 1 230 ? 16.203 -24.562 -22.453 1 90.69 230 ASN B CA 1
ATOM 4349 C C . ASN B 1 230 ? 17.172 -23.641 -23.188 1 90.69 230 ASN B C 1
ATOM 4351 O O . ASN B 1 230 ? 18.094 -24.109 -23.844 1 90.69 230 ASN B O 1
ATOM 4355 N N . GLY B 1 231 ? 16.969 -22.375 -23.109 1 89.38 231 GLY B N 1
ATOM 4356 C CA . GLY B 1 231 ? 17.859 -21.406 -23.75 1 89.38 231 GLY B CA 1
ATOM 4357 C C . GLY B 1 231 ? 17.484 -21.125 -25.188 1 89.38 231 GLY B C 1
ATOM 4358 O O . GLY B 1 231 ? 18.125 -20.312 -25.859 1 89.38 231 GLY B O 1
ATOM 4359 N N . GLY B 1 232 ? 16.422 -21.766 -25.625 1 91.12 232 GLY B N 1
ATOM 4360 C CA . GLY B 1 232 ? 16.031 -21.594 -27.016 1 91.12 232 GLY B CA 1
ATOM 4361 C C . GLY B 1 232 ? 15.078 -20.422 -27.219 1 91.12 232 GLY B C 1
ATOM 4362 O O . GLY B 1 232 ? 14.992 -19.531 -26.375 1 91.12 232 GLY B O 1
ATOM 4363 N N . ASP B 1 233 ? 14.5 -20.453 -28.406 1 95.75 233 ASP B N 1
ATOM 4364 C CA . ASP B 1 233 ? 13.57 -19.391 -28.75 1 95.75 233 ASP B CA 1
ATOM 4365 C C . ASP B 1 233 ? 12.258 -19.516 -27.984 1 95.75 233 ASP B C 1
ATOM 4367 O O . ASP B 1 233 ? 11.852 -20.625 -27.625 1 95.75 233 ASP B O 1
ATOM 4371 N N . PHE B 1 234 ? 11.695 -18.422 -27.719 1 97.56 234 PHE B N 1
ATOM 4372 C CA . PHE B 1 234 ? 10.375 -18.438 -27.109 1 97.56 234 PHE B CA 1
ATOM 4373 C C . PHE B 1 234 ? 9.297 -18.672 -28.172 1 97.56 234 PHE B C 1
ATOM 4375 O O . PHE B 1 234 ? 9.469 -18.312 -29.328 1 97.56 234 PHE B O 1
ATOM 4382 N N . PRO B 1 235 ? 8.25 -19.281 -27.781 1 96.88 235 PRO B N 1
ATOM 4383 C CA . PRO B 1 235 ? 7.199 -19.609 -28.734 1 96.88 235 PRO B CA 1
ATOM 4384 C C . PRO B 1 235 ? 6.438 -18.375 -29.219 1 96.88 235 PRO B C 1
ATOM 4386 O O . PRO B 1 235 ? 6.477 -17.328 -28.562 1 96.88 235 PRO B O 1
ATOM 4389 N N . TYR B 1 236 ? 5.676 -18.5 -30.312 1 96 236 TYR B N 1
ATOM 4390 C CA . TYR B 1 236 ? 4.867 -17.406 -30.859 1 96 236 TYR B CA 1
ATOM 4391 C C . TYR B 1 236 ? 3.5 -17.359 -30.188 1 96 236 TYR B C 1
ATOM 4393 O O . TYR B 1 236 ? 2.857 -16.297 -30.156 1 96 236 TYR B O 1
ATOM 4401 N N . ASP B 1 237 ? 3.115 -18.484 -29.672 1 95.31 237 ASP B N 1
ATOM 4402 C CA . ASP B 1 237 ? 1.812 -18.578 -29.031 1 95.31 237 ASP B CA 1
ATOM 4403 C C . ASP B 1 237 ? 1.953 -18.609 -27.516 1 95.31 237 ASP B C 1
ATOM 4405 O O . ASP B 1 237 ? 2.721 -19.391 -26.969 1 95.31 237 ASP B O 1
ATOM 4409 N N . TRP B 1 238 ? 1.188 -17.75 -26.859 1 94.81 238 TRP B N 1
ATOM 4410 C CA . TRP B 1 238 ? 1.225 -17.656 -25.391 1 94.81 238 TRP B CA 1
ATOM 4411 C C . TRP B 1 238 ? 0.89 -19 -24.766 1 94.81 238 TRP B C 1
ATOM 4413 O O . TRP B 1 238 ? 1.444 -19.359 -23.719 1 94.81 238 TRP B O 1
ATOM 4423 N N . ASP B 1 239 ? 0.016 -19.797 -25.391 1 94.12 239 ASP B N 1
ATOM 4424 C CA . ASP B 1 239 ? -0.418 -21.078 -24.828 1 94.12 239 ASP B CA 1
ATOM 4425 C C . ASP B 1 239 ? 0.73 -22.078 -24.797 1 94.12 239 ASP B C 1
ATOM 4427 O O . ASP B 1 239 ? 0.656 -23.094 -24.109 1 94.12 239 ASP B O 1
ATOM 4431 N N . ARG B 1 240 ? 1.738 -21.766 -25.562 1 95.44 240 ARG B N 1
ATOM 4432 C CA . ARG B 1 240 ? 2.873 -22.672 -25.625 1 95.44 240 ARG B CA 1
ATOM 4433 C C . ARG B 1 240 ? 3.965 -22.281 -24.641 1 95.44 240 ARG B C 1
ATOM 4435 O O . ARG B 1 240 ? 4.922 -23.031 -24.438 1 95.44 240 ARG B O 1
ATOM 4442 N N . LEU B 1 241 ? 3.9 -21.094 -24.109 1 96.56 241 LEU B N 1
ATOM 4443 C CA . LEU B 1 241 ? 4.82 -20.703 -23.047 1 96.56 241 LEU B CA 1
ATOM 4444 C C . LEU B 1 241 ? 4.379 -21.281 -21.703 1 96.56 241 LEU B C 1
ATOM 4446 O O . LEU B 1 241 ? 3.232 -21.094 -21.281 1 96.56 241 LEU B O 1
ATOM 4450 N N . PRO B 1 242 ? 5.277 -22 -21 1 97.38 242 PRO B N 1
ATOM 4451 C CA . PRO B 1 242 ? 4.887 -22.5 -19.688 1 97.38 242 PRO B CA 1
ATOM 4452 C C . PRO B 1 242 ? 4.352 -21.406 -18.766 1 97.38 242 PRO B C 1
ATOM 4454 O O . PRO B 1 242 ? 4.801 -20.266 -18.844 1 97.38 242 PRO B O 1
ATOM 4457 N N . PRO B 1 243 ? 3.373 -21.719 -17.891 1 98 243 PRO B N 1
ATOM 4458 C CA . PRO B 1 243 ? 2.82 -20.703 -16.984 1 98 243 PRO B CA 1
ATOM 4459 C C . PRO B 1 243 ? 3.883 -20.078 -16.078 1 98 243 PRO B C 1
ATOM 4461 O O . PRO B 1 243 ? 3.771 -18.906 -15.711 1 98 243 PRO B O 1
ATOM 4464 N N . LEU B 1 244 ? 4.859 -20.812 -15.727 1 98.62 244 LEU B N 1
ATOM 4465 C CA . LEU B 1 244 ? 5.992 -20.375 -14.922 1 98.62 244 LEU B CA 1
ATOM 4466 C C . LEU B 1 244 ? 7.301 -20.938 -15.461 1 98.62 244 LEU B C 1
ATOM 4468 O O . LEU B 1 244 ? 7.496 -22.156 -15.477 1 98.62 244 LEU B O 1
ATOM 4472 N N . LEU B 1 245 ? 8.156 -20.031 -15.898 1 98.5 245 LEU B N 1
ATOM 4473 C CA . LEU B 1 245 ? 9.398 -20.406 -16.578 1 98.5 245 LEU B CA 1
ATOM 4474 C C . LEU B 1 245 ? 10.609 -20.016 -15.742 1 98.5 245 LEU B C 1
ATOM 4476 O O . LEU B 1 245 ? 10.711 -18.875 -15.281 1 98.5 245 LEU B O 1
ATOM 4480 N N . GLN B 1 246 ? 11.461 -20.953 -15.461 1 98.75 246 GLN B N 1
ATOM 4481 C CA . GLN B 1 246 ? 12.758 -20.656 -14.859 1 98.75 246 GLN B CA 1
ATOM 4482 C C . GLN B 1 246 ? 13.773 -20.266 -15.93 1 98.75 246 GLN B C 1
ATOM 4484 O O . GLN B 1 246 ? 14.219 -21.109 -16.703 1 98.75 246 GLN B O 1
ATOM 4489 N N . LEU B 1 247 ? 14.133 -19.016 -15.938 1 98.44 247 LEU B N 1
ATOM 4490 C CA . LEU B 1 247 ? 14.992 -18.484 -16.984 1 98.44 247 LEU B CA 1
ATOM 4491 C C . LEU B 1 247 ? 16.469 -18.703 -16.641 1 98.44 247 LEU B C 1
ATOM 4493 O O . LEU B 1 247 ? 17.281 -18.938 -17.531 1 98.44 247 LEU B O 1
ATOM 4497 N N . SER B 1 248 ? 16.781 -18.562 -15.367 1 95.81 248 SER B N 1
ATOM 4498 C CA . SER B 1 248 ? 18.156 -18.734 -14.898 1 95.81 248 SER B CA 1
ATOM 4499 C C . SER B 1 248 ? 18.344 -20.078 -14.219 1 95.81 248 SER B C 1
ATOM 4501 O O . SER B 1 248 ? 17.766 -20.344 -13.164 1 95.81 248 SER B O 1
ATOM 4503 N N . PRO B 1 249 ? 19.188 -20.953 -14.719 1 94.5 249 PRO B N 1
ATOM 4504 C CA . PRO B 1 249 ? 19.406 -22.25 -14.086 1 94.5 249 PRO B CA 1
ATOM 4505 C C . PRO B 1 249 ? 20.016 -22.141 -12.688 1 94.5 249 PRO B C 1
ATOM 4507 O O . PRO B 1 249 ? 19.844 -23.031 -11.859 1 94.5 249 PRO B O 1
ATOM 4510 N N . ALA B 1 250 ? 20.672 -21.078 -12.43 1 95.5 250 ALA B N 1
ATOM 4511 C CA . ALA B 1 250 ? 21.328 -20.891 -11.148 1 95.5 250 ALA B CA 1
ATOM 4512 C C . ALA B 1 250 ? 20.422 -20.172 -10.156 1 95.5 250 ALA B C 1
ATOM 4514 O O . ALA B 1 250 ? 20.828 -19.844 -9.047 1 95.5 250 ALA B O 1
ATOM 4515 N N . ALA B 1 251 ? 19.219 -20 -10.547 1 97.94 251 ALA B N 1
ATOM 4516 C CA . ALA B 1 251 ? 18.281 -19.219 -9.727 1 97.94 251 ALA B CA 1
ATOM 4517 C C . ALA B 1 251 ? 18.047 -19.906 -8.383 1 97.94 251 ALA B C 1
ATOM 4519 O O . ALA B 1 251 ? 17.938 -21.141 -8.312 1 97.94 251 ALA B O 1
ATOM 4520 N N . ALA B 1 252 ? 17.953 -19.125 -7.301 1 98.56 252 ALA B N 1
ATOM 4521 C CA . ALA B 1 252 ? 17.422 -19.641 -6.039 1 98.56 252 ALA B CA 1
ATOM 4522 C C . ALA B 1 252 ? 15.992 -20.141 -6.219 1 98.56 252 ALA B C 1
ATOM 4524 O O . ALA B 1 252 ? 15.328 -19.828 -7.211 1 98.56 252 ALA B O 1
ATOM 4525 N N . PRO B 1 253 ? 15.539 -20.938 -5.277 1 98.69 253 PRO B N 1
ATOM 4526 C CA . PRO B 1 253 ? 14.18 -21.484 -5.379 1 98.69 253 PRO B CA 1
ATOM 4527 C C . PRO B 1 253 ? 13.133 -20.391 -5.602 1 98.69 253 PRO B C 1
ATOM 4529 O O . PRO B 1 253 ? 13.266 -19.281 -5.074 1 98.69 253 PRO B O 1
ATOM 4532 N N . PHE B 1 254 ? 12.117 -20.719 -6.379 1 98.69 254 PHE B N 1
ATOM 4533 C CA . PHE B 1 254 ? 11.047 -19.797 -6.742 1 98.69 254 PHE B CA 1
ATOM 4534 C C . PHE B 1 254 ? 10.266 -19.359 -5.508 1 98.69 254 PHE B C 1
ATOM 4536 O O . PHE B 1 254 ? 10.008 -18.172 -5.316 1 98.69 254 PHE B O 1
ATOM 4543 N N . CYS B 1 255 ? 9.82 -20.312 -4.672 1 98.75 255 CYS B N 1
ATOM 4544 C CA . CYS B 1 255 ? 9.047 -20.016 -3.471 1 98.75 255 CYS B CA 1
ATOM 4545 C C . CYS B 1 255 ? 9.938 -19.406 -2.389 1 98.75 255 CYS B C 1
ATOM 4547 O O . CYS B 1 255 ? 11.141 -19.656 -2.355 1 98.75 255 CYS B O 1
ATOM 4549 N N . ALA B 1 256 ? 9.312 -18.641 -1.556 1 98.81 256 ALA B N 1
ATOM 4550 C CA . ALA B 1 256 ? 10.102 -17.953 -0.533 1 98.81 256 ALA B CA 1
ATOM 4551 C C . ALA B 1 256 ? 9.289 -17.75 0.743 1 98.81 256 ALA B C 1
ATOM 4553 O O . ALA B 1 256 ? 8.062 -17.828 0.723 1 98.81 256 ALA B O 1
ATOM 4554 N N . TYR B 1 257 ? 10.008 -17.469 1.855 1 98.5 257 TYR B N 1
ATOM 4555 C CA . TYR B 1 257 ? 9.383 -17.141 3.131 1 98.5 257 TYR B CA 1
ATOM 4556 C C . TYR B 1 257 ? 8.602 -15.836 3.037 1 98.5 257 TYR B C 1
ATOM 4558 O O . TYR B 1 257 ? 7.543 -15.688 3.648 1 98.5 257 TYR B O 1
ATOM 4566 N N . ARG B 1 258 ? 9.172 -14.93 2.25 1 98.56 258 ARG B N 1
ATOM 4567 C CA . ARG B 1 258 ? 8.641 -13.578 2.105 1 98.56 258 ARG B CA 1
ATOM 4568 C C . ARG B 1 258 ? 8.625 -13.148 0.644 1 98.56 258 ARG B C 1
ATOM 4570 O O . ARG B 1 258 ? 9.391 -13.664 -0.169 1 98.56 258 ARG B O 1
ATOM 4577 N N . THR B 1 259 ? 7.742 -12.242 0.385 1 98.81 259 THR B N 1
ATOM 4578 C CA . THR B 1 259 ? 7.727 -11.633 -0.939 1 98.81 259 THR B CA 1
ATOM 4579 C C . THR B 1 259 ? 7.906 -10.117 -0.837 1 98.81 259 THR B C 1
ATOM 4581 O O . THR B 1 259 ? 7.621 -9.523 0.203 1 98.81 259 THR B O 1
ATOM 4584 N N . CYS B 1 260 ? 8.438 -9.539 -1.801 1 98.88 260 CYS B N 1
ATOM 4585 C CA . CYS B 1 260 ? 8.484 -8.094 -2.008 1 98.88 260 CYS B CA 1
ATOM 4586 C C . CYS B 1 260 ? 8.133 -7.738 -3.445 1 98.88 260 CYS B C 1
ATOM 4588 O O . CYS B 1 260 ? 8.695 -8.297 -4.387 1 98.88 260 CYS B O 1
ATOM 4590 N N . THR B 1 261 ? 7.176 -6.91 -3.586 1 98.75 261 THR B N 1
ATOM 4591 C CA . THR B 1 261 ? 6.703 -6.508 -4.906 1 98.75 261 THR B CA 1
ATOM 4592 C C . THR B 1 261 ? 7.051 -5.047 -5.184 1 98.75 261 THR B C 1
ATOM 4594 O O . THR B 1 261 ? 6.715 -4.16 -4.391 1 98.75 261 THR B O 1
ATOM 4597 N N . LEU B 1 262 ? 7.809 -4.801 -6.25 1 98.25 262 LEU B N 1
ATOM 4598 C CA . LEU B 1 262 ? 8.133 -3.461 -6.727 1 98.25 262 LEU B CA 1
ATOM 4599 C C . LEU B 1 262 ? 7.211 -3.047 -7.863 1 98.25 262 LEU B C 1
ATOM 4601 O O . LEU B 1 262 ? 7.215 -3.668 -8.93 1 98.25 262 LEU B O 1
ATOM 4605 N N . MET B 1 263 ? 6.371 -2.021 -7.621 1 96.06 263 MET B N 1
ATOM 4606 C CA . MET B 1 263 ? 5.414 -1.695 -8.672 1 96.06 263 MET B CA 1
ATOM 4607 C C . MET B 1 263 ? 4.953 -0.246 -8.562 1 96.06 263 MET B C 1
ATOM 4609 O O . MET B 1 263 ? 5.273 0.436 -7.582 1 96.06 263 MET B O 1
ATOM 4613 N N . ALA B 1 264 ? 4.246 0.192 -9.578 1 95.38 264 ALA B N 1
ATOM 4614 C CA . ALA B 1 264 ? 3.693 1.543 -9.602 1 95.38 264 ALA B CA 1
ATOM 4615 C C . ALA B 1 264 ? 2.654 1.733 -8.5 1 95.38 264 ALA B C 1
ATOM 4617 O O . ALA B 1 264 ? 1.904 0.809 -8.18 1 95.38 264 ALA B O 1
ATOM 4618 N N . ASN B 1 265 ? 2.555 2.998 -7.953 1 96.75 265 ASN B N 1
ATOM 4619 C CA . ASN B 1 265 ? 1.702 3.27 -6.801 1 96.75 265 ASN B CA 1
ATOM 4620 C C . ASN B 1 265 ? 0.223 3.229 -7.176 1 96.75 265 ASN B C 1
ATOM 4622 O O . ASN B 1 265 ? -0.641 3.137 -6.301 1 96.75 265 ASN B O 1
ATOM 4626 N N . ARG B 1 266 ? -0.118 3.166 -8.492 1 93 266 ARG B N 1
ATOM 4627 C CA . ARG B 1 266 ? -1.511 3.053 -8.914 1 93 266 ARG B CA 1
ATOM 4628 C C . ARG B 1 266 ? -2.09 1.694 -8.531 1 93 266 ARG B C 1
ATOM 4630 O O . ARG B 1 266 ? -3.311 1.516 -8.523 1 93 266 ARG B O 1
ATOM 4637 N N . PHE B 1 267 ? -1.227 0.745 -8.164 1 95.31 267 PHE B N 1
ATOM 4638 C CA . PHE B 1 267 ? -1.68 -0.61 -7.871 1 95.31 267 PHE B CA 1
ATOM 4639 C C . PHE B 1 267 ? -1.882 -0.803 -6.375 1 95.31 267 PHE B C 1
ATOM 4641 O O . PHE B 1 267 ? -2.184 -1.908 -5.922 1 95.31 267 PHE B O 1
ATOM 4648 N N . LEU B 1 268 ? -1.736 0.245 -5.613 1 97.75 268 LEU B N 1
ATOM 4649 C CA . LEU B 1 268 ? -1.847 0.121 -4.164 1 97.75 268 LEU B CA 1
ATOM 4650 C C . LEU B 1 268 ? -3.213 -0.427 -3.77 1 97.75 268 LEU B C 1
ATOM 4652 O O . LEU B 1 268 ? -3.309 -1.322 -2.926 1 97.75 268 LEU B O 1
ATOM 4656 N N . ALA B 1 269 ? -4.242 0.016 -4.395 1 97.12 269 ALA B N 1
ATOM 4657 C CA . ALA B 1 269 ? -5.594 -0.44 -4.086 1 97.12 269 ALA B CA 1
ATOM 4658 C C . ALA B 1 269 ? -5.758 -1.923 -4.402 1 97.12 269 ALA B C 1
ATOM 4660 O O . ALA B 1 269 ? -6.383 -2.662 -3.639 1 97.12 269 ALA B O 1
ATOM 4661 N N . VAL B 1 270 ? -5.203 -2.342 -5.469 1 97 270 VAL B N 1
ATOM 4662 C CA . VAL B 1 270 ? -5.266 -3.744 -5.859 1 97 270 VAL B CA 1
ATOM 4663 C C . VAL B 1 270 ? -4.559 -4.605 -4.816 1 97 270 VAL B C 1
ATOM 4665 O O . VAL B 1 270 ? -5.094 -5.629 -4.383 1 97 270 VAL B O 1
ATOM 4668 N N . GLU B 1 271 ? -3.395 -4.168 -4.398 1 98.44 271 GLU B N 1
ATOM 4669 C CA . GLU B 1 271 ? -2.621 -4.961 -3.445 1 98.44 271 GLU B CA 1
ATOM 4670 C C . GLU B 1 271 ? -3.289 -4.977 -2.072 1 98.44 271 GLU B C 1
ATOM 4672 O O . GLU B 1 271 ? -3.168 -5.953 -1.329 1 98.44 271 GLU B O 1
ATOM 4677 N N . ASP B 1 272 ? -3.998 -3.887 -1.748 1 98.44 272 ASP B N 1
ATOM 4678 C CA . ASP B 1 272 ? -4.797 -3.941 -0.528 1 98.44 272 ASP B CA 1
ATOM 4679 C C . ASP B 1 272 ? -5.867 -5.023 -0.622 1 98.44 272 ASP B C 1
ATOM 4681 O O . ASP B 1 272 ? -6.086 -5.773 0.332 1 98.44 272 ASP B O 1
ATOM 4685 N N . ALA B 1 273 ? -6.539 -5.113 -1.745 1 98.5 273 ALA B N 1
ATOM 4686 C CA . ALA B 1 273 ? -7.523 -6.164 -1.987 1 98.5 273 ALA B CA 1
ATOM 4687 C C . ALA B 1 273 ? -6.883 -7.547 -1.9 1 98.5 273 ALA B C 1
ATOM 4689 O O . ALA B 1 273 ? -7.48 -8.484 -1.367 1 98.5 273 ALA B O 1
ATOM 4690 N N . VAL B 1 274 ? -5.684 -7.676 -2.436 1 98.81 274 VAL B N 1
ATOM 4691 C CA . VAL B 1 274 ? -4.949 -8.938 -2.377 1 98.81 274 VAL B CA 1
ATOM 4692 C C . VAL B 1 274 ? -4.773 -9.367 -0.922 1 98.81 274 VAL B C 1
ATOM 4694 O O . VAL B 1 274 ? -5.004 -10.523 -0.579 1 98.81 274 VAL B O 1
ATOM 4697 N N . ARG B 1 275 ? -4.418 -8.453 -0.092 1 98.5 275 ARG B N 1
ATOM 4698 C CA . ARG B 1 275 ? -4.191 -8.758 1.318 1 98.5 275 ARG B CA 1
ATOM 4699 C C . ARG B 1 275 ? -5.48 -9.195 1.997 1 98.5 275 ARG B C 1
ATOM 4701 O O . ARG B 1 275 ? -5.477 -10.125 2.812 1 98.5 275 ARG B O 1
ATOM 4708 N N . LEU B 1 276 ? -6.57 -8.531 1.663 1 97.69 276 LEU B N 1
ATOM 4709 C CA . LEU B 1 276 ? -7.867 -8.945 2.178 1 97.69 276 LEU B CA 1
ATOM 4710 C C . LEU B 1 276 ? -8.172 -10.391 1.794 1 97.69 276 LEU B C 1
ATOM 4712 O O . LEU B 1 276 ? -8.617 -11.18 2.631 1 97.69 276 LEU B O 1
ATOM 4716 N N . ILE B 1 277 ? -7.918 -10.711 0.549 1 98.44 277 ILE B N 1
ATOM 4717 C CA . ILE B 1 277 ? -8.18 -12.055 0.053 1 98.44 277 ILE B CA 1
ATOM 4718 C C . ILE B 1 277 ? -7.293 -13.055 0.792 1 98.44 277 ILE B C 1
ATOM 4720 O O . ILE B 1 277 ? -7.77 -14.086 1.266 1 98.44 277 ILE B O 1
ATOM 4724 N N . LEU B 1 278 ? -6.035 -12.742 0.938 1 98.38 278 LEU B N 1
ATOM 4725 C CA . LEU B 1 278 ? -5.09 -13.633 1.606 1 98.38 278 LEU B CA 1
ATOM 4726 C C . LEU B 1 278 ? -5.52 -13.898 3.045 1 98.38 278 LEU B C 1
ATOM 4728 O O . LEU B 1 278 ? -5.309 -15 3.566 1 98.38 278 LEU B O 1
ATOM 4732 N N . ASP B 1 279 ? -6.105 -12.953 3.664 1 96.69 279 ASP B N 1
ATOM 4733 C CA . ASP B 1 279 ? -6.527 -13.078 5.055 1 96.69 279 ASP B CA 1
ATOM 4734 C C . ASP B 1 279 ? -7.754 -13.977 5.18 1 96.69 279 ASP B C 1
ATOM 4736 O O . ASP B 1 279 ? -8.125 -14.383 6.285 1 96.69 279 ASP B O 1
ATOM 4740 N N . GLN B 1 280 ? -8.398 -14.281 4.059 1 96.88 280 GLN B N 1
ATOM 4741 C CA . GLN B 1 280 ? -9.641 -15.039 4.129 1 96.88 280 GLN B CA 1
ATOM 4742 C C . GLN B 1 280 ? -9.578 -16.281 3.256 1 96.88 280 GLN B C 1
ATOM 4744 O O . GLN B 1 280 ? -10.602 -16.75 2.748 1 96.88 280 GLN B O 1
ATOM 4749 N N . VAL B 1 281 ? -8.383 -16.75 2.973 1 97.06 281 VAL B N 1
ATOM 4750 C CA . VAL B 1 281 ? -8.172 -18.031 2.318 1 97.06 281 VAL B CA 1
ATOM 4751 C C . VAL B 1 281 ? -7.703 -19.062 3.342 1 97.06 281 VAL B C 1
ATOM 4753 O O . VAL B 1 281 ? -6.793 -18.797 4.133 1 97.06 281 VAL B O 1
ATOM 4756 N N . ASP B 1 282 ? -8.367 -20.172 3.373 1 96.56 282 ASP B N 1
ATOM 4757 C CA . ASP B 1 282 ? -7.93 -21.297 4.188 1 96.56 282 ASP B CA 1
ATOM 4758 C C . ASP B 1 282 ? -6.758 -22.031 3.533 1 96.56 282 ASP B C 1
ATOM 4760 O O . ASP B 1 282 ? -6.953 -23 2.799 1 96.56 282 ASP B O 1
ATOM 4764 N N . VAL B 1 283 ? -5.562 -21.562 3.783 1 96.44 283 VAL B N 1
ATOM 4765 C CA . VAL B 1 283 ? -4.336 -22.078 3.188 1 96.44 283 VAL B CA 1
ATOM 4766 C C . VAL B 1 283 ? -4.023 -23.453 3.77 1 96.44 283 VAL B C 1
ATOM 4768 O O . VAL B 1 283 ? -4.367 -23.75 4.922 1 96.44 283 VAL B O 1
ATOM 4771 N N . ASP B 1 284 ? -3.432 -24.312 3.008 1 95.12 284 ASP B N 1
ATOM 4772 C CA . ASP B 1 284 ? -3.043 -25.656 3.426 1 95.12 284 ASP B CA 1
ATOM 4773 C C . ASP B 1 284 ? -2.238 -25.609 4.723 1 95.12 284 ASP B C 1
ATOM 4775 O O . ASP B 1 284 ? -1.169 -25 4.777 1 95.12 284 ASP B O 1
ATOM 4779 N N . SER B 1 285 ? -2.73 -26.297 5.75 1 95.38 285 SER B N 1
ATOM 4780 C CA . SER B 1 285 ? -2.123 -26.234 7.074 1 95.38 285 SER B CA 1
ATOM 4781 C C . SER B 1 285 ? -0.744 -26.875 7.086 1 95.38 285 SER B C 1
ATOM 4783 O O . SER B 1 285 ? 0.15 -26.438 7.809 1 95.38 285 SER B O 1
ATOM 4785 N N . GLY B 1 286 ? -0.631 -27.938 6.32 1 96.12 286 GLY B N 1
ATOM 4786 C CA . GLY B 1 286 ? 0.679 -28.562 6.199 1 96.12 286 GLY B CA 1
ATOM 4787 C C . GLY B 1 286 ? 1.724 -27.625 5.605 1 96.12 286 GLY B C 1
ATOM 4788 O O . GLY B 1 286 ? 2.844 -27.547 6.113 1 96.12 286 GLY B O 1
ATOM 4789 N N . ALA B 1 287 ? 1.365 -26.922 4.551 1 97.38 287 ALA B N 1
ATOM 4790 C CA . ALA B 1 287 ? 2.273 -25.969 3.922 1 97.38 287 ALA B CA 1
ATOM 4791 C C . ALA B 1 287 ? 2.637 -24.844 4.883 1 97.38 287 ALA B C 1
ATOM 4793 O O . ALA B 1 287 ? 3.807 -24.453 4.992 1 97.38 287 ALA B O 1
ATOM 4794 N N . LEU B 1 288 ? 1.647 -24.328 5.617 1 97.81 288 LEU B N 1
ATOM 4795 C CA . LEU B 1 288 ? 1.87 -23.266 6.586 1 97.81 288 LEU B CA 1
ATOM 4796 C C . LEU B 1 288 ? 2.861 -23.703 7.66 1 97.81 288 LEU B C 1
ATOM 4798 O O . LEU B 1 288 ? 3.801 -22.969 7.98 1 97.81 288 LEU B O 1
ATOM 4802 N N . ARG B 1 289 ? 2.643 -24.859 8.156 1 97.31 289 ARG B N 1
ATOM 4803 C CA . ARG B 1 289 ? 3.512 -25.391 9.195 1 97.31 289 ARG B CA 1
ATOM 4804 C C . ARG B 1 289 ? 4.934 -25.578 8.68 1 97.31 289 ARG B C 1
ATOM 4806 O O . ARG B 1 289 ? 5.898 -25.219 9.352 1 97.31 289 ARG B O 1
ATOM 4813 N N . GLN B 1 290 ? 5.07 -26.109 7.504 1 97.12 290 GLN B N 1
ATOM 4814 C CA . GLN B 1 290 ? 6.383 -26.359 6.918 1 97.12 290 GLN B CA 1
ATOM 4815 C C . GLN B 1 290 ? 7.168 -25.062 6.75 1 97.12 290 GLN B C 1
ATOM 4817 O O . GLN B 1 290 ? 8.336 -24.984 7.121 1 97.12 290 GLN B O 1
ATOM 4822 N N . VAL B 1 291 ? 6.539 -24.047 6.242 1 98 291 VAL B N 1
ATOM 4823 C CA . VAL B 1 291 ? 7.195 -22.766 6.004 1 98 291 VAL B CA 1
ATOM 4824 C C . VAL B 1 291 ? 7.57 -22.125 7.336 1 98 291 VAL B C 1
ATOM 4826 O O . VAL B 1 291 ? 8.68 -21.609 7.488 1 98 291 VAL B O 1
ATOM 4829 N N . ALA B 1 292 ? 6.66 -22.203 8.289 1 97.62 292 ALA B N 1
ATOM 4830 C CA . ALA B 1 292 ? 6.902 -21.609 9.602 1 97.62 292 ALA B CA 1
ATOM 4831 C C . ALA B 1 292 ? 8.07 -22.281 10.305 1 97.62 292 ALA B C 1
ATOM 4833 O O . ALA B 1 292 ? 8.969 -21.625 10.828 1 97.62 292 ALA B O 1
ATOM 4834 N N . GLU B 1 293 ? 8.078 -23.609 10.273 1 97.75 293 GLU B N 1
ATOM 4835 C CA . GLU B 1 293 ? 9.125 -24.375 10.953 1 97.75 293 GLU B CA 1
ATOM 4836 C C . GLU B 1 293 ? 10.484 -24.141 10.297 1 97.75 293 GLU B C 1
ATOM 4838 O O . GLU B 1 293 ? 11.484 -23.906 10.992 1 97.75 293 GLU B O 1
ATOM 4843 N N . ARG B 1 294 ? 10.516 -24.125 9.047 1 97.56 294 ARG B N 1
ATOM 4844 C CA . ARG B 1 294 ? 11.781 -23.969 8.328 1 97.56 294 ARG B CA 1
ATOM 4845 C C . ARG B 1 294 ? 12.328 -22.547 8.492 1 97.56 294 ARG B C 1
ATOM 4847 O O . ARG B 1 294 ? 13.531 -22.375 8.711 1 97.56 294 ARG B O 1
ATOM 4854 N N . SER B 1 295 ? 11.5 -21.578 8.344 1 97 295 SER B N 1
ATOM 4855 C CA . SER B 1 295 ? 11.945 -20.203 8.516 1 97 295 SER B CA 1
ATOM 4856 C C . SER B 1 295 ? 12.492 -19.969 9.922 1 97 295 SER B C 1
ATOM 4858 O O . SER B 1 295 ? 13.5 -19.281 10.102 1 97 295 SER B O 1
ATOM 4860 N N . ALA B 1 296 ? 11.852 -20.547 10.883 1 96.25 296 ALA B N 1
ATOM 4861 C CA . ALA B 1 296 ? 12.305 -20.406 12.266 1 96.25 296 ALA B CA 1
ATOM 4862 C C . ALA B 1 296 ? 13.672 -21.062 12.453 1 96.25 296 ALA B C 1
ATOM 4864 O O . ALA B 1 296 ? 14.547 -20.5 13.117 1 96.25 296 ALA B O 1
ATOM 4865 N N . ARG B 1 297 ? 13.828 -22.188 11.852 1 95.88 297 ARG B N 1
ATOM 4866 C CA . ARG B 1 297 ? 15.094 -22.906 11.945 1 95.88 297 ARG B CA 1
ATOM 4867 C C . ARG B 1 297 ? 16.234 -22.094 11.328 1 95.88 297 ARG B C 1
ATOM 4869 O O . ARG B 1 297 ? 17.375 -22.172 11.781 1 95.88 297 ARG B O 1
ATOM 4876 N N . GLU B 1 298 ? 15.836 -21.344 10.359 1 95 298 GLU B N 1
ATOM 4877 C CA . GLU B 1 298 ? 16.859 -20.547 9.68 1 95 298 GLU B CA 1
ATOM 4878 C C . GLU B 1 298 ? 16.984 -19.156 10.312 1 95 298 GLU B C 1
ATOM 4880 O O . GLU B 1 298 ? 17.656 -18.281 9.766 1 95 298 GLU B O 1
ATOM 4885 N N . GLY B 1 299 ? 16.297 -18.891 11.391 1 91.75 299 GLY B N 1
ATOM 4886 C CA . GLY B 1 299 ? 16.453 -17.656 12.148 1 91.75 299 GLY B CA 1
ATOM 4887 C C . GLY B 1 299 ? 15.68 -16.5 11.547 1 91.75 299 GLY B C 1
ATOM 4888 O O . GLY B 1 299 ? 16 -15.336 11.797 1 91.75 299 GLY B O 1
ATOM 4889 N N . ALA B 1 300 ? 14.773 -16.859 10.734 1 92.88 300 ALA B N 1
ATOM 4890 C CA . ALA B 1 300 ? 13.969 -15.828 10.078 1 92.88 300 ALA B CA 1
ATOM 4891 C C . ALA B 1 300 ? 12.484 -16.188 10.117 1 92.88 300 ALA B C 1
ATOM 4893 O O . ALA B 1 300 ? 11.812 -16.188 9.086 1 92.88 300 ALA B O 1
ATOM 4894 N N . ALA B 1 301 ? 11.992 -16.359 11.328 1 95.88 301 ALA B N 1
ATOM 4895 C CA . ALA B 1 301 ? 10.617 -16.828 11.508 1 95.88 301 ALA B CA 1
ATOM 4896 C C . ALA B 1 301 ? 9.633 -15.859 10.844 1 95.88 301 ALA B C 1
ATOM 4898 O O . ALA B 1 301 ? 9.781 -14.641 10.938 1 95.88 301 ALA B O 1
ATOM 4899 N N . VAL B 1 302 ? 8.664 -16.438 10.18 1 97.19 302 VAL B N 1
ATOM 4900 C CA . VAL B 1 302 ? 7.68 -15.633 9.461 1 97.19 302 VAL B CA 1
ATOM 4901 C C . VAL B 1 302 ? 6.484 -15.352 10.367 1 97.19 302 VAL B C 1
ATOM 4903 O O . VAL B 1 302 ? 6.207 -16.109 11.297 1 97.19 302 VAL B O 1
ATOM 4906 N N . PRO B 1 303 ? 5.789 -14.242 10.117 1 96.25 303 PRO B N 1
ATOM 4907 C CA . PRO B 1 303 ? 4.527 -14.016 10.828 1 96.25 303 PRO B CA 1
ATOM 4908 C C . PRO B 1 303 ? 3.479 -15.086 10.523 1 96.25 303 PRO B C 1
ATOM 4910 O O . PRO B 1 303 ? 3.514 -15.703 9.453 1 96.25 303 PRO B O 1
ATOM 4913 N N . ALA B 1 304 ? 2.523 -15.242 11.469 1 95.38 304 ALA B N 1
ATOM 4914 C CA . ALA B 1 304 ? 1.44 -16.203 11.289 1 95.38 304 ALA B CA 1
ATOM 4915 C C . ALA B 1 304 ? 0.512 -15.781 10.156 1 95.38 304 ALA B C 1
ATOM 4917 O O . ALA B 1 304 ? 0.108 -16.609 9.336 1 95.38 304 ALA B O 1
ATOM 4918 N N . ALA B 1 305 ? 0.201 -14.5 10.117 1 95.75 305 ALA B N 1
ATOM 4919 C CA . ALA B 1 305 ? -0.683 -13.992 9.07 1 95.75 305 ALA B CA 1
ATOM 4920 C C . ALA B 1 305 ? 0.03 -13.945 7.723 1 95.75 305 ALA B C 1
ATOM 4922 O O . ALA B 1 305 ? 1.056 -13.281 7.574 1 95.75 305 ALA B O 1
ATOM 4923 N N . VAL B 1 306 ? -0.54 -14.57 6.703 1 97.69 306 VAL B N 1
ATOM 4924 C CA . VAL B 1 306 ? 0.089 -14.742 5.398 1 97.69 306 VAL B CA 1
ATOM 4925 C C . VAL B 1 306 ? 0.297 -13.383 4.738 1 97.69 306 VAL B C 1
ATOM 4927 O O . VAL B 1 306 ? 1.356 -13.117 4.164 1 97.69 306 VAL B O 1
ATOM 4930 N N . ALA B 1 307 ? -0.704 -12.484 4.887 1 97.75 307 ALA B N 1
ATOM 4931 C CA . ALA B 1 307 ? -0.629 -11.172 4.25 1 97.75 307 ALA B CA 1
ATOM 4932 C C . ALA B 1 307 ? 0.541 -10.359 4.801 1 97.75 307 ALA B C 1
ATOM 4934 O O . ALA B 1 307 ? 1.098 -9.508 4.102 1 97.75 307 ALA B O 1
ATOM 4935 N N . GLN B 1 308 ? 0.963 -10.656 6.016 1 97.38 308 GLN B N 1
ATOM 4936 C CA . GLN B 1 308 ? 2.029 -9.898 6.66 1 97.38 308 GLN B CA 1
ATOM 4937 C C . GLN B 1 308 ? 3.4 -10.32 6.137 1 97.38 308 GLN B C 1
ATOM 4939 O O . GLN B 1 308 ? 4.402 -9.656 6.406 1 97.38 308 GLN B O 1
ATOM 4944 N N . ARG B 1 309 ? 3.453 -11.375 5.336 1 98.31 309 ARG B N 1
ATOM 4945 C CA . ARG B 1 309 ? 4.707 -11.867 4.773 1 98.31 309 ARG B CA 1
ATOM 4946 C C . ARG B 1 309 ? 5.043 -11.141 3.475 1 98.31 309 ARG B C 1
ATOM 4948 O O . ARG B 1 309 ? 6.113 -11.352 2.9 1 98.31 309 ARG B O 1
ATOM 4955 N N . ALA B 1 310 ? 4.141 -10.234 3.057 1 98.5 310 ALA B N 1
ATOM 4956 C CA . ALA B 1 310 ? 4.316 -9.508 1.8 1 98.5 310 ALA B CA 1
ATOM 4957 C C . ALA B 1 310 ? 4.758 -8.07 2.053 1 98.5 310 ALA B C 1
ATOM 4959 O O . ALA B 1 310 ? 4.117 -7.34 2.814 1 98.5 310 ALA B O 1
ATOM 4960 N N . GLY B 1 311 ? 5.883 -7.66 1.464 1 98.44 311 GLY B N 1
ATOM 4961 C CA . GLY B 1 311 ? 6.32 -6.273 1.435 1 98.44 311 GLY B CA 1
ATOM 4962 C C . GLY B 1 311 ? 6.141 -5.617 0.077 1 98.44 311 GLY B C 1
ATOM 4963 O O . GLY B 1 311 ? 5.941 -6.305 -0.927 1 98.44 311 GLY B O 1
ATOM 4964 N N . TYR B 1 312 ? 6.168 -4.305 0.085 1 98.75 312 TYR B N 1
ATOM 4965 C CA . TYR B 1 312 ? 5.887 -3.58 -1.15 1 98.75 312 TYR B CA 1
ATOM 4966 C C . TYR B 1 312 ? 6.723 -2.311 -1.242 1 98.75 312 TYR B C 1
ATOM 4968 O O . TYR B 1 312 ? 6.988 -1.66 -0.229 1 98.75 312 TYR B O 1
ATOM 4976 N N . VAL B 1 313 ? 7.117 -1.996 -2.424 1 98.75 313 VAL B N 1
ATOM 4977 C CA . VAL B 1 313 ? 7.547 -0.649 -2.787 1 98.75 313 VAL B CA 1
ATOM 4978 C C . VAL B 1 313 ? 6.641 -0.097 -3.887 1 98.75 313 VAL B C 1
ATOM 4980 O O . VAL B 1 313 ? 6.504 -0.708 -4.949 1 98.75 313 VAL B O 1
ATOM 4983 N N . PHE B 1 314 ? 5.984 0.994 -3.57 1 98.44 314 PHE B N 1
ATOM 4984 C CA . PHE B 1 314 ? 5.145 1.688 -4.539 1 98.44 314 PHE B CA 1
ATOM 4985 C C . PHE B 1 314 ? 5.785 3.004 -4.965 1 98.44 314 PHE B C 1
ATOM 4987 O O . PHE B 1 314 ? 6.027 3.881 -4.137 1 98.44 314 PHE B O 1
ATOM 4994 N N . TYR B 1 315 ? 6.066 3.146 -6.176 1 96.62 315 TYR B N 1
ATOM 4995 C CA . TYR B 1 315 ? 6.688 4.359 -6.695 1 96.62 315 TYR B CA 1
ATOM 4996 C C . TYR B 1 315 ? 5.867 4.945 -7.84 1 96.62 315 TYR B C 1
ATOM 4998 O O . TYR B 1 315 ? 4.969 4.285 -8.367 1 96.62 315 TYR B O 1
ATOM 5006 N N . GLU B 1 316 ? 6.117 6.191 -8.148 1 94.31 316 GLU B N 1
ATOM 5007 C CA . GLU B 1 316 ? 5.418 6.906 -9.219 1 94.31 316 GLU B CA 1
ATOM 5008 C C . GLU B 1 316 ? 5.777 6.336 -10.586 1 94.31 316 GLU B C 1
ATOM 5010 O O . GLU B 1 316 ? 6.953 6.129 -10.891 1 94.31 316 GLU B O 1
ATOM 5015 N N . GLU B 1 317 ? 4.734 6.082 -11.336 1 85.38 317 GLU B N 1
ATOM 5016 C CA . GLU B 1 317 ? 4.98 5.625 -12.703 1 85.38 317 GLU B CA 1
ATOM 5017 C C . GLU B 1 317 ? 5.531 6.75 -13.57 1 85.38 317 GLU B C 1
ATOM 5019 O O . GLU B 1 317 ? 5.098 7.898 -13.453 1 85.38 317 GLU B O 1
ATOM 5024 N N . PRO B 1 318 ? 6.488 6.426 -14.359 1 70.88 318 PRO B N 1
ATOM 5025 C CA . PRO B 1 318 ? 7.008 7.48 -15.234 1 70.88 318 PRO B CA 1
ATOM 5026 C C . PRO B 1 318 ? 5.941 8.047 -16.172 1 70.88 318 PRO B C 1
ATOM 5028 O O . PRO B 1 318 ? 5.035 7.328 -16.594 1 70.88 318 PRO B O 1
ATOM 5031 N N . ALA B 1 319 ? 5.754 9.398 -16.25 1 58.88 319 ALA B N 1
ATOM 5032 C CA . ALA B 1 319 ? 4.777 10.07 -17.109 1 58.88 319 ALA B CA 1
ATOM 5033 C C . ALA B 1 319 ? 4.941 9.648 -18.562 1 58.88 319 ALA B C 1
ATOM 5035 O O . ALA B 1 319 ? 6.059 9.375 -19.016 1 58.88 319 ALA B O 1
ATOM 5036 N N . HIS B 1 320 ? 3.799 9.117 -19.188 1 52.69 320 HIS B N 1
ATOM 5037 C CA . HIS B 1 320 ? 3.844 8.945 -20.625 1 52.69 320 HIS B CA 1
ATOM 5038 C C . HIS B 1 320 ? 4.312 10.219 -21.328 1 52.69 320 HIS B C 1
ATOM 5040 O O . HIS B 1 320 ? 3.775 11.297 -21.078 1 52.69 320 HIS B O 1
ATOM 5046 N N . VAL B 1 321 ? 5.512 10.312 -21.594 1 41.06 321 VAL B N 1
ATOM 5047 C CA . VAL B 1 321 ? 5.797 11.383 -22.547 1 41.06 321 VAL B CA 1
ATOM 5048 C C . VAL B 1 321 ? 4.855 11.281 -23.75 1 41.06 321 VAL B C 1
ATOM 5050 O O . VAL B 1 321 ? 4.871 10.273 -24.469 1 41.06 321 VAL B O 1
ATOM 5053 N N . SER B 1 322 ? 3.646 11.711 -23.688 1 38.12 322 SER B N 1
ATOM 5054 C CA . SER B 1 322 ? 2.9 11.883 -24.922 1 38.12 322 SER B CA 1
ATOM 5055 C C . SER B 1 322 ? 3.781 12.461 -26.031 1 38.12 322 SER B C 1
ATOM 5057 O O . SER B 1 322 ? 4.387 13.523 -25.844 1 38.12 322 SER B O 1
ATOM 5059 N N . SER B 1 323 ? 4.344 11.68 -26.797 1 32.66 323 SER B N 1
ATOM 5060 C CA . SER B 1 323 ? 4.809 12.156 -28.109 1 32.66 323 SER B CA 1
ATOM 5061 C C . SER B 1 323 ? 3.73 12.961 -28.812 1 32.66 323 SER B C 1
ATOM 5063 O O . SER B 1 323 ? 2.693 12.414 -29.203 1 32.66 323 SER B O 1
ATOM 5065 N N . ALA B 1 324 ? 3.352 14.133 -28.516 1 31.16 324 ALA B N 1
ATOM 5066 C CA . ALA B 1 324 ? 2.732 15.07 -29.453 1 31.16 324 ALA B CA 1
ATOM 5067 C C . ALA B 1 324 ? 3.502 15.117 -30.781 1 31.16 324 ALA B C 1
ATOM 5069 O O . ALA B 1 324 ? 4.531 15.789 -30.875 1 31.16 324 ALA B O 1
ATOM 5070 N N . GLU B 1 325 ? 3.799 14.117 -31.484 1 25.98 325 GLU B N 1
ATOM 5071 C CA . GLU B 1 325 ? 4.02 14.438 -32.875 1 25.98 325 GLU B CA 1
ATOM 5072 C C . GLU B 1 325 ? 2.9 15.312 -33.438 1 25.98 325 GLU B C 1
ATOM 5074 O O . GLU B 1 325 ? 1.72 15 -33.281 1 25.98 325 GLU B O 1
ATOM 5079 N N . GLU B 1 326 ? 3.105 16.625 -33.5 1 25.61 326 GLU B N 1
ATOM 5080 C CA . GLU B 1 326 ? 2.668 17.594 -34.5 1 25.61 326 GLU B CA 1
ATOM 5081 C C . GLU B 1 326 ? 2.572 16.938 -35.875 1 25.61 326 GLU B C 1
ATOM 5083 O O . GLU B 1 326 ? 3.594 16.656 -36.5 1 25.61 326 GLU B O 1
ATOM 5088 N N . THR B 1 327 ? 1.841 15.875 -36.125 1 19.53 327 THR B N 1
ATOM 5089 C CA . THR B 1 327 ? 1.34 15.953 -37.469 1 19.53 327 THR B CA 1
ATOM 5090 C C . THR B 1 327 ? 0.2 16.969 -37.562 1 19.53 327 THR B C 1
ATOM 5092 O O . THR B 1 327 ? -0.653 17.031 -36.688 1 19.53 327 THR B O 1
#

Radius of gyration: 26.23 Å; Cα contacts (8 Å, |Δi|>4): 1223; chains: 2; bounding box: 68×118×74 Å

Nearest PDB structures (foldseek):
  5l80-assembly1_A  TM=4.953E-01  e=9.546E-01  Drosophila melanogaster
  5l7z-assembly1_A-2  TM=4.269E-01  e=5.816E-01  Drosophila melanogaster
  7ygn-assembly1_A  TM=3.950E-01  e=9.446E+00  Mus musculus
  1ygp-assembly1_B  TM=2.539E-01  e=3.506E+00  Saccharomyces cerevisiae
  5l80-assembly1_A  TM=4.952E-01  e=9.745E-01  Drosophila melanogaster